Protein AF-A0A7J4T843-F1 (afdb_monomer)

Secondary structure (DSSP, 8-state):
-HHHHHHHHHHHHHHHH-TT---HHHHHHHHHHHHHHHHHSTTHHHH-EEEEEEEEE-BPPTT--TTHHHHHHHHHHHHHHHTTS-EEEEEE----B-TTS-BS---EEEEEEEEEGGGHHHHHHHHHHIIIIIIIHHS--S-B-EEETTEE-SSPB-SSTT-SS-PPPGGGS-SB-TTTHHHHSS--PPPP---------SSS-----------------HHHHHHHHHHHHHHHHHHHH-BTTBPPPHHHHHHHHHHHHHTGGGGGGS-HHHHHHHHHHHHHTT-HHHHHHHHHHHHHHHHHTT-HHHHHHHHHHHHHHHHTTT-HHHHHHHHHHHHHHHHHTT-HHHHHHHHHHHHHHHHHTT-HHHHHHHHHHHHHHHHHHT-HHHHHHHHHHHHHHHHHTT-HHHHHHHHHHHHHHHHHHT-HHHHHHHHHHHHHHHHHHH--HHHHHHHHHHHHHH--SGGGHHHHHHHHHHHHHHHHHTT-HHHHHHHHHHHHHHHHHHT-HHHHHHHHHHHHHHHHHTT-HHHHHHHHHHHHHHHHHTT-HHHHHHHHHHHHHHHHHHHHH-SSHHHHHHHHHHHHHHHHHHHHHHHHTT-HHHHHHHHHHHHHHHHHHHHHHHHHHHHHHSS--SGGGTTTTTHHHHHHHHHHHHHHHHHHTT-HHHHHHHHHHHHHHHHHHHHHHHHHT-S-HHHHHHHHHHHHHHHHHHHHHTT-HHHHHHHHHHHHHHHHH-

Structure (mmCIF, N/CA/C/O backbone):
data_AF-A0A7J4T843-F1
#
_entry.id   AF-A0A7J4T843-F1
#
loop_
_atom_site.group_PDB
_atom_site.id
_atom_site.type_symbol
_atom_site.label_atom_id
_atom_site.label_alt_id
_atom_site.label_comp_id
_atom_site.label_asym_id
_atom_site.label_entity_id
_atom_site.label_seq_id
_atom_site.pdbx_PDB_ins_code
_atom_site.Cartn_x
_atom_site.Cartn_y
_atom_site.Cartn_z
_atom_site.occupancy
_atom_site.B_iso_or_equiv
_atom_site.auth_seq_id
_atom_site.auth_comp_id
_atom_site.auth_asym_id
_atom_site.auth_atom_id
_atom_site.pdbx_PDB_model_num
ATOM 1 N N . MET A 1 1 ? 43.807 -2.424 -19.020 1.00 46.88 1 MET A N 1
ATOM 2 C CA . MET A 1 1 ? 43.689 -3.709 -19.746 1.00 46.88 1 MET A CA 1
ATOM 3 C C . MET A 1 1 ? 43.174 -3.490 -21.168 1.00 46.88 1 MET A C 1
ATOM 5 O O . MET A 1 1 ? 43.836 -3.963 -22.079 1.00 46.88 1 MET A O 1
ATOM 9 N N . SER A 1 2 ? 42.098 -2.713 -21.372 1.00 52.66 2 SER A N 1
ATOM 10 C CA . SER A 1 2 ? 41.498 -2.447 -22.699 1.00 52.66 2 SER A CA 1
ATOM 11 C C . SER A 1 2 ? 42.483 -1.972 -23.806 1.00 52.66 2 SER A C 1
ATOM 13 O O . SER A 1 2 ? 42.638 -2.711 -24.776 1.00 52.66 2 SER A O 1
ATOM 15 N N . PRO A 1 3 ? 43.313 -0.912 -23.632 1.00 59.81 3 PRO A N 1
ATOM 16 C CA . PRO A 1 3 ? 44.179 -0.416 -24.722 1.00 59.81 3 PRO A CA 1
ATOM 17 C C . PRO A 1 3 ? 45.263 -1.399 -25.199 1.00 59.81 3 PRO A C 1
ATOM 19 O O . PRO A 1 3 ? 45.731 -1.339 -26.331 1.00 59.81 3 PRO A O 1
ATOM 22 N N . PHE A 1 4 ? 45.695 -2.302 -24.316 1.00 68.00 4 PHE A N 1
ATOM 23 C CA . PHE A 1 4 ? 46.720 -3.304 -24.610 1.00 68.00 4 PHE A CA 1
ATOM 24 C C . PHE A 1 4 ? 46.140 -4.516 -25.354 1.00 68.00 4 PHE A C 1
ATOM 26 O O . PHE A 1 4 ? 46.775 -5.032 -26.272 1.00 68.00 4 PHE A O 1
ATOM 33 N N . ARG A 1 5 ? 44.920 -4.946 -24.997 1.00 73.50 5 ARG A N 1
ATOM 34 C CA . ARG A 1 5 ? 44.218 -6.009 -25.730 1.00 73.50 5 ARG A CA 1
ATOM 35 C C . ARG A 1 5 ? 43.862 -5.552 -27.144 1.00 73.50 5 ARG A C 1
ATOM 37 O O . ARG A 1 5 ? 44.057 -6.321 -28.078 1.00 73.50 5 ARG A O 1
ATOM 44 N N . ASP A 1 6 ? 43.464 -4.292 -27.314 1.00 72.75 6 ASP A N 1
ATOM 45 C CA . ASP A 1 6 ? 43.214 -3.700 -28.635 1.00 72.75 6 ASP A CA 1
ATOM 46 C C . ASP A 1 6 ? 44.447 -3.727 -29.544 1.00 72.75 6 ASP A C 1
ATOM 48 O O . ASP A 1 6 ? 44.340 -4.094 -30.713 1.00 72.75 6 ASP A O 1
ATOM 52 N N . ALA A 1 7 ? 45.633 -3.429 -29.004 1.00 77.56 7 ALA A N 1
ATOM 53 C CA . ALA A 1 7 ? 46.880 -3.496 -29.765 1.00 77.56 7 ALA A CA 1
ATOM 54 C C . ALA A 1 7 ? 47.193 -4.920 -30.262 1.00 77.56 7 ALA A C 1
ATOM 56 O O . ALA A 1 7 ? 47.631 -5.089 -31.400 1.00 77.56 7 ALA A O 1
ATOM 57 N N . ILE A 1 8 ? 46.939 -5.947 -29.441 1.00 83.06 8 ILE A N 1
ATOM 58 C CA . ILE A 1 8 ? 47.125 -7.350 -29.842 1.00 83.06 8 ILE A CA 1
ATOM 59 C C . ILE A 1 8 ? 46.138 -7.741 -30.940 1.00 83.06 8 ILE A C 1
ATOM 61 O O . ILE A 1 8 ? 46.546 -8.317 -31.947 1.00 83.06 8 ILE A O 1
ATOM 65 N N . ARG A 1 9 ? 44.853 -7.416 -30.761 1.00 82.12 9 ARG A N 1
ATOM 66 C CA . ARG A 1 9 ? 43.803 -7.742 -31.734 1.00 82.12 9 ARG A CA 1
ATOM 67 C C . ARG A 1 9 ? 44.111 -7.120 -33.097 1.00 82.12 9 ARG A C 1
ATOM 69 O O . ARG A 1 9 ? 44.089 -7.818 -34.107 1.00 82.12 9 ARG A O 1
ATOM 76 N N . PHE A 1 10 ? 44.485 -5.839 -33.104 1.00 81.50 10 PHE A N 1
ATOM 77 C CA . PHE A 1 10 ? 44.848 -5.113 -34.318 1.00 81.50 10 PHE A CA 1
ATOM 78 C C . PHE A 1 10 ? 46.090 -5.704 -35.002 1.00 81.50 10 PHE A C 1
ATOM 80 O O . PHE A 1 10 ? 46.076 -5.915 -36.210 1.00 81.50 10 PHE A O 1
ATOM 87 N N . ALA A 1 11 ? 47.134 -6.044 -34.236 1.00 86.06 11 ALA A N 1
ATOM 88 C CA . ALA A 1 11 ? 48.364 -6.621 -34.781 1.00 86.06 11 ALA A CA 1
ATOM 89 C C . ALA A 1 11 ? 48.153 -8.012 -35.402 1.00 86.06 11 ALA A C 1
ATOM 91 O O . ALA A 1 11 ? 48.701 -8.288 -36.470 1.00 86.06 11 ALA A O 1
ATOM 92 N N . ILE A 1 12 ? 47.358 -8.879 -34.758 1.00 89.88 12 ILE A N 1
ATOM 93 C CA . ILE A 1 12 ? 46.989 -10.184 -35.329 1.00 89.88 12 ILE A CA 1
ATOM 94 C C . ILE A 1 12 ? 46.220 -9.960 -36.629 1.00 89.88 12 ILE A C 1
ATOM 96 O O . ILE A 1 12 ? 46.584 -10.519 -37.660 1.00 89.88 12 ILE A O 1
ATOM 100 N N . PHE A 1 13 ? 45.189 -9.115 -36.593 1.00 85.38 13 PHE A N 1
ATOM 101 C CA . PHE A 1 13 ? 44.336 -8.875 -37.748 1.00 85.38 13 PHE A CA 1
ATOM 102 C C . PHE A 1 13 ? 45.108 -8.302 -38.949 1.00 85.38 13 PHE A C 1
ATOM 104 O O . PHE A 1 13 ? 44.996 -8.841 -40.050 1.00 85.38 13 PHE A O 1
ATOM 111 N N . GLU A 1 14 ? 45.914 -7.249 -38.760 1.00 85.44 14 GLU A N 1
ATOM 112 C CA . GLU A 1 14 ? 46.691 -6.640 -39.850 1.00 85.44 14 GLU A CA 1
ATOM 113 C C . GLU A 1 14 ? 47.650 -7.638 -40.498 1.00 85.44 14 GLU A C 1
ATOM 115 O O . GLU A 1 14 ? 47.731 -7.702 -41.723 1.00 85.44 14 GLU A O 1
ATOM 120 N N . LYS A 1 15 ? 48.360 -8.427 -39.685 1.00 90.19 15 LYS A N 1
ATOM 121 C CA . LYS A 1 15 ? 49.382 -9.351 -40.180 1.00 90.19 15 LYS A CA 1
ATOM 122 C C . LYS A 1 15 ? 48.796 -10.594 -40.842 1.00 90.19 15 LYS A C 1
ATOM 124 O O . LYS A 1 15 ? 49.393 -11.099 -41.786 1.00 90.19 15 LYS A O 1
ATOM 129 N N . VAL A 1 16 ? 47.646 -11.077 -40.363 1.00 89.50 16 VAL A N 1
ATOM 130 C CA . VAL A 1 16 ? 46.912 -12.165 -41.024 1.00 89.50 16 VAL A CA 1
ATOM 131 C C . VAL A 1 16 ? 46.332 -11.677 -42.349 1.00 89.50 16 VAL A C 1
ATOM 133 O O . VAL A 1 16 ? 46.396 -12.418 -43.318 1.00 89.50 16 VAL A O 1
ATOM 136 N N . SER A 1 17 ? 45.807 -10.449 -42.411 1.00 83.12 17 SER A N 1
ATOM 137 C CA . SER A 1 17 ? 45.167 -9.901 -43.618 1.00 83.12 17 SER A CA 1
ATOM 138 C C . SER A 1 17 ? 46.150 -9.543 -44.735 1.00 83.12 17 SER A C 1
ATOM 140 O O . SER A 1 17 ? 45.784 -9.586 -45.906 1.00 83.12 17 SER A O 1
ATOM 142 N N . ASP A 1 18 ? 47.371 -9.140 -44.386 1.00 83.56 18 ASP A N 1
ATOM 143 C CA . ASP A 1 18 ? 48.412 -8.748 -45.333 1.00 83.56 18 ASP A CA 1
ATOM 144 C C . ASP A 1 18 ? 49.787 -9.131 -44.771 1.00 83.56 18 ASP A C 1
ATOM 146 O O . ASP A 1 18 ? 50.347 -8.458 -43.900 1.00 83.56 18 ASP A O 1
ATOM 150 N N . GLU A 1 19 ? 50.355 -10.220 -45.293 1.00 82.81 19 GLU A N 1
ATOM 151 C CA . GLU A 1 19 ? 51.640 -10.750 -44.828 1.00 82.81 19 GLU A CA 1
ATOM 152 C C . GLU A 1 19 ? 52.788 -9.732 -45.003 1.00 82.81 19 GLU A C 1
ATOM 154 O O . GLU A 1 19 ? 53.771 -9.769 -44.255 1.00 82.81 19 GLU A O 1
ATOM 159 N N . SER A 1 20 ? 52.651 -8.768 -45.926 1.00 82.06 20 SER A N 1
ATOM 160 C CA . SER A 1 20 ? 53.656 -7.729 -46.182 1.00 82.06 20 SER A CA 1
ATOM 161 C C . SER A 1 20 ? 53.725 -6.656 -45.088 1.00 82.06 20 SER A C 1
ATOM 163 O O . SER A 1 20 ? 54.718 -5.927 -45.006 1.00 82.06 20 SER A O 1
ATOM 165 N N . LYS A 1 21 ? 52.719 -6.572 -44.205 1.00 84.75 21 LYS A N 1
ATOM 166 C CA . LYS A 1 21 ? 52.685 -5.604 -43.101 1.00 84.75 21 LYS A CA 1
ATOM 167 C C . LYS A 1 21 ? 53.786 -5.878 -42.085 1.00 84.75 21 LYS A C 1
ATOM 169 O O . LYS A 1 21 ? 53.868 -6.962 -41.507 1.00 84.75 21 LYS A O 1
ATOM 174 N N . ASP A 1 22 ? 54.627 -4.883 -41.823 1.00 86.00 22 ASP A N 1
ATOM 175 C CA . ASP A 1 22 ? 55.633 -4.973 -40.767 1.00 86.00 22 ASP A CA 1
ATOM 176 C C . ASP A 1 22 ? 55.025 -4.590 -39.411 1.00 86.00 22 ASP A C 1
ATOM 178 O O . ASP A 1 22 ? 54.668 -3.435 -39.182 1.00 86.00 22 ASP A O 1
ATOM 182 N N . ILE A 1 23 ? 54.928 -5.569 -38.507 1.00 88.75 23 ILE A N 1
ATOM 183 C CA . ILE A 1 23 ? 54.439 -5.388 -37.133 1.00 88.75 23 ILE A CA 1
ATOM 184 C C . ILE A 1 23 ? 55.555 -5.518 -36.085 1.00 88.75 23 ILE A C 1
ATOM 186 O O . ILE A 1 23 ? 55.261 -5.582 -34.894 1.00 88.75 23 ILE A O 1
ATOM 190 N N . SER A 1 24 ? 56.833 -5.544 -36.485 1.00 85.38 24 SER A N 1
ATOM 191 C CA . SER A 1 24 ? 57.970 -5.839 -35.591 1.00 85.38 24 SER A CA 1
ATOM 192 C C . SER A 1 24 ? 58.074 -4.863 -34.408 1.00 85.38 24 SER A C 1
ATOM 194 O O . SER A 1 24 ? 58.397 -5.244 -33.277 1.00 85.38 24 SER A O 1
ATOM 196 N N . GLN A 1 25 ? 57.761 -3.583 -34.642 1.00 80.94 25 GLN A N 1
ATOM 197 C CA . GLN A 1 25 ? 57.735 -2.562 -33.591 1.00 80.94 25 GLN A CA 1
ATOM 198 C C . GLN A 1 25 ? 56.578 -2.793 -32.606 1.00 80.94 25 GLN A C 1
ATOM 200 O O . GLN A 1 25 ? 56.778 -2.716 -31.391 1.00 80.94 25 GLN A O 1
ATOM 205 N N . THR A 1 26 ? 55.391 -3.117 -33.120 1.00 81.62 26 THR A N 1
ATOM 206 C CA . THR A 1 26 ? 54.184 -3.409 -32.333 1.00 81.62 26 THR A CA 1
ATOM 207 C C . THR A 1 26 ? 54.357 -4.684 -31.509 1.00 81.62 26 THR A C 1
ATOM 209 O O . THR A 1 26 ? 54.059 -4.694 -30.318 1.00 81.62 26 THR A O 1
ATOM 212 N N . GLU A 1 27 ? 54.931 -5.733 -32.102 1.00 85.75 27 GLU A N 1
ATOM 213 C CA . GLU A 1 27 ? 55.291 -6.980 -31.423 1.00 85.75 27 GLU A CA 1
ATOM 214 C C . GLU A 1 27 ? 56.223 -6.717 -30.237 1.00 85.75 27 GLU A C 1
ATOM 216 O O . GLU A 1 27 ? 55.969 -7.181 -29.122 1.00 85.75 27 GLU A O 1
ATOM 221 N N . THR A 1 28 ? 57.276 -5.924 -30.455 1.00 84.00 28 THR A N 1
ATOM 222 C CA . THR A 1 28 ? 58.233 -5.565 -29.401 1.00 84.00 28 THR A CA 1
ATOM 223 C C . THR A 1 28 ? 57.537 -4.831 -28.251 1.00 84.00 28 THR A C 1
ATOM 225 O O . THR A 1 28 ? 57.764 -5.157 -27.087 1.00 84.00 28 THR A O 1
ATOM 228 N N . GLN A 1 29 ? 56.658 -3.870 -28.554 1.00 79.44 29 GLN A N 1
ATOM 229 C CA . GLN A 1 29 ? 55.908 -3.118 -27.542 1.00 79.44 29 GLN A CA 1
ATOM 230 C C . GLN A 1 29 ? 54.940 -4.006 -26.751 1.00 79.44 29 GLN A C 1
ATOM 232 O O . GLN A 1 29 ? 54.935 -3.958 -25.522 1.00 79.44 29 GLN A O 1
ATOM 237 N N . ILE A 1 30 ? 54.166 -4.852 -27.433 1.00 83.50 30 ILE A N 1
ATOM 238 C CA . ILE A 1 30 ? 53.234 -5.794 -26.800 1.00 83.50 30 ILE A CA 1
ATOM 239 C C . ILE A 1 30 ? 53.990 -6.752 -25.876 1.00 83.50 30 ILE A C 1
ATOM 241 O O . ILE A 1 30 ? 53.599 -6.934 -24.724 1.00 83.50 30 ILE A O 1
ATOM 245 N N . ASN A 1 31 ? 55.100 -7.330 -26.341 1.00 83.75 31 ASN A N 1
ATOM 246 C CA . ASN A 1 31 ? 55.883 -8.273 -25.545 1.00 83.75 31 ASN A CA 1
ATOM 247 C C . ASN A 1 31 ? 56.539 -7.601 -24.329 1.00 83.75 31 ASN A C 1
ATOM 249 O O . ASN A 1 31 ? 56.561 -8.195 -23.252 1.00 83.75 31 ASN A O 1
ATOM 253 N N . LEU A 1 32 ? 56.999 -6.349 -24.450 1.00 79.25 32 LEU A N 1
ATOM 254 C CA . LEU A 1 32 ? 57.483 -5.568 -23.305 1.00 79.25 32 LEU A CA 1
ATOM 255 C C . LEU A 1 32 ? 56.386 -5.347 -22.257 1.00 79.25 32 LEU A C 1
ATOM 257 O O . LEU A 1 32 ? 56.650 -5.517 -21.067 1.00 79.25 32 LEU A O 1
ATOM 261 N N . ILE A 1 33 ? 55.162 -5.031 -22.691 1.00 77.62 33 ILE A N 1
ATOM 262 C CA . ILE A 1 33 ? 54.011 -4.874 -21.795 1.00 77.62 33 ILE A CA 1
ATOM 263 C C . ILE A 1 33 ? 53.693 -6.209 -21.104 1.00 77.62 33 ILE A C 1
ATOM 265 O O . ILE A 1 33 ? 53.557 -6.241 -19.883 1.00 77.62 33 ILE A O 1
ATOM 269 N N . ILE A 1 34 ? 53.649 -7.327 -21.839 1.00 75.44 34 ILE A N 1
ATOM 270 C CA . ILE A 1 34 ? 53.432 -8.667 -21.258 1.00 75.44 34 ILE A CA 1
ATOM 271 C C . ILE A 1 34 ? 54.485 -8.979 -20.184 1.00 75.44 34 ILE A C 1
ATOM 273 O O . ILE A 1 34 ? 54.135 -9.455 -19.103 1.00 75.44 34 ILE A O 1
ATOM 277 N N . GLU A 1 35 ? 55.762 -8.698 -20.448 1.00 78.50 35 GLU A N 1
ATOM 278 C CA . GLU A 1 35 ? 56.850 -8.907 -19.485 1.00 78.50 35 GLU A CA 1
ATOM 279 C C . GLU A 1 35 ? 56.755 -7.976 -18.265 1.00 78.50 35 GLU A C 1
ATOM 281 O O . GLU A 1 35 ? 57.046 -8.391 -17.140 1.00 78.50 35 GLU A O 1
ATOM 286 N N . GLU A 1 36 ? 56.305 -6.733 -18.439 1.00 75.62 36 GLU A N 1
ATOM 287 C CA . GLU A 1 36 ? 56.029 -5.820 -17.326 1.00 75.62 36 GLU A CA 1
ATOM 288 C C . GLU A 1 36 ? 54.888 -6.340 -16.435 1.00 75.62 36 GLU A C 1
ATOM 290 O O . GLU A 1 36 ? 55.024 -6.378 -15.207 1.00 75.62 36 GLU A O 1
ATOM 295 N N . TYR A 1 37 ? 53.800 -6.832 -17.034 1.00 67.25 37 TYR A N 1
ATOM 296 C CA . TYR A 1 37 ? 52.699 -7.443 -16.288 1.00 67.25 37 TYR A CA 1
ATOM 297 C C . TYR A 1 37 ? 53.122 -8.731 -15.575 1.00 67.25 37 TYR A C 1
ATOM 299 O O . TYR A 1 37 ? 52.732 -8.921 -14.425 1.00 67.25 37 TYR A O 1
ATOM 307 N N . LYS A 1 38 ? 53.978 -9.569 -16.178 1.00 71.00 38 LYS A N 1
ATOM 308 C CA . LYS A 1 38 ? 54.553 -10.755 -15.512 1.00 71.00 38 LYS A CA 1
ATOM 309 C C . LYS A 1 38 ? 55.362 -10.399 -14.263 1.00 71.00 38 LYS A C 1
ATOM 311 O O . LYS A 1 38 ? 55.284 -11.110 -13.265 1.00 71.00 38 LYS A O 1
ATOM 316 N N . LYS A 1 39 ? 56.114 -9.289 -14.281 1.00 71.69 39 LYS A N 1
ATOM 317 C CA . LYS A 1 39 ? 56.867 -8.818 -13.100 1.00 71.69 39 LYS A CA 1
ATOM 318 C C . LYS A 1 39 ? 55.948 -8.427 -11.942 1.00 71.69 39 LYS A C 1
ATOM 320 O O . LYS A 1 39 ? 56.324 -8.603 -10.787 1.00 71.69 39 LYS A O 1
ATOM 325 N N . LYS A 1 40 ? 54.761 -7.891 -12.247 1.00 63.22 40 LYS A N 1
ATOM 326 C CA . LYS A 1 40 ? 53.762 -7.462 -11.255 1.00 63.22 40 LYS A CA 1
ATOM 327 C C . LYS A 1 40 ? 52.833 -8.602 -10.813 1.00 63.22 40 LYS A C 1
ATOM 329 O O . LYS A 1 40 ? 52.403 -8.629 -9.665 1.00 63.22 40 LYS A O 1
ATOM 334 N N . PHE A 1 41 ? 52.558 -9.543 -11.712 1.00 59.78 41 PHE A N 1
ATOM 335 C CA . PHE A 1 41 ? 51.667 -10.684 -11.529 1.00 59.78 41 PHE A CA 1
ATOM 336 C C . PHE A 1 41 ? 52.324 -11.937 -12.141 1.00 59.78 41 PHE A C 1
ATOM 338 O O . PHE A 1 41 ? 52.197 -12.162 -13.347 1.00 59.78 41 PHE A O 1
ATOM 345 N N . PRO A 1 42 ? 53.005 -12.775 -11.334 1.00 60.97 42 PRO A N 1
ATOM 346 C CA . PRO A 1 42 ? 53.853 -13.867 -11.831 1.00 60.97 42 PRO A CA 1
ATOM 347 C C . PRO A 1 42 ? 53.162 -14.866 -12.773 1.00 60.97 42 PRO A C 1
ATOM 349 O O . PRO A 1 42 ? 53.821 -15.437 -13.633 1.00 60.97 42 PRO A O 1
ATOM 352 N N . ASN A 1 43 ? 51.837 -15.025 -12.656 1.00 56.38 43 ASN A N 1
ATOM 353 C CA . ASN A 1 43 ? 51.038 -15.959 -13.457 1.00 56.38 43 ASN A CA 1
ATOM 354 C C . ASN A 1 43 ? 50.229 -15.278 -14.581 1.00 56.38 43 ASN A C 1
ATOM 356 O O . ASN A 1 43 ? 49.394 -15.926 -15.201 1.00 56.38 43 ASN A O 1
ATOM 360 N N . PHE A 1 44 ? 50.419 -13.980 -14.853 1.00 60.19 44 PHE A N 1
ATOM 361 C CA . PHE A 1 44 ? 49.568 -13.217 -15.784 1.00 60.19 44 PHE A CA 1
ATOM 362 C C . PHE A 1 44 ? 49.462 -13.854 -17.174 1.00 60.19 44 PHE A C 1
ATOM 364 O O . PHE A 1 44 ? 48.371 -14.060 -17.690 1.00 60.19 44 PHE A O 1
ATOM 371 N N . ALA A 1 45 ? 50.594 -14.246 -17.752 1.00 55.59 45 ALA A N 1
ATOM 372 C CA . ALA A 1 45 ? 50.640 -14.860 -19.077 1.00 55.59 45 ALA A CA 1
ATOM 373 C C . ALA A 1 45 ? 50.117 -16.311 -19.121 1.00 55.59 45 ALA A C 1
ATOM 375 O O . ALA A 1 45 ? 49.951 -16.868 -20.208 1.00 55.59 45 ALA A O 1
ATOM 376 N N . ASP A 1 46 ? 49.890 -16.915 -17.952 1.00 55.59 46 ASP A N 1
ATOM 377 C CA . ASP A 1 46 ? 49.371 -18.274 -17.782 1.00 55.59 46 ASP A CA 1
ATOM 378 C C . ASP A 1 46 ? 47.887 -18.291 -17.371 1.00 55.59 46 ASP A C 1
ATOM 380 O O . ASP A 1 46 ? 47.280 -19.359 -17.320 1.00 55.59 46 ASP A O 1
ATOM 384 N N . VAL A 1 47 ? 47.297 -17.119 -17.109 1.00 53.06 47 VAL A N 1
ATOM 385 C CA . VAL A 1 47 ? 45.889 -16.949 -16.710 1.00 53.06 47 VAL A CA 1
ATOM 386 C C . VAL A 1 47 ? 45.116 -16.118 -17.734 1.00 53.06 47 VAL A C 1
ATOM 388 O O . VAL A 1 47 ? 43.965 -16.434 -18.026 1.00 53.06 47 VAL A O 1
ATOM 391 N N . GLU A 1 48 ? 45.738 -15.088 -18.308 1.00 69.50 48 GLU A N 1
ATOM 392 C CA . GLU A 1 48 ? 45.082 -14.197 -19.260 1.00 69.50 48 GLU A CA 1
ATOM 393 C C . GLU A 1 48 ? 44.938 -14.868 -20.634 1.00 69.50 48 GLU A C 1
ATOM 395 O O . GLU A 1 48 ? 45.908 -15.368 -21.219 1.00 69.50 48 GLU A O 1
ATOM 400 N N . LYS A 1 49 ? 43.712 -14.857 -21.161 1.00 75.56 49 LYS A N 1
ATOM 401 C CA . LYS A 1 49 ? 43.346 -15.491 -22.431 1.00 75.56 49 LYS A CA 1
ATOM 402 C C . LYS A 1 49 ? 42.783 -14.487 -23.421 1.00 75.56 49 LYS A C 1
ATOM 404 O O . LYS A 1 49 ? 42.204 -13.487 -23.006 1.00 75.56 49 LYS A O 1
ATOM 409 N N . ILE A 1 50 ? 42.940 -14.783 -24.703 1.00 76.19 50 ILE A N 1
ATOM 410 C CA . ILE A 1 50 ? 42.348 -14.111 -25.855 1.00 76.19 50 ILE A CA 1
ATOM 411 C C . ILE A 1 50 ? 41.423 -15.104 -26.548 1.00 76.19 50 ILE A C 1
ATOM 413 O O . ILE A 1 50 ? 41.825 -16.232 -26.841 1.00 76.19 50 ILE A O 1
ATOM 417 N N . ASN A 1 51 ? 40.197 -14.675 -26.806 1.00 80.69 51 ASN A N 1
ATOM 418 C CA . ASN A 1 51 ? 39.217 -15.478 -27.516 1.00 80.69 51 ASN A CA 1
ATOM 419 C C . ASN A 1 51 ? 39.401 -15.294 -29.020 1.00 80.69 51 ASN A C 1
ATOM 421 O O . ASN A 1 51 ? 39.571 -14.164 -29.466 1.00 80.69 51 ASN A O 1
ATOM 425 N N . ILE A 1 52 ? 39.384 -16.384 -29.782 1.00 81.62 52 ILE A N 1
ATOM 426 C CA . ILE A 1 52 ? 39.501 -16.388 -31.244 1.00 81.62 52 ILE A CA 1
ATOM 427 C C . ILE A 1 52 ? 38.339 -17.196 -31.811 1.00 81.62 52 ILE A C 1
ATOM 429 O O . ILE A 1 52 ? 38.097 -18.317 -31.359 1.00 81.62 52 ILE A O 1
ATOM 433 N N . GLU A 1 53 ? 37.678 -16.655 -32.833 1.00 82.44 53 GLU A N 1
ATOM 434 C CA . GLU A 1 53 ? 36.610 -17.341 -33.564 1.00 82.44 53 GLU A CA 1
ATOM 435 C C . GLU A 1 53 ? 36.887 -17.370 -35.066 1.00 82.44 53 GLU A C 1
ATOM 437 O O . GLU A 1 53 ? 37.293 -16.363 -35.657 1.00 82.44 53 GLU A O 1
ATOM 442 N N . LEU A 1 54 ? 36.620 -18.528 -35.675 1.00 83.75 54 LEU A N 1
ATOM 443 C CA . LEU A 1 54 ? 36.590 -18.733 -37.122 1.00 83.75 54 LEU A CA 1
ATOM 444 C C . LEU A 1 54 ? 35.275 -19.396 -37.528 1.00 83.75 54 LEU A C 1
ATOM 446 O O . LEU A 1 54 ? 34.776 -20.280 -36.838 1.00 83.75 54 LEU A O 1
ATOM 450 N N . THR A 1 55 ? 34.736 -18.986 -38.673 1.00 79.94 55 THR A N 1
ATOM 451 C CA . THR A 1 55 ? 33.520 -19.573 -39.256 1.00 79.94 55 THR A CA 1
ATOM 452 C C . THR A 1 55 ? 33.897 -20.561 -40.356 1.00 79.94 55 THR A C 1
ATOM 454 O O . THR A 1 55 ? 34.671 -20.212 -41.247 1.00 79.94 55 THR A O 1
ATOM 457 N N . VAL A 1 56 ? 33.336 -21.771 -40.311 1.00 84.94 56 VAL A N 1
ATOM 458 C CA . VAL A 1 56 ? 33.546 -22.827 -41.311 1.00 84.94 56 VAL A CA 1
ATOM 459 C C . VAL A 1 56 ? 32.206 -23.195 -41.964 1.00 84.94 56 VAL A C 1
ATOM 461 O O . VAL A 1 56 ? 31.291 -23.605 -41.245 1.00 84.94 56 VAL A O 1
ATOM 464 N N . PRO A 1 57 ? 32.045 -23.053 -43.293 1.00 81.50 57 PRO A N 1
ATOM 465 C CA . PRO A 1 57 ? 30.831 -23.476 -43.990 1.00 81.50 57 PRO A CA 1
ATOM 466 C C . PRO A 1 57 ? 30.695 -25.005 -43.991 1.00 81.50 57 PRO A C 1
ATOM 468 O O . PRO A 1 57 ? 31.692 -25.728 -43.984 1.00 81.50 57 PRO A O 1
ATOM 471 N N . THR A 1 58 ? 29.455 -25.500 -44.002 1.00 81.50 58 THR A N 1
ATOM 472 C CA . THR A 1 58 ? 29.169 -26.951 -43.952 1.00 81.50 58 THR A CA 1
ATOM 473 C C . THR A 1 58 ? 28.526 -27.514 -45.215 1.00 81.50 58 THR A C 1
ATOM 475 O O . THR A 1 58 ? 28.215 -28.698 -45.252 1.00 81.50 58 THR A O 1
ATOM 478 N N . GLN A 1 59 ? 28.328 -26.705 -46.256 1.00 81.56 59 GLN A N 1
ATOM 479 C CA . GLN A 1 59 ? 27.901 -27.200 -47.567 1.00 81.56 59 GLN A CA 1
ATOM 480 C C . GLN A 1 59 ? 29.090 -27.751 -48.346 1.00 81.56 59 GLN A C 1
ATOM 482 O O . GLN A 1 59 ? 30.167 -27.147 -48.347 1.00 81.56 59 GLN A O 1
ATOM 487 N N . LEU A 1 60 ? 28.882 -28.886 -49.016 1.00 81.62 60 LEU A N 1
ATOM 488 C CA . LEU A 1 60 ? 29.935 -29.524 -49.794 1.00 81.62 60 LEU A CA 1
ATOM 489 C C . LEU A 1 60 ? 30.364 -28.623 -50.965 1.00 81.62 60 LEU A C 1
ATOM 491 O O . LEU A 1 60 ? 29.505 -28.162 -51.721 1.00 81.62 60 LEU A O 1
ATOM 495 N N . PRO A 1 61 ? 31.675 -28.380 -51.147 1.00 83.88 61 PRO A N 1
ATOM 496 C CA . PRO A 1 61 ? 32.173 -27.645 -52.304 1.00 83.88 61 PRO A CA 1
ATOM 497 C C . PRO A 1 61 ? 31.910 -28.425 -53.606 1.00 83.88 61 PRO A C 1
ATOM 499 O O . PRO A 1 61 ? 31.675 -29.638 -53.553 1.00 83.88 61 PRO A O 1
ATOM 502 N N . PRO A 1 62 ? 31.991 -27.784 -54.787 1.00 81.88 62 PRO A N 1
ATOM 503 C CA . PRO A 1 62 ? 31.802 -28.471 -56.063 1.00 81.88 62 PRO A CA 1
ATOM 504 C C . PRO A 1 62 ? 32.746 -29.670 -56.212 1.00 81.88 62 PRO A C 1
ATOM 506 O O . PRO A 1 62 ? 33.969 -29.534 -56.175 1.00 81.88 62 PRO A O 1
ATOM 509 N N . GLY A 1 63 ? 32.170 -30.864 -56.373 1.00 83.62 63 GLY A N 1
ATOM 510 C CA . GLY A 1 63 ? 32.922 -32.122 -56.450 1.00 83.62 63 GLY A CA 1
ATOM 511 C C . GLY A 1 63 ? 33.450 -32.662 -55.112 1.00 83.62 63 GLY A C 1
ATOM 512 O O . GLY A 1 63 ? 34.228 -33.613 -55.133 1.00 83.62 63 GLY A O 1
ATOM 513 N N . GLY A 1 64 ? 33.047 -32.080 -53.978 1.00 85.06 64 GLY A N 1
ATOM 514 C CA . GLY A 1 64 ? 33.372 -32.560 -52.633 1.00 85.06 64 GLY A CA 1
ATOM 515 C C . GLY A 1 64 ? 32.615 -33.834 -52.246 1.00 85.06 64 GLY A C 1
ATOM 516 O O . GLY A 1 64 ? 31.502 -34.087 -52.711 1.00 85.06 64 GLY A O 1
ATOM 517 N N . GLU A 1 65 ? 33.223 -34.635 -51.373 1.00 89.31 65 GLU A N 1
ATOM 518 C CA . GLU A 1 65 ? 32.645 -35.866 -50.828 1.00 89.31 65 GLU A CA 1
ATOM 519 C C . GLU A 1 65 ? 32.242 -35.685 -49.355 1.00 89.31 65 GLU A C 1
ATOM 521 O O . GLU A 1 65 ? 32.759 -34.818 -48.645 1.00 89.31 65 GLU A O 1
ATOM 526 N N . GLU A 1 66 ? 31.330 -36.534 -48.869 1.00 87.81 66 GLU A N 1
ATOM 527 C CA . GLU A 1 66 ? 30.942 -36.572 -47.453 1.00 87.81 66 GLU A CA 1
ATOM 528 C C . GLU A 1 66 ? 32.179 -36.601 -46.531 1.00 87.81 66 GLU A C 1
ATOM 530 O O . GLU A 1 66 ? 33.084 -37.431 -46.668 1.00 87.81 66 GLU A O 1
ATOM 535 N N . GLY A 1 67 ? 32.205 -35.696 -45.554 1.00 85.69 67 GLY A N 1
ATOM 536 C CA . GLY A 1 67 ? 33.283 -35.529 -44.591 1.00 85.69 67 GLY A CA 1
ATOM 537 C C . GLY A 1 67 ? 34.336 -34.485 -44.953 1.00 85.69 67 GLY A C 1
ATOM 538 O O . GLY A 1 67 ? 35.216 -34.239 -44.124 1.00 85.69 67 GLY A O 1
ATOM 539 N N . ASP A 1 68 ? 34.301 -33.868 -46.134 1.00 88.94 68 ASP A N 1
ATOM 540 C CA . ASP A 1 68 ? 35.281 -32.844 -46.512 1.00 88.94 68 ASP A CA 1
ATOM 541 C C . ASP A 1 68 ? 35.162 -31.560 -45.677 1.00 88.94 68 ASP A C 1
ATOM 543 O O . ASP A 1 68 ? 36.184 -31.053 -45.198 1.00 88.94 68 ASP A O 1
ATOM 547 N N . CYS A 1 69 ? 33.946 -31.090 -45.378 1.00 87.44 69 CYS A N 1
ATOM 548 C CA . CYS A 1 69 ? 33.739 -29.956 -44.471 1.00 87.44 69 CYS A CA 1
ATOM 549 C C . CYS A 1 69 ? 34.139 -30.336 -43.041 1.00 87.44 69 CYS A C 1
ATOM 551 O O . CYS A 1 69 ? 34.836 -29.581 -42.357 1.00 87.44 69 CYS A O 1
ATOM 553 N N . LYS A 1 70 ? 33.788 -31.552 -42.602 1.00 88.88 70 LYS A N 1
ATOM 554 C CA . LYS A 1 70 ? 34.169 -32.059 -41.275 1.00 88.88 70 LYS A CA 1
ATOM 555 C C . LYS A 1 70 ? 35.688 -32.129 -41.091 1.00 88.88 70 LYS A C 1
ATOM 557 O O . LYS A 1 70 ? 36.175 -31.807 -40.011 1.00 88.88 70 LYS A O 1
ATOM 562 N N . LYS A 1 71 ? 36.460 -32.509 -42.115 1.00 92.00 71 LYS A N 1
ATOM 563 C CA . LYS A 1 71 ? 37.937 -32.508 -42.049 1.00 92.00 71 LYS A CA 1
ATOM 564 C C . LYS A 1 71 ? 38.495 -31.105 -41.807 1.00 92.00 71 LYS A C 1
ATOM 566 O O . LYS A 1 71 ? 39.453 -30.963 -41.044 1.00 92.00 71 LYS A O 1
ATOM 571 N N . VAL A 1 72 ? 37.907 -30.080 -42.427 1.00 92.94 72 VAL A N 1
ATOM 572 C CA . VAL A 1 72 ? 38.302 -28.680 -42.202 1.00 92.94 72 VAL A CA 1
ATOM 573 C C . VAL A 1 72 ? 37.956 -28.258 -40.774 1.00 92.94 72 VAL A C 1
ATOM 575 O O . VAL A 1 72 ? 38.817 -27.728 -40.074 1.00 92.94 72 VAL A O 1
ATOM 578 N N . VAL A 1 73 ? 36.753 -28.588 -40.293 1.00 88.50 73 VAL A N 1
ATOM 579 C CA . VAL A 1 73 ? 36.337 -28.353 -38.897 1.00 88.50 73 VAL A CA 1
ATOM 580 C C . VAL A 1 73 ? 37.296 -29.025 -37.911 1.00 88.50 73 VAL A C 1
ATOM 582 O O . VAL A 1 73 ? 37.814 -28.367 -37.010 1.00 88.50 73 VAL A O 1
ATOM 585 N N . ASP A 1 74 ? 37.600 -30.310 -38.109 1.00 88.50 74 ASP A N 1
ATOM 586 C CA . ASP A 1 74 ? 38.525 -31.076 -37.267 1.00 88.50 74 ASP A CA 1
ATOM 587 C C . ASP A 1 74 ? 39.941 -30.461 -37.283 1.00 88.50 74 ASP A C 1
ATOM 589 O O . ASP A 1 74 ? 40.625 -30.438 -36.255 1.00 88.50 74 ASP A O 1
ATOM 593 N N . THR A 1 75 ? 40.379 -29.917 -38.424 1.00 93.44 75 THR A N 1
ATOM 594 C CA . THR A 1 75 ? 41.676 -29.232 -38.564 1.00 93.44 75 THR A CA 1
ATOM 595 C C . THR A 1 75 ? 41.710 -27.918 -37.786 1.00 93.44 75 THR A C 1
ATOM 597 O O . THR A 1 75 ? 42.643 -27.703 -37.011 1.00 93.44 75 THR A O 1
ATOM 600 N N . VAL A 1 76 ? 40.671 -27.083 -37.897 1.00 89.62 76 VAL A N 1
ATOM 601 C CA . VAL A 1 76 ? 40.554 -25.837 -37.120 1.00 89.62 76 VAL A CA 1
ATOM 602 C C . VAL A 1 76 ? 40.518 -26.139 -35.618 1.00 89.62 76 VAL A C 1
ATOM 604 O O . VAL A 1 76 ? 41.294 -25.562 -34.859 1.00 89.62 76 VAL A O 1
ATOM 607 N N . VAL A 1 77 ? 39.694 -27.101 -35.188 1.00 84.38 77 VAL A N 1
ATOM 608 C CA . VAL A 1 77 ? 39.594 -27.585 -33.795 1.00 84.38 77 VAL A CA 1
ATOM 609 C C . VAL A 1 77 ? 40.954 -28.034 -33.266 1.00 84.38 77 VAL A C 1
ATOM 611 O O . VAL A 1 77 ? 41.375 -27.634 -32.176 1.00 84.38 77 VAL A O 1
ATOM 614 N N . LYS A 1 78 ? 41.677 -28.847 -34.041 1.00 87.81 78 LYS A N 1
ATOM 615 C CA . LYS A 1 78 ? 43.005 -29.337 -33.670 1.00 87.81 78 LYS A CA 1
ATOM 616 C C . LYS A 1 78 ? 43.995 -28.186 -33.496 1.00 87.81 78 LYS A C 1
ATOM 618 O O . LYS A 1 78 ? 44.624 -28.095 -32.443 1.00 87.81 78 LYS A O 1
ATOM 623 N N . SER A 1 79 ? 44.098 -27.289 -34.473 1.00 89.81 79 SER A N 1
ATOM 624 C CA . SER A 1 79 ? 44.997 -26.131 -34.407 1.00 89.81 79 SER A CA 1
ATOM 625 C C . SER A 1 79 ? 44.646 -25.188 -33.251 1.00 89.81 79 SER A C 1
ATOM 627 O O . SER A 1 79 ? 45.530 -24.688 -32.557 1.00 89.81 79 SER A O 1
ATOM 629 N N . PHE A 1 80 ? 43.359 -24.998 -32.966 1.00 85.75 80 PHE A N 1
ATOM 630 C CA . PHE A 1 80 ? 42.878 -24.203 -31.836 1.00 85.75 80 PHE A CA 1
ATOM 631 C C . PHE A 1 80 ? 43.217 -24.827 -30.478 1.00 85.75 80 PHE A C 1
ATOM 633 O O . PHE A 1 80 ? 43.539 -24.113 -29.522 1.00 85.75 80 PHE A O 1
ATOM 640 N N . ASN A 1 81 ? 43.194 -26.157 -30.391 1.00 79.25 81 ASN A N 1
ATOM 641 C CA . ASN A 1 81 ? 43.640 -26.887 -29.208 1.00 79.25 81 ASN A CA 1
ATOM 642 C C . ASN A 1 81 ? 45.163 -26.802 -29.029 1.00 79.25 81 ASN A C 1
ATOM 644 O O . ASN A 1 81 ? 45.629 -26.629 -27.903 1.00 79.25 81 ASN A O 1
ATOM 648 N N . GLU A 1 82 ? 45.939 -26.852 -30.115 1.00 82.75 82 GLU A N 1
ATOM 649 C CA . GLU A 1 82 ? 47.403 -26.695 -30.098 1.00 82.75 82 GLU A CA 1
ATOM 650 C C . GLU A 1 82 ? 47.844 -25.282 -29.670 1.00 82.75 82 GLU A C 1
ATOM 652 O O . GLU A 1 82 ? 48.865 -25.129 -28.996 1.00 82.75 82 GLU A O 1
ATOM 657 N N . LEU A 1 83 ? 47.036 -24.254 -29.961 1.00 77.75 83 LEU A N 1
ATOM 658 C CA . LEU A 1 83 ? 47.213 -22.897 -29.425 1.00 77.75 83 LEU A CA 1
ATOM 659 C C . LEU A 1 83 ? 46.927 -22.799 -27.909 1.00 77.75 83 LEU A C 1
ATOM 661 O O . LEU A 1 83 ? 47.274 -21.796 -27.276 1.00 77.75 83 LEU A O 1
ATOM 665 N N . GLY A 1 84 ? 46.382 -23.855 -27.295 1.00 64.12 84 GLY A N 1
ATOM 666 C CA . GLY A 1 84 ? 46.285 -24.031 -25.843 1.00 64.12 84 GLY A CA 1
ATOM 667 C C . GLY A 1 84 ? 44.973 -23.573 -25.206 1.00 64.12 84 GLY A C 1
ATOM 668 O O . GLY A 1 84 ? 44.952 -23.365 -23.993 1.00 64.12 84 GLY A O 1
ATOM 669 N N . GLY A 1 85 ? 43.903 -23.383 -25.991 1.00 60.31 85 GLY A N 1
ATOM 670 C CA . GLY A 1 85 ? 42.655 -22.789 -25.497 1.00 60.31 85 GLY A CA 1
ATOM 671 C C . GLY A 1 85 ? 41.464 -23.716 -25.263 1.00 60.31 85 GLY A C 1
ATOM 672 O O . GLY A 1 85 ? 40.520 -23.298 -24.592 1.00 60.31 85 GLY A O 1
ATOM 673 N N . GLY A 1 86 ? 41.508 -24.963 -25.747 1.00 64.31 86 GLY A N 1
ATOM 674 C CA . GLY A 1 86 ? 40.301 -25.787 -25.875 1.00 64.31 86 GLY A CA 1
ATOM 675 C C . GLY A 1 86 ? 39.353 -25.202 -26.931 1.00 64.31 86 GLY A C 1
ATOM 676 O O . GLY A 1 86 ? 39.282 -23.989 -27.099 1.00 64.31 86 GLY A O 1
ATOM 677 N N . SER A 1 87 ? 38.637 -26.046 -27.667 1.00 69.56 87 SER A N 1
ATOM 678 C CA . SER A 1 87 ? 37.760 -25.603 -28.757 1.00 69.56 87 SER A CA 1
ATOM 679 C C . SER A 1 87 ? 36.300 -25.912 -28.460 1.00 69.56 87 SER A C 1
ATOM 681 O O . SER A 1 87 ? 35.969 -26.973 -27.935 1.00 69.56 87 SER A O 1
ATOM 683 N N . THR A 1 88 ? 35.434 -24.958 -28.786 1.00 66.94 88 THR A N 1
ATOM 684 C CA . THR A 1 88 ? 33.976 -25.118 -28.768 1.00 66.94 88 THR A CA 1
ATOM 685 C C . THR A 1 88 ? 33.466 -24.909 -30.184 1.00 66.94 88 THR A C 1
ATOM 687 O O . THR A 1 88 ? 33.963 -24.032 -30.885 1.00 66.94 88 THR A O 1
ATOM 690 N N . ILE A 1 89 ? 32.512 -25.731 -30.608 1.00 66.81 89 ILE A N 1
ATOM 691 C CA . ILE A 1 89 ? 31.880 -25.640 -31.923 1.00 66.81 89 ILE A CA 1
ATOM 692 C C . ILE A 1 89 ? 30.439 -25.192 -31.694 1.00 66.81 89 ILE A C 1
ATOM 694 O O . ILE A 1 89 ? 29.750 -25.771 -30.856 1.00 66.81 89 ILE A O 1
ATOM 698 N N . ILE A 1 90 ? 30.014 -24.156 -32.407 1.00 65.44 90 ILE A N 1
ATOM 699 C CA . ILE A 1 90 ? 28.699 -23.531 -32.286 1.00 65.44 90 ILE A CA 1
ATOM 700 C C . ILE A 1 90 ? 28.069 -23.525 -33.683 1.00 65.44 90 ILE A C 1
ATOM 702 O O . ILE A 1 90 ? 28.699 -23.010 -34.610 1.00 65.44 90 ILE A O 1
ATOM 706 N N . PRO A 1 91 ? 26.867 -24.085 -33.890 1.00 60.97 91 PRO A N 1
ATOM 707 C CA . PRO A 1 91 ? 26.182 -23.947 -35.165 1.00 60.97 91 PRO A CA 1
ATOM 708 C C . PRO A 1 91 ? 25.755 -22.495 -35.376 1.00 60.97 91 PRO A C 1
ATOM 710 O O . PRO A 1 91 ? 25.273 -21.821 -34.469 1.00 60.97 91 PRO A O 1
ATOM 713 N N . ALA A 1 92 ? 25.928 -22.008 -36.595 1.00 64.88 92 ALA A N 1
ATOM 714 C CA . ALA A 1 92 ? 25.516 -20.676 -36.999 1.00 64.88 92 ALA A CA 1
ATOM 715 C C . ALA A 1 92 ? 24.897 -20.722 -38.397 1.00 64.88 92 ALA A C 1
ATOM 717 O O . ALA A 1 92 ? 24.998 -21.721 -39.116 1.00 64.88 92 ALA A O 1
ATOM 718 N N . LYS A 1 93 ? 24.233 -19.629 -38.774 1.00 60.09 93 LYS A N 1
ATOM 719 C CA . LYS A 1 93 ? 23.642 -19.457 -40.103 1.00 60.09 93 LYS A CA 1
ATOM 720 C C . LYS A 1 93 ? 24.314 -18.301 -40.835 1.00 60.09 93 LYS A C 1
ATOM 722 O O . LYS A 1 93 ? 24.661 -17.305 -40.204 1.00 60.09 93 LYS A O 1
ATOM 727 N N . GLY A 1 94 ? 24.451 -18.429 -42.156 1.00 58.59 94 GLY A N 1
ATOM 728 C CA . GLY A 1 94 ? 24.905 -17.354 -43.041 1.00 58.59 94 GLY A CA 1
ATOM 729 C C . GLY A 1 94 ? 26.378 -17.447 -43.433 1.00 58.59 94 GLY A C 1
ATOM 730 O O . GLY A 1 94 ? 27.197 -16.665 -42.962 1.00 58.59 94 GLY A O 1
ATOM 731 N N . SER A 1 95 ? 26.716 -18.349 -44.361 1.00 52.81 95 SER A N 1
ATOM 732 C CA . SER A 1 95 ? 28.096 -18.466 -44.894 1.00 52.81 95 SER A CA 1
ATOM 733 C C . SER A 1 95 ? 28.302 -17.958 -46.332 1.00 52.81 95 SER A C 1
ATOM 735 O O . SER A 1 95 ? 29.411 -17.523 -46.648 1.00 52.81 95 SER A O 1
ATOM 737 N N . TRP A 1 96 ? 27.245 -17.936 -47.165 1.00 53.97 96 TRP A N 1
ATOM 738 C CA . TRP A 1 96 ? 27.202 -17.403 -48.555 1.00 53.97 96 TRP A CA 1
ATOM 739 C C . TRP A 1 96 ? 26.118 -16.326 -48.855 1.00 53.97 96 TRP A C 1
ATOM 741 O O . TRP A 1 96 ? 24.999 -16.496 -48.408 1.00 53.97 96 TRP A O 1
ATOM 751 N N . LEU A 1 97 ? 26.413 -15.201 -49.527 1.00 46.66 97 LEU A N 1
ATOM 752 C CA . LEU A 1 97 ? 25.448 -14.113 -49.824 1.00 46.66 97 LEU A CA 1
ATOM 753 C C . LEU A 1 97 ? 25.476 -14.000 -51.344 1.00 46.66 97 LEU A C 1
ATOM 755 O O . LEU A 1 97 ? 26.569 -13.890 -51.911 1.00 46.66 97 LEU A O 1
ATOM 759 N N . ASP A 1 98 ? 24.316 -14.053 -51.990 1.00 47.28 98 ASP A N 1
ATOM 760 C CA . ASP A 1 98 ? 24.225 -13.877 -53.438 1.00 47.28 98 ASP A CA 1
ATOM 761 C C . ASP A 1 98 ? 24.480 -12.416 -53.851 1.00 47.28 98 ASP A C 1
ATOM 763 O O . ASP A 1 98 ? 24.701 -11.517 -53.032 1.00 47.28 98 ASP A O 1
ATOM 767 N N . GLN A 1 99 ? 24.465 -12.179 -55.162 1.00 41.50 99 GLN A N 1
ATOM 768 C CA . GLN A 1 99 ? 24.599 -10.858 -55.784 1.00 41.50 99 GLN A CA 1
ATOM 769 C C . GLN A 1 99 ? 23.562 -9.820 -55.306 1.00 41.50 99 GLN A C 1
ATOM 771 O O . GLN A 1 99 ? 23.823 -8.621 -55.418 1.00 41.50 99 GLN A O 1
ATOM 776 N N . ASP A 1 100 ? 22.440 -10.268 -54.734 1.00 46.12 100 ASP A N 1
ATOM 777 C CA . ASP A 1 100 ? 21.345 -9.443 -54.218 1.00 46.12 100 ASP A CA 1
ATOM 778 C C . ASP A 1 100 ? 21.392 -9.287 -52.681 1.00 46.12 100 ASP A C 1
ATOM 780 O O . ASP A 1 100 ? 20.577 -8.568 -52.096 1.00 46.12 100 ASP A O 1
ATOM 784 N N . GLY A 1 101 ? 22.376 -9.902 -52.013 1.00 47.62 101 GLY A N 1
ATOM 785 C CA . GLY A 1 101 ? 22.566 -9.837 -50.566 1.00 47.62 101 GLY A CA 1
ATOM 786 C C . GLY A 1 101 ? 21.676 -10.793 -49.765 1.00 47.62 101 GLY A C 1
ATOM 787 O O . GLY A 1 101 ? 21.501 -10.576 -48.564 1.00 47.62 101 GLY A O 1
ATOM 788 N N . ALA A 1 102 ? 21.127 -11.844 -50.385 1.00 46.19 102 ALA A N 1
ATOM 789 C CA . ALA A 1 102 ? 20.390 -12.907 -49.702 1.00 46.19 102 ALA A CA 1
ATOM 790 C C . ALA A 1 102 ? 21.311 -14.070 -49.297 1.00 46.19 102 ALA A C 1
ATOM 792 O O . ALA A 1 102 ? 22.238 -14.423 -50.019 1.00 46.19 102 ALA A O 1
ATOM 793 N N . SER A 1 103 ? 21.067 -14.668 -48.124 1.00 48.53 103 SER A N 1
ATOM 794 C CA . SER A 1 103 ? 21.831 -15.825 -47.636 1.00 48.53 103 SER A CA 1
ATOM 795 C C . SER A 1 103 ? 21.577 -17.059 -48.507 1.00 48.53 103 SER A C 1
ATOM 797 O O . SER A 1 103 ? 20.448 -17.495 -48.685 1.00 48.53 103 SER A O 1
ATOM 799 N N . VAL A 1 104 ? 22.662 -17.621 -49.014 1.00 49.34 104 VAL A N 1
ATOM 800 C CA . VAL A 1 104 ? 22.803 -18.747 -49.939 1.00 49.34 104 VAL A CA 1
ATOM 801 C C . VAL A 1 104 ? 23.181 -20.044 -49.207 1.00 49.34 104 VAL A C 1
ATOM 803 O O . VAL A 1 104 ? 22.898 -21.141 -49.689 1.00 49.34 104 VAL A O 1
ATOM 806 N N . SER A 1 105 ? 23.773 -19.939 -48.011 1.00 52.31 105 SER A N 1
ATOM 807 C CA . SER A 1 105 ? 24.117 -21.086 -47.164 1.00 52.31 105 SER A CA 1
ATOM 808 C C . SER A 1 105 ? 23.673 -20.868 -45.729 1.00 52.31 105 SER A C 1
ATOM 810 O O . SER A 1 105 ? 24.186 -19.994 -45.019 1.00 52.31 105 SER A O 1
ATOM 812 N N . ASP A 1 106 ? 22.733 -21.703 -45.301 1.00 57.81 106 ASP A N 1
ATOM 813 C CA . ASP A 1 106 ? 22.071 -21.591 -44.005 1.00 57.81 106 ASP A CA 1
ATOM 814 C C . ASP A 1 106 ? 22.860 -22.226 -42.857 1.00 57.81 106 ASP A C 1
ATOM 816 O O . ASP A 1 106 ? 22.437 -22.107 -41.709 1.00 57.81 106 ASP A O 1
ATOM 820 N N . HIS A 1 107 ? 23.993 -22.886 -43.129 1.00 65.50 107 HIS A N 1
ATOM 821 C CA . HIS A 1 107 ? 24.658 -23.737 -42.145 1.00 65.50 107 HIS A CA 1
ATOM 822 C C . HIS A 1 107 ? 26.189 -23.591 -42.136 1.00 65.50 107 HIS A C 1
ATOM 824 O O . HIS A 1 107 ? 26.900 -24.066 -43.027 1.00 65.50 107 HIS A O 1
ATOM 830 N N . CYS A 1 108 ? 26.706 -23.010 -41.056 1.00 73.44 108 CYS A N 1
ATOM 831 C CA . CYS A 1 108 ? 28.122 -23.010 -40.700 1.00 73.44 108 CYS A CA 1
ATOM 832 C C . CYS A 1 108 ? 28.347 -23.465 -39.261 1.00 73.44 108 CYS A C 1
ATOM 834 O O . CYS A 1 108 ? 27.430 -23.573 -38.449 1.00 73.44 108 CYS A O 1
ATOM 836 N N . LEU A 1 109 ? 29.614 -23.713 -38.952 1.00 74.62 109 LEU A N 1
ATOM 837 C CA . LEU A 1 109 ? 30.106 -23.955 -37.609 1.00 74.62 109 LEU A CA 1
ATOM 838 C C . LEU A 1 109 ? 31.080 -22.834 -37.245 1.00 74.62 109 LEU A C 1
ATOM 840 O O . LEU A 1 109 ? 32.098 -22.642 -37.911 1.00 74.62 109 LEU A O 1
ATOM 844 N N . ILE A 1 110 ? 30.769 -22.089 -36.190 1.00 77.94 110 ILE A N 1
ATOM 845 C CA . ILE A 1 110 ? 31.710 -21.186 -35.535 1.00 77.94 110 ILE A CA 1
ATOM 846 C C . ILE A 1 110 ? 32.547 -22.027 -34.586 1.00 77.94 110 ILE A C 1
ATOM 848 O O . ILE A 1 110 ? 32.031 -22.696 -33.691 1.00 77.94 110 ILE A O 1
ATOM 852 N N . ILE A 1 111 ? 33.854 -21.993 -34.783 1.00 81.38 111 ILE A N 1
ATOM 853 C CA . ILE A 1 111 ? 34.811 -22.675 -33.928 1.00 81.38 111 ILE A CA 1
ATOM 854 C C . ILE A 1 111 ? 35.485 -21.596 -33.097 1.00 81.38 111 ILE A C 1
ATOM 856 O O . ILE A 1 111 ? 36.060 -20.653 -33.635 1.00 81.38 111 ILE A O 1
ATOM 860 N N . PHE A 1 112 ? 35.377 -21.735 -31.783 1.00 80.19 112 PHE A N 1
ATOM 861 C CA . PHE A 1 112 ? 35.853 -20.795 -30.777 1.00 80.19 112 PHE A CA 1
ATOM 862 C C . PHE A 1 112 ? 36.995 -21.421 -29.975 1.00 80.19 112 PHE A C 1
ATOM 864 O O . PHE A 1 112 ? 36.927 -22.602 -29.631 1.00 80.19 112 PHE A O 1
ATOM 871 N N . THR A 1 113 ? 38.014 -20.639 -29.616 1.00 80.88 113 THR A N 1
ATOM 872 C CA . THR A 1 113 ? 39.058 -21.034 -28.655 1.00 80.88 113 THR A CA 1
ATOM 873 C C . THR A 1 113 ? 39.442 -19.892 -27.731 1.00 80.88 113 THR A C 1
ATOM 875 O O . THR A 1 113 ? 39.471 -18.735 -28.142 1.00 80.88 113 THR A O 1
ATOM 878 N N . SER A 1 114 ? 39.792 -20.217 -26.486 1.00 77.69 114 SER A N 1
ATOM 879 C CA . SER A 1 114 ? 40.286 -19.246 -25.504 1.00 77.69 114 SER A CA 1
ATOM 880 C C . SER A 1 114 ? 41.791 -19.428 -25.287 1.00 77.69 114 SER A C 1
ATOM 882 O O . SER A 1 114 ? 42.242 -20.089 -24.351 1.00 77.69 114 SER A O 1
ATOM 884 N N . MET A 1 115 ? 42.586 -18.880 -26.202 1.00 83.94 115 MET A N 1
ATOM 885 C CA . MET A 1 115 ? 44.039 -19.042 -26.275 1.00 83.94 115 MET A CA 1
ATOM 886 C C . MET A 1 115 ? 44.767 -18.218 -25.204 1.00 83.94 115 MET A C 1
ATOM 888 O O . MET A 1 115 ? 44.434 -17.065 -24.967 1.00 83.94 115 MET A O 1
ATOM 892 N N . LEU A 1 116 ? 45.834 -18.749 -24.599 1.00 77.50 116 LEU A N 1
ATOM 893 C CA . LEU A 1 116 ? 46.676 -17.964 -23.683 1.00 77.50 116 LEU A CA 1
ATOM 894 C C . LEU A 1 116 ? 47.334 -16.775 -24.395 1.00 77.50 116 LEU A C 1
ATOM 896 O O . LEU A 1 116 ? 47.943 -16.939 -25.453 1.00 77.50 116 LEU A O 1
ATOM 900 N N . ILE A 1 117 ? 47.311 -15.597 -23.766 1.00 81.12 117 ILE A N 1
ATOM 901 C CA . ILE A 1 117 ? 47.807 -14.348 -24.365 1.00 81.12 117 ILE A CA 1
ATOM 902 C C . ILE A 1 117 ? 49.271 -14.433 -24.817 1.00 81.12 117 ILE A C 1
ATOM 904 O O . ILE A 1 117 ? 49.655 -13.802 -25.793 1.00 81.12 117 ILE A O 1
ATOM 908 N N . LYS A 1 118 ? 50.098 -15.272 -24.178 1.00 82.00 118 LYS A N 1
ATOM 909 C CA . LYS A 1 118 ? 51.500 -15.507 -24.575 1.00 82.00 118 LYS A CA 1
ATOM 910 C C . LYS A 1 118 ? 51.672 -16.126 -25.967 1.00 82.00 118 LYS A C 1
ATOM 912 O O . LYS A 1 118 ? 52.766 -16.069 -26.521 1.00 82.00 118 LYS A O 1
ATOM 917 N N . ASN A 1 119 ? 50.620 -16.730 -26.514 1.00 86.69 119 ASN A N 1
ATOM 918 C CA . ASN A 1 119 ? 50.624 -17.367 -27.827 1.00 86.69 119 ASN A CA 1
ATOM 919 C C . ASN A 1 119 ? 50.105 -16.440 -28.939 1.00 86.69 119 ASN A C 1
ATOM 921 O O . ASN A 1 119 ? 50.058 -16.871 -30.087 1.00 86.69 119 ASN A O 1
ATOM 925 N N . TRP A 1 120 ? 49.774 -15.175 -28.636 1.00 89.62 120 TRP A N 1
ATOM 926 C CA . TRP A 1 120 ? 49.187 -14.230 -29.593 1.00 89.62 120 TRP A CA 1
ATOM 927 C C . TRP A 1 120 ? 49.963 -14.151 -30.917 1.00 89.62 120 TRP A C 1
ATOM 929 O O . TRP A 1 120 ? 49.378 -14.319 -31.980 1.00 89.62 120 TRP A O 1
ATOM 939 N N . TYR A 1 121 ? 51.291 -14.015 -30.869 1.00 91.19 121 TYR A N 1
ATOM 940 C CA . TYR A 1 121 ? 52.105 -13.911 -32.082 1.00 91.19 121 TYR A CA 1
ATOM 941 C C . TYR A 1 121 ? 52.202 -15.240 -32.843 1.00 91.19 121 TYR A C 1
ATOM 943 O O . TYR A 1 121 ? 52.148 -15.276 -34.067 1.00 91.19 121 TYR A O 1
ATOM 951 N N . LYS A 1 122 ? 52.275 -16.364 -32.115 1.00 90.06 122 LYS A N 1
ATOM 952 C CA . LYS A 1 122 ? 52.293 -17.713 -32.709 1.00 90.06 122 LYS A CA 1
ATOM 953 C C . LYS A 1 122 ? 50.978 -18.067 -33.402 1.00 90.06 122 LYS A C 1
ATOM 955 O O . LYS A 1 122 ? 50.982 -18.934 -34.268 1.00 90.06 122 LYS A O 1
ATOM 960 N N . SER A 1 123 ? 49.878 -17.415 -33.025 1.00 91.19 123 SER A N 1
ATOM 961 C CA . SER A 1 123 ? 48.576 -17.627 -33.657 1.00 91.19 123 SER A CA 1
ATOM 962 C C . SER A 1 123 ? 48.522 -17.112 -35.092 1.00 91.19 123 SER A C 1
ATOM 964 O O . SER A 1 123 ? 47.822 -17.705 -35.898 1.00 91.19 123 SER A O 1
ATOM 966 N N . ILE A 1 124 ? 49.303 -16.086 -35.444 1.00 93.25 124 ILE A N 1
ATOM 967 C CA . ILE A 1 124 ? 49.269 -15.440 -36.764 1.00 93.25 124 ILE A CA 1
ATOM 968 C C . ILE A 1 124 ? 49.469 -16.447 -37.913 1.00 93.25 124 ILE A C 1
ATOM 970 O O . ILE A 1 124 ? 48.543 -16.602 -38.703 1.00 93.25 124 ILE A O 1
ATOM 974 N N . PRO A 1 125 ? 50.587 -17.202 -38.004 1.00 91.81 125 PRO A N 1
ATOM 975 C CA . PRO A 1 125 ? 50.778 -18.159 -39.100 1.00 91.81 125 PRO A CA 1
ATOM 976 C C . PRO A 1 125 ? 49.749 -19.300 -39.092 1.00 91.81 125 PRO A C 1
ATOM 978 O O . PRO A 1 125 ? 49.385 -19.811 -40.151 1.00 91.81 125 PRO A O 1
ATOM 981 N N . VAL A 1 126 ? 49.254 -19.688 -37.910 1.00 92.19 126 VAL A N 1
ATOM 982 C CA . VAL A 1 126 ? 48.200 -20.706 -37.778 1.00 92.19 126 VAL A CA 1
ATOM 983 C C . VAL A 1 126 ? 46.899 -20.189 -38.386 1.00 92.19 126 VAL A C 1
ATOM 985 O O . VAL A 1 126 ? 46.298 -20.873 -39.205 1.00 92.19 126 VAL A O 1
ATOM 988 N N . LEU A 1 127 ? 46.492 -18.967 -38.044 1.00 91.88 127 LEU A N 1
ATOM 989 C CA . LEU A 1 127 ? 45.286 -18.331 -38.568 1.00 91.88 127 LEU A CA 1
ATOM 990 C C . LEU A 1 127 ? 45.387 -18.071 -40.071 1.00 91.88 127 LEU A C 1
ATOM 992 O O . LEU A 1 127 ? 44.429 -18.348 -40.781 1.00 91.88 127 LEU A O 1
ATOM 996 N N . THR A 1 128 ? 46.542 -17.624 -40.570 1.00 92.12 128 THR A N 1
ATOM 997 C CA . THR A 1 128 ? 46.782 -17.460 -42.012 1.00 92.12 128 THR A CA 1
ATOM 998 C C . THR A 1 128 ? 46.597 -18.780 -42.765 1.00 92.12 128 THR A C 1
ATOM 1000 O O . THR A 1 128 ? 45.905 -18.804 -43.778 1.00 92.12 128 THR A O 1
ATOM 1003 N N . THR A 1 129 ? 47.136 -19.887 -42.239 1.00 92.38 129 THR A N 1
ATOM 1004 C CA . THR A 1 129 ? 46.996 -21.227 -42.843 1.00 92.38 129 THR A CA 1
ATOM 1005 C C . THR A 1 129 ? 45.547 -21.718 -42.791 1.00 92.38 129 THR A C 1
ATOM 1007 O O . THR A 1 129 ? 45.003 -22.162 -43.797 1.00 92.38 129 THR A O 1
ATOM 1010 N N . LEU A 1 130 ? 44.888 -21.617 -41.630 1.00 92.44 130 LEU A N 1
ATOM 1011 C CA . LEU A 1 130 ? 43.496 -22.050 -41.470 1.00 92.44 130 LEU A CA 1
ATOM 1012 C C . LEU A 1 130 ? 42.544 -21.254 -42.366 1.00 92.44 130 LEU A C 1
ATOM 1014 O O . LEU A 1 130 ? 41.628 -21.822 -42.951 1.00 92.44 130 LEU A O 1
ATOM 1018 N N . ILE A 1 131 ? 42.755 -19.943 -42.484 1.00 88.88 131 ILE A N 1
ATOM 1019 C CA . ILE A 1 131 ? 41.946 -19.107 -43.363 1.00 88.88 131 ILE A CA 1
ATOM 1020 C C . ILE A 1 131 ? 42.254 -19.475 -44.816 1.00 88.88 131 ILE A C 1
ATOM 1022 O O . ILE A 1 131 ? 41.368 -19.982 -45.492 1.00 88.88 131 ILE A O 1
ATOM 1026 N N . GLY A 1 132 ? 43.486 -19.292 -45.289 1.00 86.31 132 GLY A N 1
ATOM 1027 C CA . GLY A 1 132 ? 43.822 -19.430 -46.709 1.00 86.31 132 GLY A CA 1
ATOM 1028 C C . GLY A 1 132 ? 43.742 -20.865 -47.233 1.00 86.31 132 GLY A C 1
ATOM 1029 O O . GLY A 1 132 ? 43.006 -21.144 -48.182 1.00 86.31 132 GLY A O 1
ATOM 1030 N N . ASP A 1 133 ? 44.475 -21.787 -46.612 1.00 89.50 133 ASP A N 1
ATOM 1031 C CA . ASP A 1 133 ? 44.689 -23.135 -47.150 1.00 89.50 133 ASP A CA 1
ATOM 1032 C C . ASP A 1 133 ? 43.539 -24.088 -46.815 1.00 89.50 133 ASP A C 1
ATOM 1034 O O . ASP A 1 133 ? 43.219 -24.975 -47.604 1.00 89.50 133 ASP A O 1
ATOM 1038 N N . GLU A 1 134 ? 42.912 -23.928 -45.648 1.00 91.69 134 GLU A N 1
ATOM 1039 C CA . GLU A 1 134 ? 41.849 -24.828 -45.195 1.00 91.69 134 GLU A CA 1
ATOM 1040 C C . GLU A 1 134 ? 40.462 -24.305 -45.577 1.00 91.69 134 GLU A C 1
ATOM 1042 O O . GLU A 1 134 ? 39.731 -24.982 -46.295 1.00 91.69 134 GLU A O 1
ATOM 1047 N N . ILE A 1 135 ? 40.089 -23.100 -45.143 1.00 86.75 135 ILE A N 1
ATOM 1048 C CA . ILE A 1 135 ? 38.725 -22.590 -45.338 1.00 86.75 135 ILE A CA 1
ATOM 1049 C C . ILE A 1 135 ? 38.540 -22.033 -46.756 1.00 86.75 135 ILE A C 1
ATOM 1051 O O . ILE A 1 135 ? 37.620 -22.440 -47.463 1.00 86.75 135 ILE A O 1
ATOM 1055 N N . GLN A 1 136 ? 39.410 -21.126 -47.204 1.00 83.00 136 GLN A N 1
ATOM 1056 C CA . GLN A 1 136 ? 39.233 -20.465 -48.498 1.00 83.00 136 GLN A CA 1
ATOM 1057 C C . GLN A 1 136 ? 39.525 -21.397 -49.677 1.00 83.00 136 GLN A C 1
ATOM 1059 O O . GLN A 1 136 ? 38.756 -21.429 -50.633 1.00 83.00 136 GLN A O 1
ATOM 1064 N N . THR A 1 137 ? 40.611 -22.174 -49.612 1.00 84.06 137 THR A N 1
ATOM 1065 C CA . THR A 1 137 ? 41.028 -23.037 -50.729 1.00 84.06 137 THR A CA 1
ATOM 1066 C C . THR A 1 137 ? 40.197 -24.316 -50.831 1.00 84.06 137 THR A C 1
ATOM 1068 O O . THR A 1 137 ? 39.782 -24.667 -51.931 1.00 84.06 137 THR A O 1
ATOM 1071 N N . LYS A 1 138 ? 39.939 -25.032 -49.722 1.00 87.31 138 LYS A N 1
ATOM 1072 C CA . LYS A 1 138 ? 39.234 -26.331 -49.788 1.00 87.31 138 LYS A CA 1
ATOM 1073 C C . LYS A 1 138 ? 37.718 -26.197 -49.827 1.00 87.31 138 LYS A C 1
ATOM 1075 O O . LYS A 1 138 ? 37.070 -27.053 -50.412 1.00 87.31 138 LYS A O 1
ATOM 1080 N N . LEU A 1 139 ? 37.158 -25.153 -49.211 1.00 84.06 139 LEU A N 1
ATOM 1081 C CA . LEU A 1 139 ? 35.705 -24.928 -49.167 1.00 84.06 139 LEU A CA 1
ATOM 1082 C C . LEU A 1 139 ? 35.253 -23.789 -50.089 1.00 84.06 139 LEU A C 1
ATOM 1084 O O . LEU A 1 139 ? 34.100 -23.375 -50.026 1.00 84.06 139 LEU A O 1
ATOM 1088 N N . TYR A 1 140 ? 36.158 -23.270 -50.926 1.00 76.50 140 TYR A N 1
ATOM 1089 C CA . TYR A 1 140 ? 35.910 -22.163 -51.854 1.00 76.50 140 TYR A CA 1
ATOM 1090 C C . TYR A 1 140 ? 35.361 -20.886 -51.186 1.00 76.50 140 TYR A C 1
ATOM 1092 O O . TYR A 1 140 ? 34.754 -20.050 -51.844 1.00 76.50 140 TYR A O 1
ATOM 1100 N N . GLN A 1 141 ? 35.605 -20.675 -49.889 1.00 75.12 141 GLN A N 1
ATOM 1101 C CA . GLN A 1 141 ? 35.096 -19.508 -49.166 1.00 75.12 141 GLN A CA 1
ATOM 1102 C C . GLN A 1 141 ? 35.894 -18.237 -49.520 1.00 75.12 141 GLN A C 1
ATOM 1104 O O . GLN A 1 141 ? 37.030 -18.045 -49.085 1.00 75.12 141 GLN A O 1
ATOM 1109 N N . LYS A 1 142 ? 35.292 -17.304 -50.262 1.00 67.12 142 LYS A N 1
ATOM 1110 C CA . LYS A 1 142 ? 35.975 -16.083 -50.741 1.00 67.12 142 LYS A CA 1
ATOM 1111 C C . LYS A 1 142 ? 36.442 -15.132 -49.634 1.00 67.12 142 LYS A C 1
ATOM 1113 O O . LYS A 1 142 ? 37.447 -14.443 -49.800 1.00 67.12 142 LYS A O 1
ATOM 1118 N N . CYS A 1 143 ? 35.744 -15.107 -48.501 1.00 66.62 143 CYS A N 1
ATOM 1119 C CA . CYS A 1 143 ? 36.024 -14.216 -47.378 1.00 66.62 143 CYS A CA 1
ATOM 1120 C C . CYS A 1 143 ? 35.777 -14.910 -46.034 1.00 66.62 143 CYS A C 1
ATOM 1122 O O . CYS A 1 143 ? 34.748 -15.564 -45.863 1.00 66.62 143 CYS A O 1
ATOM 1124 N N . VAL A 1 144 ? 36.682 -14.719 -45.066 1.00 71.31 144 VAL A N 1
ATOM 1125 C CA . VAL A 1 144 ? 36.567 -15.280 -43.707 1.00 71.31 144 VAL A CA 1
ATOM 1126 C C . VAL A 1 144 ? 36.683 -14.171 -42.662 1.00 71.31 144 VAL A C 1
ATOM 1128 O O . VAL A 1 144 ? 37.577 -13.326 -42.736 1.00 71.31 144 VAL A O 1
ATOM 1131 N N . TYR A 1 145 ? 35.790 -14.174 -41.670 1.00 67.44 145 TYR A N 1
ATOM 1132 C CA . TYR A 1 145 ? 35.913 -13.305 -40.501 1.00 67.44 145 TYR A CA 1
ATOM 1133 C C . TYR A 1 145 ? 36.772 -13.957 -39.429 1.00 67.44 145 TYR A C 1
ATOM 1135 O O . TYR A 1 145 ? 36.534 -15.092 -39.020 1.00 67.44 145 TYR A O 1
ATOM 1143 N N . LEU A 1 146 ? 37.736 -13.181 -38.948 1.00 77.50 146 LEU A N 1
ATOM 1144 C CA . LEU A 1 146 ? 38.500 -13.472 -37.750 1.00 77.50 146 LEU A CA 1
ATOM 1145 C C . LEU A 1 146 ? 37.996 -12.551 -36.641 1.00 77.50 146 LEU A C 1
ATOM 1147 O O . LEU A 1 146 ? 38.159 -11.331 -36.735 1.00 77.50 146 LEU A O 1
ATOM 1151 N N . ARG A 1 147 ? 37.394 -13.121 -35.594 1.00 73.56 147 ARG A N 1
ATOM 1152 C CA . ARG A 1 147 ? 37.022 -12.353 -34.397 1.00 73.56 147 ARG A CA 1
ATOM 1153 C C . ARG A 1 147 ? 37.994 -12.627 -33.274 1.00 73.56 147 ARG A C 1
ATOM 1155 O O . ARG A 1 147 ? 38.432 -13.764 -33.091 1.00 73.56 147 ARG A O 1
ATOM 1162 N N . ILE A 1 148 ? 38.322 -11.570 -32.537 1.00 75.00 148 ILE A N 1
ATOM 1163 C CA . ILE A 1 148 ? 39.232 -11.641 -31.402 1.00 75.00 148 ILE A CA 1
ATOM 1164 C C . ILE A 1 148 ? 38.627 -10.859 -30.230 1.00 75.00 148 ILE A C 1
ATOM 1166 O O . ILE A 1 148 ? 38.481 -9.641 -30.316 1.00 75.00 148 ILE A O 1
ATOM 1170 N N . ASP A 1 149 ? 38.297 -11.556 -29.137 1.00 68.81 149 ASP A N 1
ATOM 1171 C CA . ASP A 1 149 ? 37.545 -11.038 -27.977 1.00 68.81 149 ASP A CA 1
ATOM 1172 C C . ASP A 1 149 ? 36.249 -10.312 -28.357 1.00 68.81 149 ASP A C 1
ATOM 1174 O O . ASP A 1 149 ? 36.108 -9.109 -28.112 1.00 68.81 149 ASP A O 1
ATOM 1178 N N . ASP A 1 150 ? 35.344 -11.034 -29.012 1.00 58.56 150 ASP A N 1
ATOM 1179 C CA . ASP A 1 150 ? 34.016 -10.580 -29.446 1.00 58.56 150 ASP A CA 1
ATOM 1180 C C . ASP A 1 150 ? 34.028 -9.440 -30.487 1.00 58.56 150 ASP A C 1
ATOM 1182 O O . ASP A 1 150 ? 33.027 -9.187 -31.150 1.00 58.56 150 ASP A O 1
ATOM 1186 N N . ASN A 1 151 ? 35.188 -8.839 -30.768 1.00 54.59 151 ASN A N 1
ATOM 1187 C CA . ASN A 1 151 ? 35.359 -7.786 -31.760 1.00 54.59 151 ASN A CA 1
ATOM 1188 C C . ASN A 1 151 ? 35.730 -8.352 -33.139 1.00 54.59 151 ASN A C 1
ATOM 1190 O O . ASN A 1 151 ? 36.731 -9.059 -33.302 1.00 54.59 151 ASN A O 1
ATOM 1194 N N . ALA A 1 152 ? 34.957 -7.972 -34.158 1.00 55.66 152 ALA A N 1
ATOM 1195 C CA . ALA A 1 152 ? 35.346 -8.108 -35.559 1.00 55.66 152 ALA A CA 1
ATOM 1196 C C . ALA A 1 152 ? 36.118 -6.848 -35.987 1.00 55.66 152 ALA A C 1
ATOM 1198 O O . ALA A 1 152 ? 35.530 -5.771 -36.117 1.00 55.66 152 ALA A O 1
ATOM 1199 N N . TYR A 1 153 ? 37.431 -6.963 -36.184 1.00 49.91 153 TYR A N 1
ATOM 1200 C CA . TYR A 1 153 ? 38.246 -5.868 -36.716 1.00 49.91 153 TYR A CA 1
ATOM 1201 C C . TYR A 1 153 ? 38.242 -5.905 -38.249 1.00 49.91 153 TYR A C 1
ATOM 1203 O O . TYR A 1 153 ? 38.284 -6.976 -38.839 1.00 49.91 153 TYR A O 1
ATOM 1211 N N . GLY A 1 154 ? 38.223 -4.732 -38.889 1.00 51.88 154 GLY A N 1
ATOM 1212 C CA . GLY A 1 154 ? 38.491 -4.576 -40.324 1.00 51.88 154 GLY A CA 1
ATOM 1213 C C . GLY A 1 154 ? 37.482 -5.211 -41.296 1.00 51.88 154 GLY A C 1
ATOM 1214 O O . GLY A 1 154 ? 36.334 -5.487 -40.956 1.00 51.88 154 GLY A O 1
ATOM 1215 N N . LYS A 1 155 ? 37.913 -5.350 -42.559 1.00 57.12 155 LYS A N 1
ATOM 1216 C CA . LYS A 1 155 ? 37.159 -5.999 -43.648 1.00 57.12 155 LYS A CA 1
ATOM 1217 C C . LYS A 1 155 ? 37.354 -7.526 -43.589 1.00 57.12 155 LYS A C 1
ATOM 1219 O O . LYS A 1 155 ? 38.383 -7.956 -43.078 1.00 57.12 155 LYS A O 1
ATOM 1224 N N . PRO A 1 156 ? 36.435 -8.342 -44.134 1.00 63.41 156 PRO A N 1
ATOM 1225 C CA . PRO A 1 156 ? 36.636 -9.786 -44.226 1.00 63.41 156 PRO A CA 1
ATOM 1226 C C . PRO A 1 156 ? 37.991 -10.128 -44.864 1.00 63.41 156 PRO A C 1
ATOM 1228 O O . PRO A 1 156 ? 38.412 -9.475 -45.824 1.00 63.41 156 PRO A O 1
ATOM 1231 N N . ILE A 1 157 ? 38.666 -11.152 -44.342 1.00 70.81 157 ILE A N 1
ATOM 1232 C CA . ILE A 1 157 ? 39.990 -11.557 -44.814 1.00 70.81 157 ILE A CA 1
ATOM 1233 C C . ILE A 1 157 ? 39.824 -12.347 -46.113 1.00 70.81 157 ILE A C 1
ATOM 1235 O O . ILE A 1 157 ? 39.084 -13.331 -46.153 1.00 70.81 157 ILE A O 1
ATOM 1239 N N . ASN A 1 158 ? 40.524 -11.919 -47.166 1.00 76.19 158 ASN A N 1
ATOM 1240 C CA . ASN A 1 158 ? 40.669 -12.663 -48.414 1.00 76.19 158 ASN A CA 1
ATOM 1241 C C . ASN A 1 158 ? 42.156 -12.801 -48.765 1.00 76.19 158 ASN A C 1
ATOM 1243 O O . ASN A 1 158 ? 42.746 -11.875 -49.323 1.00 76.19 158 ASN A O 1
ATOM 1247 N N . LEU A 1 159 ? 42.743 -13.957 -48.447 1.00 81.38 159 LEU A N 1
ATOM 1248 C CA . LEU A 1 159 ? 44.154 -14.253 -48.712 1.00 81.38 159 LEU A CA 1
ATOM 1249 C C . LEU A 1 159 ? 44.398 -14.758 -50.134 1.00 81.38 159 LEU A C 1
ATOM 1251 O O . LEU A 1 159 ? 45.502 -14.613 -50.651 1.00 81.38 159 LEU A O 1
ATOM 1255 N N . LEU A 1 160 ? 43.372 -15.303 -50.789 1.00 72.12 160 LEU A N 1
ATOM 1256 C CA . LEU A 1 160 ? 43.460 -15.757 -52.179 1.00 72.12 160 LEU A CA 1
ATOM 1257 C C . LEU A 1 160 ? 43.411 -14.594 -53.182 1.00 72.12 160 LEU A C 1
ATOM 1259 O O . LEU A 1 160 ? 43.816 -14.748 -54.333 1.00 72.12 160 LEU A O 1
ATOM 1263 N N . GLY A 1 161 ? 42.937 -13.414 -52.774 1.00 67.50 161 GLY A N 1
ATOM 1264 C CA . GLY A 1 161 ? 42.885 -12.227 -53.627 1.00 67.50 161 GLY A CA 1
ATOM 1265 C C . GLY A 1 161 ? 42.112 -12.483 -54.928 1.00 67.50 161 GLY A C 1
ATOM 1266 O O . GLY A 1 161 ? 40.972 -12.938 -54.889 1.00 67.50 161 GLY A O 1
ATOM 1267 N N . GLY A 1 162 ? 42.735 -12.179 -56.073 1.00 56.78 162 GLY A N 1
ATOM 1268 C CA . GLY A 1 162 ? 42.224 -12.483 -57.421 1.00 56.78 162 GLY A CA 1
ATOM 1269 C C . GLY A 1 162 ? 42.883 -13.700 -58.083 1.00 56.78 162 GLY A C 1
ATOM 1270 O O . GLY A 1 162 ? 42.877 -13.796 -59.304 1.00 56.78 162 GLY A O 1
ATOM 1271 N N . ILE A 1 163 ? 43.529 -14.576 -57.303 1.00 56.03 163 ILE A N 1
ATOM 1272 C CA . ILE A 1 163 ? 44.276 -15.746 -57.806 1.00 56.03 163 ILE A CA 1
ATOM 1273 C C . ILE A 1 163 ? 43.321 -16.843 -58.313 1.00 56.03 163 ILE A C 1
ATOM 1275 O O . ILE A 1 163 ? 43.699 -17.659 -59.150 1.00 56.03 163 ILE A O 1
ATOM 1279 N N . VAL A 1 164 ? 42.074 -16.844 -57.841 1.00 56.94 164 VAL A N 1
ATOM 1280 C CA . VAL A 1 164 ? 41.011 -17.733 -58.318 1.00 56.94 164 VAL A CA 1
ATOM 1281 C C . VAL A 1 164 ? 40.266 -17.027 -59.457 1.00 56.94 164 VAL A C 1
ATOM 1283 O O . VAL A 1 164 ? 39.644 -15.992 -59.226 1.00 56.94 164 VAL A O 1
ATOM 1286 N N . GLU A 1 165 ? 40.356 -17.565 -60.682 1.00 52.34 165 GLU A N 1
ATOM 1287 C CA . GLU A 1 165 ? 39.776 -16.959 -61.902 1.00 52.34 165 GLU A CA 1
ATOM 1288 C C . GLU A 1 165 ? 38.242 -16.842 -61.850 1.00 52.34 165 GLU A C 1
ATOM 1290 O O . GLU A 1 165 ? 37.678 -15.915 -62.430 1.00 52.34 165 GLU A O 1
ATOM 1295 N N . SER A 1 166 ? 37.575 -17.738 -61.119 1.00 62.19 166 SER A N 1
ATOM 1296 C CA . SER A 1 166 ? 36.142 -17.685 -60.823 1.00 62.19 166 SER A CA 1
ATOM 1297 C C . SER A 1 166 ? 35.840 -18.507 -59.570 1.00 62.19 166 SER A C 1
ATOM 1299 O O . SER A 1 166 ? 36.244 -19.669 -59.486 1.00 62.19 166 SER A O 1
ATOM 1301 N N . PHE A 1 167 ? 35.147 -17.917 -58.595 1.00 67.12 167 PHE A N 1
ATOM 1302 C CA . PHE A 1 167 ? 34.559 -18.682 -57.493 1.00 67.12 167 PHE A CA 1
ATOM 1303 C C . PHE A 1 167 ? 33.287 -19.392 -57.993 1.00 67.12 167 PHE A C 1
ATOM 1305 O O . PHE A 1 167 ? 32.626 -18.827 -58.864 1.00 67.12 167 PHE A O 1
ATOM 1312 N N . PRO A 1 168 ? 32.958 -20.596 -57.492 1.00 68.56 168 PRO A N 1
ATOM 1313 C CA . PRO A 1 168 ? 31.758 -21.317 -57.916 1.00 68.56 168 PRO A CA 1
ATOM 1314 C C . PRO A 1 168 ? 30.469 -20.569 -57.558 1.00 68.56 168 PRO A C 1
ATOM 1316 O O . PRO A 1 168 ? 30.401 -19.923 -56.509 1.00 68.56 168 PRO A O 1
ATOM 1319 N N . GLU A 1 169 ? 29.452 -20.693 -58.409 1.00 67.75 169 GLU A N 1
ATOM 1320 C CA . GLU A 1 169 ? 28.102 -20.182 -58.150 1.00 67.75 169 GLU A CA 1
ATOM 1321 C C . GLU A 1 169 ? 27.356 -21.058 -57.127 1.00 67.75 169 GLU A C 1
ATOM 1323 O O . GLU A 1 169 ? 27.716 -22.213 -56.888 1.00 67.75 169 GLU A O 1
ATOM 1328 N N . GLN A 1 170 ? 26.283 -20.527 -56.526 1.00 62.12 170 GLN A N 1
ATOM 1329 C CA . GLN A 1 170 ? 25.487 -21.225 -55.502 1.00 62.12 170 GLN A CA 1
ATOM 1330 C C . GLN A 1 170 ? 25.063 -22.634 -55.928 1.00 62.12 170 GLN A C 1
ATOM 1332 O O . GLN A 1 170 ? 25.134 -23.563 -55.125 1.00 62.12 170 GLN A O 1
ATOM 1337 N N . GLU A 1 171 ? 24.592 -22.798 -57.167 1.00 66.81 171 GLU A N 1
ATOM 1338 C CA . GLU A 1 171 ? 24.052 -24.080 -57.628 1.00 66.81 171 GLU A CA 1
ATOM 1339 C C . GLU A 1 171 ? 25.130 -25.155 -57.836 1.00 66.81 171 GLU A C 1
ATOM 1341 O O . GLU A 1 171 ? 24.797 -26.320 -58.061 1.00 66.81 171 GLU A O 1
ATOM 1346 N N . GLU A 1 172 ? 26.412 -24.782 -57.761 1.00 74.50 172 GLU A N 1
ATOM 1347 C CA . GLU A 1 172 ? 27.544 -25.706 -57.855 1.00 74.50 172 GLU A CA 1
ATOM 1348 C C . GLU A 1 172 ? 27.900 -26.348 -56.503 1.00 74.50 172 GLU A C 1
ATOM 1350 O O . GLU A 1 172 ? 28.591 -27.371 -56.477 1.00 74.50 172 GLU A O 1
ATOM 1355 N N . PHE A 1 173 ? 27.422 -25.784 -55.386 1.00 77.62 173 PHE A N 1
ATOM 1356 C CA . PHE A 1 173 ? 27.593 -26.360 -54.052 1.00 77.62 173 PHE A CA 1
ATOM 1357 C C . PHE A 1 173 ? 26.582 -27.484 -53.798 1.00 77.62 173 PHE A C 1
ATOM 1359 O O . PHE A 1 173 ? 25.418 -27.424 -54.196 1.00 77.62 173 PHE A O 1
ATOM 1366 N N . GLY A 1 174 ? 27.044 -28.537 -53.125 1.00 74.00 174 GLY A N 1
ATOM 1367 C CA . GLY A 1 174 ? 26.224 -29.684 -52.753 1.00 74.00 174 GLY A CA 1
ATOM 1368 C C . GLY A 1 174 ? 25.360 -29.437 -51.514 1.00 74.00 174 GLY A C 1
ATOM 1369 O O . GLY A 1 174 ? 25.312 -28.348 -50.941 1.00 74.00 174 GLY A O 1
ATOM 1370 N N . GLU A 1 175 ? 24.685 -30.496 -51.066 1.00 79.62 175 GLU A N 1
ATOM 1371 C CA . GLU A 1 175 ? 23.969 -30.485 -49.788 1.00 79.62 175 GLU A CA 1
ATOM 1372 C C . GLU A 1 175 ? 24.932 -30.284 -48.598 1.00 79.62 175 GLU A C 1
ATOM 1374 O O . GLU A 1 175 ? 26.160 -30.326 -48.728 1.00 79.62 175 GLU A O 1
ATOM 1379 N N . VAL A 1 176 ? 24.360 -30.052 -47.413 1.00 76.06 176 VAL A N 1
ATOM 1380 C CA . VAL A 1 176 ? 25.119 -30.022 -46.155 1.00 76.06 176 VAL A CA 1
ATOM 1381 C C . VAL A 1 176 ? 25.875 -31.340 -45.991 1.00 76.06 176 VAL A C 1
ATOM 1383 O O . VAL A 1 176 ? 25.279 -32.412 -46.093 1.00 76.06 176 VAL A O 1
ATOM 1386 N N . ASP A 1 177 ? 27.170 -31.256 -45.692 1.00 80.94 177 ASP A N 1
ATOM 1387 C CA . ASP A 1 177 ? 28.010 -32.403 -45.370 1.00 80.94 177 ASP A CA 1
ATOM 1388 C C . ASP A 1 177 ? 27.389 -33.172 -44.194 1.00 80.94 177 ASP A C 1
ATOM 1390 O O . ASP A 1 177 ? 27.364 -32.703 -43.049 1.00 80.94 177 ASP A O 1
ATOM 1394 N N . SER A 1 178 ? 26.879 -34.374 -44.467 1.00 75.19 178 SER A N 1
ATOM 1395 C CA . SER A 1 178 ? 26.192 -35.197 -43.472 1.00 75.19 178 SER A CA 1
ATOM 1396 C C . SER A 1 178 ? 27.078 -35.563 -42.285 1.00 75.19 178 SER A C 1
ATOM 1398 O O . SER A 1 178 ? 26.572 -35.798 -41.186 1.00 75.19 178 SER A O 1
ATOM 1400 N N . ALA A 1 179 ? 28.402 -35.530 -42.450 1.00 74.12 179 ALA A N 1
ATOM 1401 C CA . ALA A 1 179 ? 29.345 -35.749 -41.365 1.00 74.12 179 ALA A CA 1
ATOM 1402 C C . ALA A 1 179 ? 29.424 -34.557 -40.386 1.00 74.12 179 ALA A C 1
ATOM 1404 O O . ALA A 1 179 ? 29.810 -34.744 -39.227 1.00 74.12 179 ALA A O 1
ATOM 1405 N N . CYS A 1 180 ? 29.038 -33.349 -40.813 1.00 72.00 180 CYS A N 1
ATOM 1406 C CA . CYS A 1 180 ? 28.918 -32.160 -39.963 1.00 72.00 180 CYS A CA 1
ATOM 1407 C C . CYS A 1 180 ? 27.596 -32.122 -39.185 1.00 72.00 180 CYS A C 1
ATOM 1409 O O . CYS A 1 180 ? 27.542 -31.491 -38.130 1.00 72.00 180 CYS A O 1
ATOM 1411 N N . ILE A 1 181 ? 26.558 -32.840 -39.634 1.00 66.38 181 ILE A N 1
ATOM 1412 C CA . ILE A 1 181 ? 25.228 -32.848 -39.001 1.00 66.38 181 ILE A CA 1
ATOM 1413 C C . ILE A 1 181 ? 25.286 -33.119 -37.482 1.00 66.38 181 ILE A C 1
ATOM 1415 O O . ILE A 1 181 ? 24.664 -32.370 -36.733 1.00 66.38 181 ILE A O 1
ATOM 1419 N N . PRO A 1 182 ? 26.061 -34.089 -36.953 1.00 61.78 182 PRO A N 1
ATOM 1420 C CA . PRO A 1 182 ? 26.168 -34.291 -35.504 1.00 61.78 182 PRO A CA 1
ATOM 1421 C C . PRO A 1 182 ? 26.748 -33.092 -34.735 1.00 61.78 182 PRO A C 1
ATOM 1423 O O . PRO A 1 182 ? 26.420 -32.907 -33.567 1.00 61.78 182 PRO A O 1
ATOM 1426 N N . MET A 1 183 ? 27.604 -32.288 -35.377 1.00 61.41 183 MET A N 1
ATOM 1427 C CA . MET A 1 183 ? 28.166 -31.049 -34.816 1.00 61.41 183 MET A CA 1
ATOM 1428 C C . MET A 1 183 ? 27.189 -29.872 -34.937 1.00 61.41 183 MET A C 1
ATOM 1430 O O . MET A 1 183 ? 27.334 -28.885 -34.226 1.00 61.41 183 MET A O 1
ATOM 1434 N N . MET A 1 184 ? 26.191 -29.996 -35.817 1.00 58.50 184 MET A N 1
ATOM 1435 C CA . MET A 1 184 ? 25.121 -29.022 -36.040 1.00 58.50 184 MET A CA 1
ATOM 1436 C C . MET A 1 184 ? 23.866 -29.302 -35.198 1.00 58.50 184 MET A C 1
ATOM 1438 O O . MET A 1 184 ? 23.091 -28.391 -34.944 1.00 58.50 184 MET A O 1
ATOM 1442 N N . ILE A 1 185 ? 23.674 -30.544 -34.731 1.00 44.41 185 ILE A N 1
ATOM 1443 C CA . ILE A 1 185 ? 22.560 -30.966 -33.852 1.00 44.41 185 ILE A CA 1
ATOM 1444 C C . ILE A 1 185 ? 22.810 -30.582 -32.370 1.00 44.41 185 ILE A C 1
ATOM 1446 O O . ILE A 1 185 ? 21.982 -30.825 -31.492 1.00 44.41 185 ILE A O 1
ATOM 1450 N N . GLY A 1 186 ? 23.935 -29.935 -32.061 1.00 41.44 186 GLY A N 1
ATOM 1451 C CA . GLY A 1 186 ? 24.216 -29.384 -30.736 1.00 41.44 186 GLY A CA 1
ATOM 1452 C C . GLY A 1 186 ? 23.866 -27.900 -30.646 1.00 41.44 186 GLY A C 1
ATOM 1453 O O . GLY A 1 186 ? 24.548 -27.102 -31.266 1.00 41.44 186 GLY A O 1
ATOM 1454 N N . TYR A 1 187 ? 22.890 -27.551 -29.799 1.00 32.19 187 TYR A N 1
ATOM 1455 C CA . TYR A 1 187 ? 22.562 -26.177 -29.374 1.00 32.19 187 TYR A CA 1
ATOM 1456 C C . TYR A 1 187 ? 22.146 -25.208 -30.500 1.00 32.19 187 TYR A C 1
ATOM 1458 O O . TYR A 1 187 ? 22.967 -24.485 -31.051 1.00 32.19 187 TYR A O 1
ATOM 1466 N N . GLU A 1 188 ? 20.841 -25.116 -30.774 1.00 27.47 188 GLU A N 1
ATOM 1467 C CA . GLU A 1 188 ? 20.265 -24.019 -31.567 1.00 27.47 188 GLU A CA 1
ATOM 1468 C C . GLU A 1 188 ? 19.799 -22.868 -30.648 1.00 27.47 188 GLU A C 1
ATOM 1470 O O . GLU A 1 188 ? 18.678 -22.878 -30.140 1.00 27.47 188 GLU A O 1
ATOM 1475 N N . GLU A 1 189 ? 20.658 -21.861 -30.454 1.00 25.00 189 GLU A N 1
ATOM 1476 C CA . GLU A 1 189 ? 20.261 -20.489 -30.095 1.00 25.00 189 GLU A CA 1
ATOM 1477 C C . GLU A 1 189 ? 19.904 -19.735 -31.391 1.00 25.00 189 GLU A C 1
ATOM 1479 O O . GLU A 1 189 ? 20.686 -19.710 -32.344 1.00 25.00 189 GLU A O 1
ATOM 1484 N N . GLN A 1 190 ? 18.726 -19.103 -31.453 1.00 25.89 190 GLN A N 1
ATOM 1485 C CA . GLN A 1 190 ? 18.408 -18.167 -32.535 1.00 25.89 190 GLN A CA 1
ATOM 1486 C C . GLN A 1 190 ? 18.955 -16.771 -32.221 1.00 25.89 190 GLN A C 1
ATOM 1488 O O . GLN A 1 190 ? 18.549 -16.110 -31.268 1.00 25.89 190 GLN A O 1
ATOM 1493 N N . ILE A 1 191 ? 19.844 -16.334 -33.108 1.00 26.25 191 ILE A N 1
ATOM 1494 C CA . ILE A 1 191 ? 20.380 -14.986 -33.290 1.00 26.25 191 ILE A CA 1
ATOM 1495 C C . ILE A 1 191 ? 19.224 -13.981 -33.452 1.00 26.25 191 ILE A C 1
ATOM 1497 O O . ILE A 1 191 ? 18.413 -14.126 -34.368 1.00 26.25 191 ILE A O 1
ATOM 1501 N N . SER A 1 192 ? 19.162 -12.931 -32.623 1.00 26.12 192 SER A N 1
ATOM 1502 C CA . SER A 1 192 ? 18.427 -11.714 -32.982 1.00 26.12 192 SER A CA 1
ATOM 1503 C C . SER A 1 192 ? 19.343 -10.798 -33.793 1.00 26.12 192 SER A C 1
ATOM 1505 O O . SER A 1 192 ? 20.426 -10.400 -33.369 1.00 26.12 192 SER A O 1
ATOM 1507 N N . SER A 1 193 ? 18.899 -10.484 -35.005 1.00 26.91 193 SER A N 1
ATOM 1508 C CA . SER A 1 193 ? 19.516 -9.503 -35.884 1.00 26.91 193 SER A CA 1
ATOM 1509 C C . SER A 1 193 ? 19.332 -8.097 -35.308 1.00 26.91 193 SER A C 1
ATOM 1511 O O . SER A 1 193 ? 18.251 -7.515 -35.413 1.00 26.91 193 SER A O 1
ATOM 1513 N N . GLY A 1 194 ? 20.392 -7.526 -34.744 1.00 27.05 194 GLY A N 1
ATOM 1514 C CA . GLY A 1 194 ? 20.612 -6.090 -34.852 1.00 27.05 194 GLY A CA 1
ATOM 1515 C C . GLY A 1 194 ? 21.150 -5.829 -36.252 1.00 27.05 194 GLY A C 1
ATOM 1516 O O . GLY A 1 194 ? 22.309 -6.126 -36.526 1.00 27.05 194 GLY A O 1
ATOM 1517 N N . ALA A 1 195 ? 20.303 -5.358 -37.165 1.00 29.75 195 ALA A N 1
ATOM 1518 C CA . ALA A 1 195 ? 20.810 -4.760 -38.389 1.00 29.75 195 ALA A CA 1
ATOM 1519 C C . ALA A 1 195 ? 21.558 -3.488 -37.981 1.00 29.75 195 ALA A C 1
ATOM 1521 O O . ALA A 1 195 ? 20.931 -2.570 -37.467 1.00 29.75 195 ALA A O 1
ATOM 1522 N N . ASP A 1 196 ? 22.883 -3.500 -38.102 1.00 30.67 196 ASP A N 1
ATOM 1523 C CA . ASP A 1 196 ? 23.637 -2.464 -38.808 1.00 30.67 196 ASP A CA 1
ATOM 1524 C C . ASP A 1 196 ? 25.102 -2.920 -39.002 1.00 30.67 196 ASP A C 1
ATOM 1526 O O . ASP A 1 196 ? 25.729 -3.497 -38.115 1.00 30.67 196 ASP A O 1
ATOM 1530 N N . ASP A 1 197 ? 25.617 -2.671 -40.211 1.00 32.47 197 ASP A N 1
ATOM 1531 C CA . ASP A 1 197 ? 26.918 -3.051 -40.794 1.00 32.47 197 ASP A CA 1
ATOM 1532 C C . ASP A 1 197 ? 27.143 -4.505 -41.274 1.00 32.47 197 ASP A C 1
ATOM 1534 O O . ASP A 1 197 ? 28.151 -5.143 -40.954 1.00 32.47 197 ASP A O 1
ATOM 1538 N N . ILE A 1 198 ? 26.299 -4.974 -42.205 1.00 36.31 198 ILE A N 1
ATOM 1539 C CA . ILE A 1 198 ? 26.748 -5.863 -43.299 1.00 36.31 198 ILE A CA 1
ATOM 1540 C C . ILE A 1 198 ? 27.252 -4.960 -44.434 1.00 36.31 198 ILE A C 1
ATOM 1542 O O . ILE A 1 198 ? 26.460 -4.306 -45.111 1.00 36.31 198 ILE A O 1
ATOM 1546 N N . THR A 1 199 ? 28.567 -4.882 -44.658 1.00 33.16 199 THR A N 1
ATOM 1547 C CA . THR A 1 199 ? 29.113 -4.179 -45.833 1.00 33.16 199 THR A CA 1
ATOM 1548 C C . THR A 1 199 ? 29.252 -5.158 -46.995 1.00 33.16 199 THR A C 1
ATOM 1550 O O . THR A 1 199 ? 30.120 -6.027 -46.974 1.00 33.16 199 THR A O 1
ATOM 1553 N N . ALA A 1 200 ? 28.419 -5.000 -48.026 1.00 31.14 200 ALA A N 1
ATOM 1554 C CA . ALA A 1 200 ? 28.596 -5.685 -49.301 1.00 31.14 200 ALA A CA 1
ATOM 1555 C C . ALA A 1 200 ? 29.956 -5.304 -49.915 1.00 31.14 200 ALA A C 1
ATOM 1557 O O . ALA A 1 200 ? 30.235 -4.130 -50.172 1.00 31.14 200 ALA A O 1
ATOM 1558 N N . ILE A 1 201 ? 30.811 -6.296 -50.157 1.00 33.44 201 ILE A N 1
ATOM 1559 C CA . ILE A 1 201 ? 31.967 -6.173 -51.049 1.00 33.44 201 ILE A CA 1
ATOM 1560 C C . ILE A 1 201 ? 31.616 -7.054 -52.248 1.00 33.44 201 ILE A C 1
ATOM 1562 O O . ILE A 1 201 ? 31.321 -8.226 -52.056 1.00 33.44 201 ILE A O 1
ATOM 1566 N N . GLY A 1 202 ? 31.542 -6.453 -53.439 1.00 32.66 202 GLY A N 1
ATOM 1567 C CA . GLY A 1 202 ? 30.841 -6.987 -54.615 1.00 32.66 202 GLY A CA 1
ATOM 1568 C C . GLY A 1 202 ? 31.075 -8.458 -54.998 1.00 32.66 202 GLY A C 1
ATOM 1569 O O . GLY A 1 202 ? 32.112 -9.045 -54.693 1.00 32.66 202 GLY A O 1
ATOM 1570 N N . GLU A 1 203 ? 30.081 -8.983 -55.725 1.00 32.47 203 GLU A N 1
ATOM 1571 C CA . GLU A 1 203 ? 30.005 -10.295 -56.391 1.00 32.47 203 GLU A CA 1
ATOM 1572 C C . GLU A 1 203 ? 30.485 -11.477 -55.509 1.00 32.47 203 GLU A C 1
ATOM 1574 O O . GLU A 1 203 ? 31.655 -11.868 -55.537 1.00 32.47 203 GLU A O 1
ATOM 1579 N N . GLY A 1 204 ? 29.558 -12.037 -54.712 1.00 35.50 204 GLY A N 1
ATOM 1580 C CA . GLY A 1 204 ? 29.636 -13.373 -54.086 1.00 35.50 204 GLY A CA 1
ATOM 1581 C C . GLY A 1 204 ? 30.420 -13.527 -52.766 1.00 35.50 204 GLY A C 1
ATOM 1582 O O . GLY A 1 204 ? 31.408 -14.258 -52.740 1.00 35.50 204 GLY A O 1
ATOM 1583 N N . ALA A 1 205 ? 30.010 -12.894 -51.652 1.00 33.22 205 ALA A N 1
ATOM 1584 C CA . ALA A 1 205 ? 30.639 -13.066 -50.318 1.00 33.22 205 ALA A CA 1
ATOM 1585 C C . ALA A 1 205 ? 29.694 -12.757 -49.119 1.00 33.22 205 ALA A C 1
ATOM 1587 O O . ALA A 1 205 ? 29.056 -11.708 -49.159 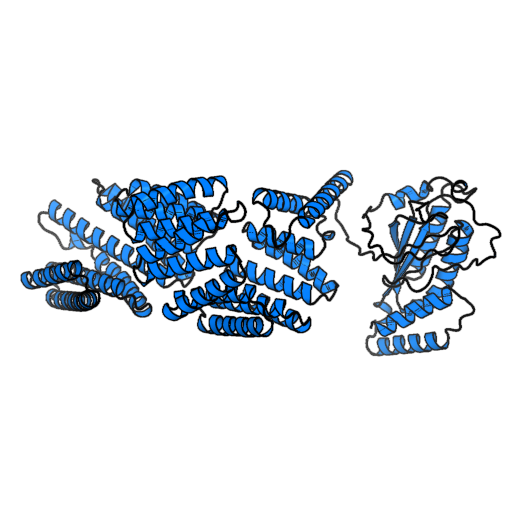1.00 33.22 205 ALA A O 1
ATOM 1588 N N . ILE A 1 206 ? 29.667 -13.552 -48.012 1.00 37.97 206 ILE A N 1
ATOM 1589 C CA . ILE A 1 206 ? 29.094 -13.100 -46.693 1.00 37.97 206 ILE A CA 1
ATOM 1590 C C . ILE A 1 206 ? 30.139 -12.668 -45.666 1.00 37.97 206 ILE A C 1
ATOM 1592 O O . ILE A 1 206 ? 31.215 -13.251 -45.540 1.00 37.97 206 ILE A O 1
ATOM 1596 N N . ALA A 1 207 ? 29.684 -11.713 -44.847 1.00 35.88 207 ALA A N 1
ATOM 1597 C CA . ALA A 1 207 ? 30.044 -11.375 -43.479 1.00 35.88 207 ALA A CA 1
ATOM 1598 C C . ALA A 1 207 ? 29.010 -11.781 -42.392 1.00 35.88 207 ALA A C 1
ATOM 1600 O O . ALA A 1 207 ? 27.836 -11.438 -42.512 1.00 35.88 207 ALA A O 1
ATOM 1601 N N . VAL A 1 208 ? 29.455 -12.356 -41.264 1.00 38.00 208 VAL A N 1
ATOM 1602 C CA . VAL A 1 208 ? 28.683 -12.373 -39.998 1.00 38.00 208 VAL A CA 1
ATOM 1603 C C . VAL A 1 208 ? 29.442 -11.561 -38.946 1.00 38.00 208 VAL A C 1
ATOM 1605 O O . VAL A 1 208 ? 30.565 -11.902 -38.578 1.00 38.00 208 VAL A O 1
ATOM 1608 N N . LYS A 1 209 ? 28.829 -10.476 -38.459 1.00 33.50 209 LYS A N 1
ATOM 1609 C CA . LYS A 1 209 ? 29.308 -9.649 -37.341 1.00 33.50 209 LYS A CA 1
ATOM 1610 C C . LYS A 1 209 ? 28.194 -9.606 -36.290 1.00 33.50 209 LYS A C 1
ATOM 1612 O O . LYS A 1 209 ? 27.202 -8.920 -36.493 1.00 33.50 209 LYS A O 1
ATOM 1617 N N . GLY A 1 210 ? 28.325 -10.367 -35.203 1.00 35.84 210 GLY A N 1
ATOM 1618 C CA . GLY A 1 210 ? 27.333 -10.385 -34.121 1.00 35.84 210 GLY A CA 1
ATOM 1619 C C . GLY A 1 210 ? 27.890 -10.964 -32.820 1.00 35.84 210 GLY A C 1
ATOM 1620 O O . GLY A 1 210 ? 28.562 -11.992 -32.834 1.00 35.84 210 GLY A O 1
ATOM 1621 N N . ASP A 1 211 ? 27.656 -10.287 -31.696 1.00 30.14 211 ASP A N 1
ATOM 1622 C CA . ASP A 1 211 ? 28.104 -10.682 -30.352 1.00 30.14 211 ASP A CA 1
ATOM 1623 C C . ASP A 1 211 ? 27.425 -11.980 -29.885 1.00 30.14 211 ASP A C 1
ATOM 1625 O O . ASP A 1 211 ? 26.200 -12.060 -29.846 1.00 30.14 211 ASP A O 1
ATOM 1629 N N . VAL A 1 212 ? 28.218 -12.997 -29.516 1.00 32.94 212 VAL A N 1
ATOM 1630 C CA . VAL A 1 212 ? 27.726 -14.291 -29.010 1.00 32.94 212 VAL A CA 1
ATOM 1631 C C . VAL A 1 212 ? 28.076 -14.390 -27.526 1.00 32.94 212 VAL A C 1
ATOM 1633 O O . VAL A 1 212 ? 29.247 -14.433 -27.158 1.00 32.94 212 VAL A O 1
ATOM 1636 N N . LYS A 1 213 ? 27.065 -14.422 -26.649 1.00 30.38 213 LYS A N 1
ATOM 1637 C CA . LYS A 1 213 ? 27.239 -14.684 -25.210 1.00 30.38 213 LYS A CA 1
ATOM 1638 C C . LYS A 1 213 ? 26.762 -16.096 -24.880 1.00 30.38 213 LYS A C 1
ATOM 1640 O O . LYS A 1 213 ? 25.594 -16.403 -25.044 1.00 30.38 213 LYS A O 1
ATOM 1645 N N . ILE A 1 214 ? 27.673 -16.913 -24.353 1.00 29.39 214 ILE A N 1
ATOM 1646 C CA . ILE A 1 214 ? 27.473 -18.328 -24.003 1.00 29.39 214 ILE A CA 1
ATOM 1647 C C . ILE A 1 214 ? 26.588 -18.474 -22.751 1.00 29.39 214 ILE A C 1
ATOM 1649 O O . ILE A 1 214 ? 26.960 -17.981 -21.681 1.00 29.39 214 ILE A O 1
ATOM 1653 N N . ILE A 1 215 ? 25.494 -19.241 -22.838 1.00 30.72 215 ILE A N 1
ATOM 1654 C CA . ILE A 1 215 ? 24.745 -19.744 -21.674 1.00 30.72 215 ILE A CA 1
ATOM 1655 C C . ILE A 1 215 ? 24.827 -21.279 -21.635 1.00 30.72 215 ILE A C 1
ATOM 1657 O O . ILE A 1 215 ? 24.389 -21.979 -22.541 1.00 30.72 215 ILE A O 1
ATOM 1661 N N . GLN A 1 216 ? 25.380 -21.832 -20.552 1.00 29.75 216 GLN A N 1
ATOM 1662 C CA . GLN A 1 216 ? 25.258 -23.262 -20.247 1.00 29.75 216 GLN A CA 1
ATOM 1663 C C . GLN A 1 216 ? 23.833 -23.551 -19.775 1.00 29.75 216 GLN A C 1
ATOM 1665 O O . GLN A 1 216 ? 23.414 -22.944 -18.788 1.00 29.75 216 GLN A O 1
ATOM 1670 N N . ASN A 1 217 ? 23.115 -24.505 -20.385 1.00 34.66 217 ASN A N 1
ATOM 1671 C CA . ASN A 1 217 ? 21.847 -24.950 -19.809 1.00 34.66 217 ASN A CA 1
ATOM 1672 C C . ASN A 1 217 ? 21.646 -26.469 -19.746 1.00 34.66 217 ASN A C 1
ATOM 1674 O O . ASN A 1 217 ? 22.047 -27.261 -20.596 1.00 34.66 217 ASN A O 1
ATOM 1678 N N . GLN A 1 218 ? 21.054 -26.870 -18.629 1.00 35.03 218 GLN A N 1
ATOM 1679 C CA . GLN A 1 218 ? 20.991 -28.229 -18.116 1.00 35.03 218 GLN A CA 1
ATOM 1680 C C . GLN A 1 218 ? 19.819 -29.003 -18.746 1.00 35.03 218 GLN A C 1
ATOM 1682 O O . GLN A 1 218 ? 18.672 -28.727 -18.427 1.00 35.03 218 GLN A O 1
ATOM 1687 N N . GLY A 1 219 ? 20.092 -30.005 -19.588 1.00 39.25 219 GLY A N 1
ATOM 1688 C CA . GLY A 1 219 ? 19.230 -31.188 -19.780 1.00 39.25 219 GLY A CA 1
ATOM 1689 C C . GLY A 1 219 ? 17.739 -30.990 -20.120 1.00 39.25 219 GLY A C 1
ATOM 1690 O O . GLY A 1 219 ? 16.917 -31.752 -19.610 1.00 39.25 219 GLY A O 1
ATOM 1691 N N . ILE A 1 220 ? 17.368 -30.016 -20.959 1.00 43.47 220 ILE A N 1
ATOM 1692 C CA . ILE A 1 220 ? 15.981 -29.835 -21.436 1.00 43.47 220 ILE A CA 1
ATOM 1693 C C . ILE A 1 220 ? 15.792 -30.549 -22.786 1.00 43.47 220 ILE A C 1
ATOM 1695 O O . ILE A 1 220 ? 16.627 -30.432 -23.675 1.00 43.47 220 ILE A O 1
ATOM 1699 N N . ASP A 1 221 ? 14.690 -31.290 -22.927 1.00 46.56 221 ASP A N 1
ATOM 1700 C CA . ASP A 1 221 ? 14.244 -31.958 -24.162 1.00 46.56 221 ASP A CA 1
ATOM 1701 C C . ASP A 1 221 ? 14.053 -30.949 -25.328 1.00 46.56 221 ASP A C 1
ATOM 1703 O O . ASP A 1 221 ? 13.370 -29.941 -25.120 1.00 46.56 221 ASP A O 1
ATOM 1707 N N . PRO A 1 222 ? 14.618 -31.177 -26.535 1.00 43.09 222 PRO A N 1
ATOM 1708 C CA . PRO A 1 222 ? 14.536 -30.253 -27.674 1.00 43.09 222 PRO A CA 1
ATOM 1709 C C . PRO A 1 222 ? 13.119 -29.815 -28.078 1.00 43.09 222 PRO A C 1
ATOM 1711 O O . PRO A 1 222 ? 12.909 -28.637 -28.367 1.00 43.09 222 PRO A O 1
ATOM 1714 N N . GLU A 1 223 ? 12.121 -30.708 -28.050 1.00 47.75 223 GLU A N 1
ATOM 1715 C CA . GLU A 1 223 ? 10.731 -30.323 -28.359 1.00 47.75 223 GLU A CA 1
ATOM 1716 C C . GLU A 1 223 ? 10.162 -29.381 -27.293 1.00 47.75 223 GLU A C 1
ATOM 1718 O O . GLU A 1 223 ? 9.463 -28.411 -27.600 1.00 47.75 223 GLU A O 1
ATOM 1723 N N . LYS A 1 224 ? 10.510 -29.632 -26.026 1.00 49.06 224 LYS A N 1
ATOM 1724 C CA . LYS A 1 224 ? 10.146 -28.766 -24.905 1.00 49.06 224 LYS A CA 1
ATOM 1725 C C . LYS A 1 224 ? 10.852 -27.414 -25.015 1.00 49.06 224 LYS A C 1
ATOM 1727 O O . LYS A 1 224 ? 10.219 -26.393 -24.777 1.00 49.06 224 LYS A O 1
ATOM 1732 N N . TYR A 1 225 ? 12.121 -27.380 -25.419 1.00 50.62 225 TYR A N 1
ATOM 1733 C CA . TYR A 1 225 ? 12.862 -26.136 -25.644 1.00 50.62 225 TYR A CA 1
ATOM 1734 C C . TYR A 1 225 ? 12.246 -25.295 -26.776 1.00 50.62 225 TYR A C 1
ATOM 1736 O O . TYR A 1 225 ? 12.000 -24.107 -26.581 1.00 50.62 225 TYR A O 1
ATOM 1744 N N . ALA A 1 226 ? 11.881 -25.908 -27.908 1.00 51.41 226 ALA A N 1
ATOM 1745 C CA . ALA A 1 226 ? 11.206 -25.216 -29.009 1.00 51.41 226 ALA A CA 1
ATOM 1746 C C . ALA A 1 226 ? 9.845 -24.624 -28.589 1.00 51.41 226 ALA A C 1
ATOM 1748 O O . ALA A 1 226 ? 9.506 -23.498 -28.962 1.00 51.41 226 ALA A O 1
ATOM 1749 N N . GLN A 1 227 ? 9.076 -25.347 -27.764 1.00 59.72 227 GLN A N 1
ATOM 1750 C CA . GLN A 1 227 ? 7.829 -24.833 -27.184 1.00 59.72 227 GLN A CA 1
ATOM 1751 C C . GLN A 1 227 ? 8.078 -23.626 -26.272 1.00 59.72 227 GLN A C 1
ATOM 1753 O O . GLN A 1 227 ? 7.375 -22.622 -26.393 1.00 59.72 227 GLN A O 1
ATOM 1758 N N . LEU A 1 228 ? 9.094 -23.696 -25.405 1.00 54.50 228 LEU A N 1
ATOM 1759 C CA . LEU A 1 228 ? 9.476 -22.587 -24.530 1.00 54.50 228 LEU A CA 1
ATOM 1760 C C . LEU A 1 228 ? 9.944 -21.365 -25.337 1.00 54.50 228 LEU A C 1
ATOM 1762 O O . LEU A 1 228 ? 9.545 -20.249 -25.018 1.00 54.50 228 LEU A O 1
ATOM 1766 N N . MET A 1 229 ? 10.701 -21.548 -26.424 1.00 57.94 229 MET A N 1
ATOM 1767 C CA . MET A 1 229 ? 11.123 -20.447 -27.305 1.00 57.94 229 MET A CA 1
ATOM 1768 C C . MET A 1 229 ? 9.941 -19.777 -28.015 1.00 57.94 229 MET A C 1
ATOM 1770 O O . MET A 1 229 ? 9.885 -18.549 -28.109 1.00 57.94 229 MET A O 1
ATOM 1774 N N . ALA A 1 230 ? 8.942 -20.552 -28.448 1.00 62.91 230 ALA A N 1
ATOM 1775 C CA . ALA A 1 230 ? 7.717 -19.988 -29.013 1.00 62.91 230 ALA A CA 1
ATOM 1776 C C . ALA A 1 230 ? 6.912 -19.199 -27.959 1.00 62.91 230 ALA A C 1
ATOM 1778 O O . ALA A 1 230 ? 6.326 -18.158 -28.267 1.00 62.91 230 ALA A O 1
ATOM 1779 N N . GLU A 1 231 ? 6.880 -19.678 -26.709 1.00 69.88 231 GLU A N 1
ATOM 1780 C CA . GLU A 1 231 ? 6.298 -18.947 -25.578 1.00 69.88 231 GLU A CA 1
ATOM 1781 C C . GLU A 1 231 ? 7.084 -17.662 -25.256 1.00 69.88 231 GLU A C 1
ATOM 1783 O O . GLU A 1 231 ? 6.458 -16.630 -25.016 1.00 69.88 231 GLU A O 1
ATOM 1788 N N . ASN A 1 232 ? 8.419 -17.682 -25.343 1.00 69.31 232 ASN A N 1
ATOM 1789 C CA . ASN A 1 232 ? 9.282 -16.508 -25.177 1.00 69.31 232 ASN A CA 1
ATOM 1790 C C . ASN A 1 232 ? 8.985 -15.438 -26.238 1.00 69.31 232 ASN A C 1
ATOM 1792 O O . ASN A 1 232 ? 8.685 -14.299 -25.892 1.00 69.31 232 ASN A O 1
ATOM 1796 N N . MET A 1 233 ? 8.937 -15.803 -27.524 1.00 70.12 233 MET A N 1
ATOM 1797 C CA . MET A 1 233 ? 8.615 -14.852 -28.599 1.00 70.12 233 MET A CA 1
ATOM 1798 C C . MET A 1 233 ? 7.235 -14.203 -28.401 1.00 70.12 233 MET A C 1
ATOM 1800 O O . MET A 1 233 ? 7.087 -12.986 -28.504 1.00 70.12 233 MET A O 1
ATOM 1804 N N . ARG A 1 234 ? 6.230 -14.999 -28.010 1.00 78.44 234 ARG A N 1
ATOM 1805 C CA . ARG A 1 234 ? 4.894 -14.482 -27.668 1.00 78.44 234 ARG A CA 1
ATOM 1806 C C . ARG A 1 234 ? 4.921 -13.549 -26.461 1.00 78.44 234 ARG A C 1
ATOM 1808 O O . ARG A 1 234 ? 4.158 -12.583 -26.431 1.00 78.44 234 ARG A O 1
ATOM 1815 N N . LEU A 1 235 ? 5.744 -13.848 -25.456 1.00 81.44 235 LEU A N 1
ATOM 1816 C CA . LEU A 1 235 ? 5.910 -12.993 -24.287 1.00 81.44 235 LEU A CA 1
ATOM 1817 C C . LEU A 1 235 ? 6.497 -11.639 -24.691 1.00 81.44 235 LEU A C 1
ATOM 1819 O O . LEU A 1 235 ? 5.930 -10.616 -24.312 1.00 81.44 235 LEU A O 1
ATOM 1823 N N . LYS A 1 236 ? 7.561 -11.630 -25.502 1.00 79.06 236 LYS A N 1
ATOM 1824 C CA . LYS A 1 236 ? 8.198 -10.406 -26.013 1.00 79.06 236 LYS A CA 1
ATOM 1825 C C . LYS A 1 236 ? 7.215 -9.540 -26.796 1.00 79.06 236 LYS A C 1
ATOM 1827 O O . LYS A 1 236 ? 7.046 -8.365 -26.476 1.00 79.06 236 LYS A O 1
ATOM 1832 N N . ASP A 1 237 ? 6.461 -10.136 -27.720 1.00 80.19 237 ASP A N 1
ATOM 1833 C CA . ASP A 1 237 ? 5.430 -9.430 -28.492 1.00 80.19 237 ASP A CA 1
ATOM 1834 C C . ASP A 1 237 ? 4.352 -8.793 -27.606 1.00 80.19 237 ASP A C 1
ATOM 1836 O O . ASP A 1 237 ? 3.853 -7.700 -27.895 1.00 80.19 237 ASP A O 1
ATOM 1840 N N . LYS A 1 238 ? 3.955 -9.472 -26.521 1.00 84.38 238 LYS A N 1
ATOM 1841 C CA . LYS A 1 238 ? 2.992 -8.917 -25.563 1.00 84.38 238 LYS A CA 1
ATOM 1842 C C . LYS A 1 238 ? 3.628 -7.820 -24.699 1.00 84.38 238 LYS A C 1
ATOM 1844 O O . LYS A 1 238 ? 3.000 -6.783 -24.510 1.00 84.38 238 LYS A O 1
ATOM 1849 N N . LEU A 1 239 ? 4.861 -7.998 -24.217 1.00 84.75 239 LEU A N 1
ATOM 1850 C CA . LEU A 1 239 ? 5.589 -6.991 -23.430 1.00 84.75 239 LEU A CA 1
ATOM 1851 C C . LEU A 1 239 ? 5.910 -5.726 -24.236 1.00 84.75 239 LEU A C 1
ATOM 1853 O O . LEU A 1 239 ? 5.917 -4.629 -23.676 1.00 84.75 239 LEU A O 1
ATOM 1857 N N . ALA A 1 240 ? 6.133 -5.847 -25.545 1.00 81.88 240 ALA A N 1
ATOM 1858 C CA . ALA A 1 240 ? 6.328 -4.711 -26.444 1.00 81.88 240 ALA A CA 1
ATOM 1859 C C . ALA A 1 240 ? 5.091 -3.798 -26.506 1.00 81.88 240 ALA A C 1
ATOM 1861 O O . ALA A 1 240 ? 5.228 -2.586 -26.647 1.00 81.88 240 ALA A O 1
ATOM 1862 N N . LYS A 1 241 ? 3.892 -4.369 -26.336 1.00 80.94 241 LYS A N 1
ATOM 1863 C CA . LYS A 1 241 ? 2.617 -3.633 -26.307 1.00 80.94 241 LYS A CA 1
ATOM 1864 C C . LYS A 1 241 ? 2.306 -3.011 -24.947 1.00 80.94 241 LYS A C 1
ATOM 1866 O O . LYS A 1 241 ? 1.438 -2.150 -24.872 1.00 80.94 241 LYS A O 1
ATOM 1871 N N . VAL A 1 242 ? 2.994 -3.437 -23.886 1.00 78.75 242 VAL A N 1
ATOM 1872 C CA . VAL A 1 242 ? 2.890 -2.811 -22.565 1.00 78.75 242 VAL A CA 1
ATOM 1873 C C . VAL A 1 242 ? 3.703 -1.519 -22.586 1.00 78.75 242 VAL A C 1
ATOM 1875 O O . VAL A 1 242 ? 4.940 -1.553 -22.630 1.00 78.75 242 VAL A O 1
ATOM 1878 N N . THR A 1 243 ? 2.998 -0.392 -22.569 1.00 70.19 243 THR A N 1
ATOM 1879 C CA . THR A 1 243 ? 3.560 0.960 -22.476 1.00 70.19 243 THR A CA 1
ATOM 1880 C C . THR A 1 243 ? 3.318 1.540 -21.084 1.00 70.19 243 THR A C 1
ATOM 1882 O O . THR A 1 243 ? 2.474 1.051 -20.334 1.00 70.19 243 THR A O 1
ATOM 1885 N N . ASP A 1 244 ? 4.063 2.585 -20.717 1.00 57.22 244 ASP A N 1
ATOM 1886 C CA . ASP A 1 244 ? 3.852 3.269 -19.434 1.00 57.22 244 ASP A CA 1
ATOM 1887 C C . ASP A 1 244 ? 2.501 4.003 -19.364 1.00 57.22 244 ASP A C 1
ATOM 1889 O O . ASP A 1 244 ? 1.975 4.183 -18.273 1.00 57.22 244 ASP A O 1
ATOM 1893 N N . GLU A 1 245 ? 1.912 4.340 -20.514 1.00 50.62 245 GLU A N 1
ATOM 1894 C CA . GLU A 1 245 ? 0.618 5.029 -20.644 1.00 50.62 245 GLU A CA 1
ATOM 1895 C C . GLU A 1 245 ? -0.596 4.078 -20.613 1.00 50.62 245 GLU A C 1
ATOM 1897 O O . GLU A 1 245 ? -1.741 4.530 -20.542 1.00 50.62 245 GLU A O 1
ATOM 1902 N N . GLN A 1 246 ? -0.380 2.760 -20.715 1.00 58.69 246 GLN A N 1
ATOM 1903 C CA . GLN A 1 246 ? -1.454 1.769 -20.761 1.00 58.69 246 GLN A CA 1
ATOM 1904 C C . GLN A 1 246 ? -1.149 0.603 -19.820 1.00 58.69 246 GLN A C 1
ATOM 1906 O O . GLN A 1 246 ? -0.452 -0.349 -20.180 1.00 58.69 246 GLN A O 1
ATOM 1911 N N . GLU A 1 247 ? -1.706 0.660 -18.605 1.00 60.75 247 GLU A N 1
ATOM 1912 C CA . GLU A 1 247 ? -1.605 -0.458 -17.669 1.00 60.75 247 GLU A CA 1
ATOM 1913 C C . GLU A 1 247 ? -2.331 -1.696 -18.234 1.00 60.75 247 GLU A C 1
ATOM 1915 O O . GLU A 1 247 ? -3.518 -1.621 -18.574 1.00 60.75 247 GLU A O 1
ATOM 1920 N N . PRO A 1 248 ? -1.644 -2.849 -18.352 1.00 73.88 248 PRO A N 1
ATOM 1921 C CA . PRO A 1 248 ? -2.265 -4.083 -18.815 1.00 73.88 248 PRO A CA 1
ATOM 1922 C C . PRO A 1 248 ? -3.345 -4.536 -17.831 1.00 73.88 248 PRO A C 1
ATOM 1924 O O . PRO A 1 248 ? -3.208 -4.385 -16.616 1.00 73.88 248 PRO A O 1
ATOM 1927 N N . SER A 1 249 ? -4.417 -5.145 -18.336 1.00 75.19 249 SER A N 1
ATOM 1928 C CA . SER A 1 249 ? -5.469 -5.680 -17.472 1.00 75.19 249 SER A CA 1
ATOM 1929 C C . SER A 1 249 ? -4.911 -6.761 -16.543 1.00 75.19 249 SER A C 1
ATOM 1931 O O . SER A 1 249 ? -3.954 -7.464 -16.870 1.00 75.19 249 SER A O 1
ATOM 1933 N N . LYS A 1 250 ? -5.544 -6.976 -15.385 1.00 74.00 250 LYS A N 1
ATOM 1934 C CA . LYS A 1 250 ? -5.103 -8.008 -14.431 1.00 74.00 250 LYS A CA 1
ATOM 1935 C C . LYS A 1 250 ? -4.974 -9.396 -15.066 1.00 74.00 250 LYS A C 1
ATOM 1937 O O . LYS A 1 250 ? -4.058 -10.138 -14.721 1.00 74.00 250 LYS A O 1
ATOM 1942 N N . LYS A 1 251 ? -5.870 -9.732 -16.001 1.00 77.19 251 LYS A N 1
ATOM 1943 C CA . LYS A 1 251 ? -5.830 -10.996 -16.744 1.00 77.19 251 LYS A CA 1
ATOM 1944 C C . LYS A 1 251 ? -4.618 -11.060 -17.674 1.00 77.19 251 LYS A C 1
ATOM 1946 O O . LYS A 1 251 ? -3.936 -12.076 -17.694 1.00 77.19 251 LYS A O 1
ATOM 1951 N N . GLU A 1 252 ? -4.323 -9.984 -18.398 1.00 83.81 252 GLU A N 1
ATOM 1952 C CA . GLU A 1 252 ? -3.132 -9.910 -19.251 1.00 83.81 252 GLU A CA 1
ATOM 1953 C C . GLU A 1 252 ? -1.848 -9.972 -18.425 1.00 83.81 252 GLU A C 1
ATOM 1955 O O . GLU A 1 252 ? -0.939 -10.714 -18.781 1.00 83.81 252 GLU A O 1
ATOM 1960 N N . MET A 1 253 ? -1.794 -9.266 -17.291 1.00 85.06 253 MET A N 1
ATOM 1961 C CA . MET A 1 253 ? -0.681 -9.347 -16.343 1.00 85.06 253 MET A CA 1
ATOM 1962 C C . MET A 1 253 ? -0.463 -10.776 -15.839 1.00 85.06 253 MET A C 1
ATOM 1964 O O . MET A 1 253 ? 0.669 -11.247 -15.797 1.00 85.06 253 MET A O 1
ATOM 1968 N N . GLU A 1 254 ? -1.540 -11.485 -15.502 1.00 84.94 254 GLU A N 1
ATOM 1969 C CA . GLU A 1 254 ? -1.475 -12.870 -15.035 1.00 84.94 254 GLU A CA 1
ATOM 1970 C C . GLU A 1 254 ? -0.956 -13.801 -16.133 1.00 84.94 254 GLU A C 1
ATOM 1972 O O . GLU A 1 254 ? -0.056 -14.601 -15.896 1.00 84.94 254 GLU A O 1
ATOM 1977 N N . GLU A 1 255 ? -1.476 -13.663 -17.354 1.00 87.88 255 GLU A N 1
ATOM 1978 C CA . GLU A 1 255 ? -1.010 -14.430 -18.510 1.00 87.88 255 GLU A CA 1
ATOM 1979 C C . GLU A 1 255 ? 0.471 -14.168 -18.812 1.00 87.88 255 GLU A C 1
ATOM 1981 O O . GLU A 1 255 ? 1.208 -15.104 -19.128 1.00 87.88 255 GLU A O 1
ATOM 1986 N N . LEU A 1 256 ? 0.916 -12.910 -18.716 1.00 89.94 256 LEU A N 1
ATOM 1987 C CA . LEU A 1 256 ? 2.310 -12.512 -18.917 1.00 89.94 256 LEU A CA 1
ATOM 1988 C C . LEU A 1 256 ? 3.225 -13.175 -17.884 1.00 89.94 256 LEU A C 1
ATOM 1990 O O . LEU A 1 256 ? 4.223 -13.784 -18.266 1.00 89.94 256 LEU A O 1
ATOM 1994 N N . LEU A 1 257 ? 2.868 -13.123 -16.597 1.00 89.06 257 LEU A N 1
ATOM 1995 C CA . LEU A 1 257 ? 3.670 -13.737 -15.536 1.00 89.06 257 LEU A CA 1
ATOM 1996 C C . LEU A 1 257 ? 3.664 -15.264 -15.609 1.00 89.06 257 LEU A C 1
ATOM 1998 O O . LEU A 1 257 ? 4.721 -15.868 -15.476 1.00 89.06 257 LEU A O 1
ATOM 2002 N N . GLN A 1 25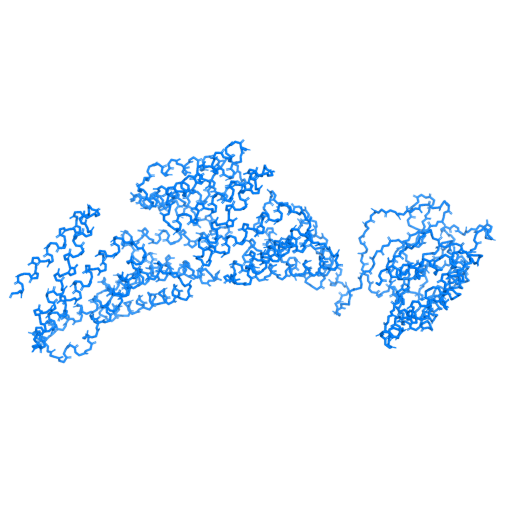8 ? 2.523 -15.895 -15.894 1.00 87.81 258 GLN A N 1
ATOM 2003 C CA . GLN A 1 258 ? 2.463 -17.349 -16.084 1.00 87.81 258 GLN A CA 1
ATOM 2004 C C . GLN A 1 258 ? 3.312 -17.802 -17.272 1.00 87.81 258 GLN A C 1
ATOM 2006 O O . GLN A 1 258 ? 3.982 -18.828 -17.201 1.00 87.81 258 GLN A O 1
ATOM 2011 N N . THR A 1 259 ? 3.306 -17.038 -18.367 1.00 85.94 259 THR A N 1
ATOM 2012 C CA . THR A 1 259 ? 4.167 -17.330 -19.520 1.00 85.94 259 THR A CA 1
ATOM 2013 C C . THR A 1 259 ? 5.639 -17.160 -19.139 1.00 85.94 259 THR A C 1
ATOM 2015 O O . THR A 1 259 ? 6.438 -18.042 -19.434 1.00 85.94 259 THR A O 1
ATOM 2018 N N . ALA A 1 260 ? 5.988 -16.093 -18.410 1.00 85.94 260 ALA A N 1
ATOM 2019 C CA . ALA A 1 260 ? 7.344 -15.854 -17.913 1.00 85.94 260 ALA A CA 1
ATOM 2020 C C . ALA A 1 260 ? 7.839 -16.948 -16.942 1.00 85.94 260 ALA A C 1
ATOM 2022 O O . ALA A 1 260 ? 9.015 -17.298 -16.957 1.00 85.94 260 ALA A O 1
ATOM 2023 N N . GLU A 1 261 ? 6.956 -17.499 -16.105 1.00 84.19 261 GLU A N 1
ATOM 2024 C CA . GLU A 1 261 ? 7.251 -18.617 -15.199 1.00 84.19 261 GLU A CA 1
ATOM 2025 C C . GLU A 1 261 ? 7.460 -19.935 -15.959 1.00 84.19 261 GLU A C 1
ATOM 2027 O O . GLU A 1 261 ? 8.374 -20.690 -15.640 1.00 84.19 261 GLU A O 1
ATOM 2032 N N . LYS A 1 262 ? 6.676 -20.209 -17.010 1.00 79.94 262 LYS A N 1
ATOM 2033 C CA . LYS A 1 262 ? 6.882 -21.406 -17.845 1.00 79.94 262 LYS A CA 1
ATOM 2034 C C . LYS A 1 262 ? 8.237 -21.404 -18.539 1.00 79.94 262 LYS A C 1
ATOM 2036 O O . LYS A 1 262 ? 8.893 -22.443 -18.601 1.00 79.94 262 LYS A O 1
ATOM 2041 N N . ILE A 1 263 ? 8.665 -20.238 -19.017 1.00 74.50 263 ILE A N 1
ATOM 2042 C CA . ILE A 1 263 ? 9.951 -20.062 -19.694 1.00 74.50 263 ILE A CA 1
ATOM 2043 C C . ILE A 1 263 ? 11.102 -19.779 -18.722 1.00 74.50 263 ILE A C 1
ATOM 2045 O O . ILE A 1 263 ? 12.160 -19.338 -19.162 1.00 74.50 263 ILE A O 1
ATOM 2049 N N . GLU A 1 264 ? 10.941 -20.067 -17.420 1.00 66.25 264 GLU A N 1
ATOM 2050 C CA . GLU A 1 264 ? 11.920 -19.714 -16.382 1.00 66.25 264 GLU A CA 1
ATOM 2051 C C . GLU A 1 264 ? 13.348 -20.167 -16.708 1.00 66.25 264 GLU A C 1
ATOM 2053 O O . GLU A 1 264 ? 14.318 -19.432 -16.516 1.00 66.25 264 GLU A O 1
ATOM 2058 N N . HIS A 1 265 ? 13.466 -21.353 -17.299 1.00 57.53 265 HIS A N 1
ATOM 2059 C CA . HIS A 1 265 ? 14.741 -21.943 -17.681 1.00 57.53 265 HIS A CA 1
ATOM 2060 C C . HIS A 1 265 ? 15.464 -21.212 -18.825 1.00 57.53 265 HIS A C 1
ATOM 2062 O O . HIS A 1 265 ? 16.682 -21.325 -18.917 1.00 57.53 265 HIS A O 1
ATOM 2068 N N . ILE A 1 266 ? 14.747 -20.462 -19.666 1.00 56.03 266 ILE A N 1
ATOM 2069 C CA . ILE A 1 266 ? 15.293 -19.669 -20.784 1.00 56.03 266 ILE A CA 1
ATOM 2070 C C . ILE A 1 266 ? 15.153 -18.152 -20.550 1.00 56.03 266 ILE A C 1
ATOM 2072 O O . ILE A 1 266 ? 15.418 -17.360 -21.449 1.00 56.03 266 ILE A O 1
ATOM 2076 N N . ILE A 1 267 ? 14.810 -17.713 -19.325 1.00 51.28 267 ILE A N 1
ATOM 2077 C CA . ILE A 1 267 ? 14.827 -16.284 -18.949 1.00 51.28 267 ILE A CA 1
ATOM 2078 C C . ILE A 1 267 ? 16.156 -15.572 -19.288 1.00 51.28 267 ILE A C 1
ATOM 2080 O O . ILE A 1 267 ? 16.102 -14.372 -19.577 1.00 51.28 267 ILE A O 1
ATOM 2084 N N . PRO A 1 268 ? 17.341 -16.226 -19.300 1.00 48.53 268 PRO A N 1
ATOM 2085 C CA . PRO A 1 268 ? 18.565 -15.601 -19.800 1.00 48.53 268 PRO A CA 1
ATOM 2086 C C . PRO A 1 268 ? 18.455 -14.912 -21.179 1.00 48.53 268 PRO A C 1
ATOM 2088 O O . PRO A 1 268 ? 19.244 -13.997 -21.418 1.00 48.53 268 PRO A O 1
ATOM 2091 N N . ASP A 1 269 ? 17.452 -15.231 -22.006 1.00 54.91 269 ASP A N 1
ATOM 2092 C CA . ASP A 1 269 ? 17.211 -14.646 -23.339 1.00 54.91 269 ASP A CA 1
ATOM 2093 C C . ASP A 1 269 ? 16.365 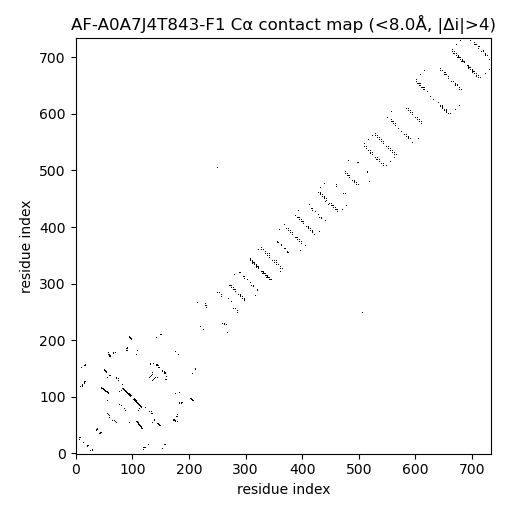-13.355 -23.336 1.00 54.91 269 ASP A C 1
ATOM 2095 O O . ASP A 1 269 ? 16.194 -12.716 -24.381 1.00 54.91 269 ASP A O 1
ATOM 2099 N N . LEU A 1 270 ? 15.797 -12.963 -22.189 1.00 66.19 270 LEU A N 1
ATOM 2100 C CA . LEU A 1 270 ? 15.084 -11.689 -22.053 1.00 66.19 270 LEU A CA 1
ATOM 2101 C C . LEU A 1 270 ? 16.076 -10.535 -21.905 1.00 66.19 270 LEU A C 1
ATOM 2103 O O . LEU A 1 270 ? 17.083 -10.644 -21.190 1.00 66.19 270 LEU A O 1
ATOM 2107 N N . ASP A 1 271 ? 15.803 -9.416 -22.566 1.00 77.44 271 ASP A N 1
ATOM 2108 C CA . ASP A 1 271 ? 16.616 -8.218 -22.407 1.00 77.44 271 ASP A CA 1
ATOM 2109 C C . ASP A 1 271 ? 16.369 -7.550 -21.031 1.00 77.44 271 ASP A C 1
ATOM 2111 O O . ASP A 1 271 ? 15.398 -7.854 -20.325 1.00 77.44 271 ASP A O 1
ATOM 2115 N N . PRO A 1 272 ? 17.274 -6.667 -20.575 1.00 76.62 272 PRO A N 1
ATOM 2116 C CA . PRO A 1 272 ? 17.167 -6.055 -19.249 1.00 76.62 272 PRO A CA 1
ATOM 2117 C C . PRO A 1 272 ? 15.899 -5.201 -19.054 1.00 76.62 272 PRO A C 1
ATOM 2119 O O . PRO A 1 272 ? 15.368 -5.112 -17.942 1.00 76.62 272 PRO A O 1
ATOM 2122 N N . TRP A 1 273 ? 15.384 -4.581 -20.117 1.00 84.94 273 TRP A N 1
ATOM 2123 C CA . TRP A 1 273 ? 14.179 -3.755 -20.078 1.00 84.94 273 TRP A CA 1
ATOM 2124 C C . TRP A 1 273 ? 12.907 -4.611 -20.088 1.00 84.94 273 TRP A C 1
ATOM 2126 O O . TRP A 1 273 ? 11.965 -4.293 -19.361 1.00 84.94 273 TRP A O 1
ATOM 2136 N N . GLU A 1 274 ? 12.889 -5.738 -20.800 1.00 85.62 274 GLU A N 1
ATOM 2137 C CA . GLU A 1 274 ? 11.836 -6.762 -20.710 1.00 85.62 274 GLU A CA 1
ATOM 2138 C C . GLU A 1 274 ? 11.722 -7.325 -19.287 1.00 85.62 274 GLU A C 1
ATOM 2140 O O . GLU A 1 274 ? 10.625 -7.396 -18.724 1.00 85.62 274 GLU A O 1
ATOM 2145 N N . LEU A 1 275 ? 12.858 -7.646 -18.661 1.00 88.12 275 LEU A N 1
ATOM 2146 C CA . LEU A 1 275 ? 12.916 -8.066 -17.257 1.00 88.12 275 LEU A CA 1
ATOM 2147 C C . LEU A 1 275 ? 12.400 -6.971 -16.316 1.00 88.12 275 LEU A C 1
ATOM 2149 O O . LEU A 1 275 ? 11.660 -7.254 -15.374 1.00 88.12 275 LEU A O 1
ATOM 2153 N N . THR A 1 276 ? 12.719 -5.708 -16.596 1.00 89.81 276 THR A N 1
ATOM 2154 C CA . THR A 1 276 ? 12.193 -4.571 -15.828 1.00 89.81 276 THR A CA 1
ATOM 2155 C C . THR A 1 276 ? 10.671 -4.447 -15.977 1.00 89.81 276 THR A C 1
ATOM 2157 O O . THR A 1 276 ? 9.976 -4.234 -14.982 1.00 89.81 276 THR A O 1
ATOM 2160 N N . LYS A 1 277 ? 10.118 -4.657 -17.180 1.00 90.81 277 LYS A N 1
ATOM 2161 C CA . LYS A 1 277 ? 8.663 -4.686 -17.410 1.00 90.81 277 LYS A CA 1
ATOM 2162 C C . LYS A 1 277 ? 7.988 -5.836 -16.663 1.00 90.81 277 LYS A C 1
ATOM 2164 O O . LYS A 1 277 ? 6.973 -5.610 -16.005 1.00 90.81 277 LYS A O 1
ATOM 2169 N 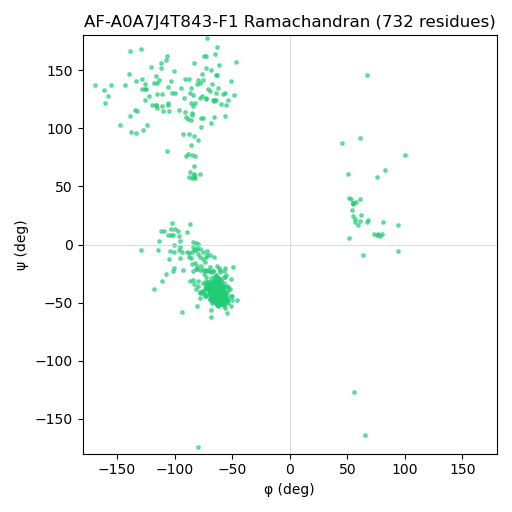N . LEU A 1 278 ? 8.557 -7.043 -16.697 1.00 91.88 278 LEU A N 1
ATOM 2170 C CA . LEU A 1 278 ? 8.056 -8.184 -15.919 1.00 91.88 278 LEU A CA 1
ATOM 2171 C C . LEU A 1 278 ? 8.094 -7.909 -14.417 1.00 91.88 278 LEU A C 1
ATOM 2173 O O . LEU A 1 278 ? 7.130 -8.209 -13.715 1.00 91.88 278 LEU A O 1
ATOM 2177 N N . GLY A 1 279 ? 9.164 -7.278 -13.931 1.00 92.12 279 GLY A N 1
ATOM 2178 C CA . GLY A 1 279 ? 9.246 -6.815 -12.553 1.00 92.12 279 GLY A CA 1
ATOM 2179 C C . GLY A 1 279 ? 8.128 -5.825 -12.209 1.00 92.12 279 GLY A C 1
ATOM 2180 O O . GLY A 1 279 ? 7.476 -5.982 -11.174 1.00 92.12 279 GLY A O 1
ATOM 2181 N N . LYS A 1 280 ? 7.839 -4.852 -13.089 1.00 90.06 280 LYS A N 1
ATOM 2182 C CA . LYS A 1 280 ? 6.747 -3.876 -12.902 1.00 90.06 280 LYS A CA 1
ATOM 2183 C C . LYS A 1 280 ? 5.392 -4.575 -12.847 1.00 90.06 280 LYS A C 1
ATOM 2185 O O . LYS A 1 280 ? 4.628 -4.326 -11.920 1.00 90.06 280 LYS A O 1
ATOM 2190 N N . ILE A 1 281 ? 5.129 -5.498 -13.771 1.00 89.31 281 ILE A N 1
ATOM 2191 C CA . ILE A 1 281 ? 3.896 -6.297 -13.816 1.00 89.31 281 ILE A CA 1
ATOM 2192 C C . ILE A 1 281 ? 3.745 -7.151 -12.549 1.00 89.31 281 ILE A C 1
ATOM 2194 O O . ILE A 1 281 ? 2.690 -7.144 -11.917 1.00 89.31 281 ILE A O 1
ATOM 2198 N N . ALA A 1 282 ? 4.805 -7.846 -12.129 1.00 86.19 282 ALA A N 1
ATOM 2199 C CA . ALA A 1 282 ? 4.806 -8.634 -10.899 1.00 86.19 282 ALA A CA 1
ATOM 2200 C C . ALA A 1 282 ? 4.529 -7.759 -9.669 1.00 86.19 282 ALA A C 1
ATOM 2202 O O . ALA A 1 282 ? 3.744 -8.147 -8.805 1.00 86.19 282 ALA A O 1
ATOM 2203 N N . ARG A 1 283 ? 5.115 -6.555 -9.608 1.00 86.12 283 ARG A N 1
ATOM 2204 C CA . ARG A 1 283 ? 4.868 -5.577 -8.539 1.00 86.12 283 ARG A CA 1
ATOM 2205 C C . ARG A 1 283 ? 3.413 -5.102 -8.535 1.00 86.12 283 ARG A C 1
ATOM 2207 O O . ARG A 1 283 ? 2.808 -5.085 -7.470 1.00 86.12 283 ARG A O 1
ATOM 2214 N N . LEU A 1 284 ? 2.842 -4.772 -9.697 1.00 81.12 284 LEU A N 1
ATOM 2215 C CA . LEU A 1 284 ? 1.435 -4.364 -9.837 1.00 81.12 284 LEU A CA 1
ATOM 2216 C C . LEU A 1 284 ? 0.457 -5.473 -9.418 1.00 81.12 284 LEU A C 1
ATOM 2218 O O . LEU A 1 284 ? -0.614 -5.190 -8.889 1.00 81.12 284 LEU A O 1
ATOM 2222 N N . GLN A 1 285 ? 0.838 -6.740 -9.585 1.00 76.94 285 GLN A N 1
ATOM 2223 C CA . GLN A 1 285 ? 0.082 -7.882 -9.070 1.00 76.94 285 GLN A CA 1
ATOM 2224 C C . GLN A 1 285 ? 0.324 -8.195 -7.579 1.00 76.94 285 GLN A C 1
ATOM 2226 O O . GLN A 1 285 ? -0.222 -9.172 -7.066 1.00 76.94 285 GLN A O 1
ATOM 2231 N N . GLY A 1 286 ? 1.155 -7.419 -6.878 1.00 75.38 286 GLY A N 1
ATOM 2232 C CA . GLY A 1 286 ? 1.518 -7.668 -5.479 1.00 75.38 286 GLY A CA 1
ATOM 2233 C C . GLY A 1 286 ? 2.523 -8.810 -5.274 1.00 75.38 286 GLY A C 1
ATOM 2234 O O . GLY A 1 286 ? 2.815 -9.188 -4.142 1.00 75.38 286 GLY A O 1
ATOM 2235 N N . ARG A 1 287 ? 3.109 -9.366 -6.344 1.00 83.38 287 ARG A N 1
ATOM 2236 C CA . ARG A 1 287 ? 4.145 -10.414 -6.278 1.00 83.38 287 ARG A CA 1
ATOM 2237 C C . ARG A 1 287 ? 5.531 -9.803 -6.046 1.00 83.38 287 ARG A C 1
ATOM 2239 O O . ARG A 1 287 ? 6.455 -10.000 -6.835 1.00 83.38 287 ARG A O 1
ATOM 2246 N N . TYR A 1 288 ? 5.702 -9.056 -4.957 1.00 83.44 288 TYR A N 1
ATOM 2247 C CA . TYR A 1 288 ? 6.892 -8.223 -4.726 1.00 83.44 288 TYR A CA 1
ATOM 2248 C C . TYR A 1 288 ? 8.217 -8.994 -4.702 1.00 83.44 288 TYR A C 1
ATOM 2250 O O . TYR A 1 288 ? 9.210 -8.522 -5.247 1.00 83.44 288 TYR A O 1
ATOM 2258 N N . LYS A 1 289 ? 8.245 -10.207 -4.131 1.00 85.50 289 LYS A N 1
ATOM 2259 C CA . LYS A 1 289 ? 9.453 -11.055 -4.138 1.00 85.50 289 LYS A CA 1
ATOM 2260 C C . LYS A 1 289 ? 9.880 -11.404 -5.565 1.00 85.50 289 LYS A C 1
ATOM 2262 O O . LYS A 1 289 ? 11.038 -11.223 -5.917 1.00 85.50 289 LYS A O 1
ATOM 2267 N N . ARG A 1 290 ? 8.917 -11.803 -6.401 1.00 86.12 290 ARG A N 1
ATOM 2268 C CA . ARG A 1 290 ? 9.167 -12.139 -7.805 1.00 86.12 290 ARG A CA 1
ATOM 2269 C C . ARG A 1 290 ? 9.561 -10.910 -8.623 1.00 86.12 290 ARG A C 1
ATOM 2271 O O . ARG A 1 290 ? 10.429 -11.000 -9.482 1.00 86.12 290 ARG A O 1
ATOM 2278 N N . ALA A 1 291 ? 8.974 -9.752 -8.318 1.00 90.62 291 ALA A N 1
ATOM 2279 C CA . ALA A 1 291 ? 9.387 -8.484 -8.908 1.00 90.62 291 ALA A CA 1
ATOM 2280 C C . ALA A 1 291 ? 10.868 -8.185 -8.624 1.00 90.62 291 ALA A C 1
ATOM 2282 O O . ALA A 1 291 ? 11.614 -7.872 -9.547 1.00 90.62 291 ALA A O 1
ATOM 2283 N N . ILE A 1 292 ? 11.306 -8.346 -7.368 1.00 88.44 292 ILE A N 1
ATOM 2284 C CA . ILE A 1 292 ? 12.712 -8.175 -6.971 1.00 88.44 292 ILE A CA 1
ATOM 2285 C C . ILE A 1 292 ? 13.624 -9.143 -7.730 1.00 88.44 292 ILE A C 1
ATOM 2287 O O . ILE A 1 292 ? 14.700 -8.727 -8.157 1.00 88.44 292 ILE A O 1
ATOM 2291 N N . ASP A 1 293 ? 13.209 -10.395 -7.930 1.00 87.31 293 ASP A N 1
ATOM 2292 C CA . ASP A 1 293 ? 13.988 -11.361 -8.710 1.00 87.31 293 ASP A CA 1
ATOM 2293 C C . ASP A 1 293 ? 14.188 -10.869 -10.150 1.00 87.31 293 ASP A C 1
ATOM 2295 O O . ASP A 1 293 ? 15.329 -10.754 -10.598 1.00 87.31 293 ASP A O 1
ATOM 2299 N N . TYR A 1 294 ? 13.115 -10.463 -10.842 1.00 89.81 294 TYR A N 1
ATOM 2300 C CA . TYR A 1 294 ? 13.217 -9.913 -12.198 1.00 89.81 294 TYR A CA 1
ATOM 2301 C C . TYR A 1 294 ? 14.095 -8.657 -12.265 1.00 89.81 294 TYR A C 1
ATOM 2303 O O . TYR A 1 294 ? 14.954 -8.552 -13.143 1.00 89.81 294 TYR A O 1
ATOM 2311 N N . TYR A 1 295 ? 13.956 -7.728 -11.315 1.00 92.69 295 TYR A N 1
ATOM 2312 C CA . TYR A 1 295 ? 14.803 -6.535 -11.279 1.00 92.69 295 TYR A CA 1
ATOM 2313 C C . TYR A 1 295 ? 16.274 -6.855 -10.991 1.00 92.69 295 TYR A C 1
ATOM 2315 O O . TYR A 1 295 ? 17.154 -6.189 -11.526 1.00 92.69 295 TYR A O 1
ATOM 2323 N N . ARG A 1 296 ? 16.581 -7.882 -10.186 1.00 86.31 296 ARG A N 1
ATOM 2324 C CA . ARG A 1 296 ? 17.965 -8.343 -9.965 1.00 86.31 296 ARG A CA 1
ATOM 2325 C C . ARG A 1 296 ? 18.560 -8.981 -11.215 1.00 86.31 296 ARG A C 1
ATOM 2327 O O . ARG A 1 296 ? 19.743 -8.795 -11.493 1.00 86.31 296 ARG A O 1
ATOM 2334 N N . MET A 1 297 ? 17.750 -9.706 -11.982 1.00 82.69 297 MET A N 1
ATOM 2335 C CA . MET A 1 297 ? 18.170 -10.252 -13.273 1.00 82.69 297 MET A CA 1
ATOM 2336 C C . MET A 1 297 ? 18.473 -9.129 -14.272 1.00 82.69 297 MET A C 1
ATOM 2338 O O . MET A 1 297 ? 19.523 -9.164 -14.913 1.00 82.69 297 MET A O 1
ATOM 2342 N N . ALA A 1 298 ? 17.613 -8.105 -14.345 1.00 82.94 298 ALA A N 1
ATOM 2343 C CA . ALA A 1 298 ? 17.860 -6.902 -15.141 1.00 82.94 298 ALA A CA 1
ATOM 2344 C C . ALA A 1 298 ? 19.143 -6.181 -14.690 1.00 82.94 298 ALA A C 1
ATOM 2346 O O . ALA A 1 298 ? 20.017 -5.905 -15.511 1.00 82.94 298 ALA A O 1
ATOM 2347 N N . LEU A 1 299 ? 19.301 -5.968 -13.378 1.00 81.50 299 LEU A N 1
ATOM 2348 C CA . LEU A 1 299 ? 20.465 -5.321 -12.771 1.00 81.50 299 LEU A CA 1
ATOM 2349 C C . LEU A 1 299 ? 21.777 -6.003 -13.166 1.00 81.50 299 LEU A C 1
ATOM 2351 O O . LEU A 1 299 ? 22.714 -5.327 -13.577 1.00 81.50 299 LEU A O 1
ATOM 2355 N N . ASN A 1 300 ? 21.847 -7.334 -13.080 1.00 78.25 300 ASN A N 1
ATOM 2356 C CA . ASN A 1 300 ? 23.051 -8.082 -13.449 1.00 78.25 300 ASN A CA 1
ATOM 2357 C C . ASN A 1 300 ? 23.440 -7.865 -14.917 1.00 78.25 300 ASN A C 1
ATOM 2359 O O . ASN A 1 300 ? 24.626 -7.787 -15.238 1.00 78.25 300 ASN A O 1
ATOM 2363 N N . LYS A 1 301 ? 22.452 -7.738 -15.810 1.00 75.81 301 LYS A N 1
ATOM 2364 C CA . LYS A 1 301 ? 22.707 -7.463 -17.225 1.00 75.81 301 LYS A CA 1
ATOM 2365 C C . LYS A 1 301 ? 23.141 -6.017 -17.458 1.00 75.81 301 LYS A C 1
ATOM 2367 O O . LYS A 1 301 ? 24.126 -5.814 -18.159 1.00 75.81 301 LYS A O 1
ATOM 2372 N N . PHE A 1 302 ? 22.482 -5.039 -16.834 1.00 77.94 302 PHE A N 1
ATOM 2373 C CA . PHE A 1 302 ? 22.896 -3.635 -16.922 1.00 77.94 302 PHE A CA 1
ATOM 2374 C C . PHE A 1 302 ? 24.298 -3.400 -16.340 1.00 77.94 302 PHE A C 1
ATOM 2376 O O . PHE A 1 302 ? 25.078 -2.655 -16.925 1.00 77.94 302 PHE A O 1
ATOM 2383 N N . LEU A 1 303 ? 24.666 -4.097 -15.256 1.00 67.44 303 LEU A N 1
ATOM 2384 C CA . LEU A 1 303 ? 26.030 -4.098 -14.712 1.00 67.44 303 LEU A CA 1
ATOM 2385 C C . LEU A 1 303 ? 27.053 -4.610 -15.731 1.00 67.44 303 LEU A C 1
ATOM 2387 O O . LEU A 1 303 ? 28.099 -3.995 -15.903 1.00 67.44 303 LEU A O 1
ATOM 2391 N N . ALA A 1 304 ? 26.745 -5.703 -16.432 1.00 64.25 304 ALA A N 1
ATOM 2392 C CA . ALA A 1 304 ? 27.620 -6.254 -17.467 1.00 64.25 304 ALA A CA 1
ATOM 2393 C C . ALA A 1 304 ? 27.724 -5.368 -18.724 1.00 64.25 304 ALA A C 1
ATOM 2395 O O . ALA A 1 304 ? 28.651 -5.545 -19.509 1.00 64.25 304 ALA A O 1
ATOM 2396 N N . MET A 1 305 ? 26.763 -4.465 -18.932 1.00 73.31 305 MET A N 1
ATOM 2397 C CA . MET A 1 305 ? 26.746 -3.480 -20.021 1.00 73.31 305 MET A CA 1
ATOM 2398 C C . MET A 1 305 ? 27.344 -2.127 -19.608 1.00 73.31 305 MET A C 1
ATOM 2400 O O . MET A 1 305 ? 27.461 -1.246 -20.451 1.00 73.31 305 MET A O 1
ATOM 2404 N N . GLU A 1 306 ? 27.683 -1.951 -18.325 1.00 76.31 306 GLU A N 1
ATOM 2405 C CA . GLU A 1 306 ? 28.062 -0.661 -17.730 1.00 76.31 306 GLU A CA 1
ATOM 2406 C C . GLU A 1 306 ? 27.008 0.452 -17.954 1.00 76.31 306 GLU A C 1
ATOM 2408 O O . GLU A 1 306 ? 27.322 1.641 -17.981 1.00 76.31 306 GLU A O 1
ATOM 2413 N N . ASP A 1 307 ? 25.727 0.077 -18.069 1.00 77.06 307 ASP A N 1
ATOM 2414 C CA . ASP A 1 307 ? 24.613 1.014 -18.248 1.00 77.06 307 ASP A CA 1
ATOM 2415 C C . ASP A 1 307 ? 24.161 1.582 -16.894 1.00 77.06 307 ASP A C 1
ATOM 2417 O O . ASP A 1 307 ? 23.327 1.008 -16.186 1.00 77.06 307 ASP A O 1
ATOM 2421 N N . PHE A 1 308 ? 24.709 2.741 -16.522 1.00 75.06 308 PHE A N 1
ATOM 2422 C CA . PHE A 1 308 ? 24.367 3.423 -15.270 1.00 75.06 308 PHE A CA 1
ATOM 2423 C C . PHE A 1 308 ? 22.889 3.832 -15.172 1.00 75.06 308 PHE A C 1
ATOM 2425 O O . PHE A 1 308 ? 22.346 3.840 -14.063 1.00 75.06 308 PHE A O 1
ATOM 2432 N N . GLY A 1 309 ? 22.222 4.123 -16.294 1.00 81.88 309 GLY A N 1
ATOM 2433 C CA . GLY A 1 309 ? 20.795 4.450 -16.310 1.00 81.88 309 GLY A CA 1
ATOM 2434 C C . GLY A 1 309 ? 19.943 3.228 -15.966 1.00 81.88 309 GLY A C 1
ATOM 2435 O O . GLY A 1 309 ? 19.091 3.285 -15.074 1.00 81.88 309 GLY A O 1
ATOM 2436 N N . GLY A 1 310 ? 20.236 2.090 -16.596 1.00 82.50 310 GLY A N 1
ATOM 2437 C CA . GLY A 1 310 ? 19.593 0.808 -16.305 1.00 82.50 310 GLY A CA 1
ATOM 2438 C C . GLY A 1 310 ? 19.876 0.280 -14.892 1.00 82.50 310 GLY A C 1
ATOM 2439 O O . GLY A 1 310 ? 18.969 -0.218 -14.214 1.00 82.50 310 GLY A O 1
ATOM 2440 N N . ILE A 1 311 ? 21.106 0.456 -14.388 1.00 80.62 311 ILE A N 1
ATOM 2441 C CA . ILE A 1 311 ? 21.467 0.147 -12.992 1.00 80.62 311 ILE A CA 1
ATOM 2442 C C . ILE A 1 311 ? 20.621 0.992 -12.032 1.00 80.62 311 ILE A C 1
ATOM 2444 O O . ILE A 1 311 ? 20.011 0.450 -11.106 1.00 80.62 311 ILE A O 1
ATOM 2448 N N . SER A 1 312 ? 20.539 2.305 -12.269 1.00 86.00 312 SER A N 1
ATOM 2449 C CA . SER A 1 312 ? 19.730 3.208 -11.448 1.00 86.00 312 SER A CA 1
ATOM 2450 C C . SER A 1 312 ? 18.251 2.813 -11.446 1.00 86.00 312 SER A C 1
ATOM 2452 O O . SER A 1 312 ? 17.655 2.708 -10.370 1.00 86.00 312 SER A O 1
ATOM 2454 N N . ALA A 1 313 ? 17.673 2.530 -12.618 1.00 90.00 313 ALA A N 1
ATOM 2455 C CA . ALA A 1 313 ? 16.282 2.102 -12.756 1.00 90.00 313 ALA A CA 1
ATOM 2456 C C . ALA A 1 313 ? 16.007 0.775 -12.028 1.00 90.00 313 ALA A C 1
ATOM 2458 O O . ALA A 1 313 ? 14.974 0.624 -11.373 1.00 90.00 313 ALA A O 1
ATOM 2459 N N . SER A 1 314 ? 16.947 -0.170 -12.082 1.00 88.50 314 SER A N 1
ATOM 2460 C CA . SER A 1 314 ? 16.824 -1.453 -11.386 1.00 88.50 314 SER A CA 1
ATOM 2461 C C . SER A 1 314 ? 16.794 -1.266 -9.869 1.00 88.50 314 SER A C 1
ATOM 2463 O O . SER A 1 314 ? 15.896 -1.778 -9.203 1.00 88.50 314 SER A O 1
ATOM 2465 N N . TYR A 1 315 ? 17.721 -0.480 -9.314 1.00 91.12 315 TYR A N 1
ATOM 2466 C CA . TYR A 1 315 ? 17.748 -0.183 -7.880 1.00 91.12 315 TYR A CA 1
ATOM 2467 C C . TYR A 1 315 ? 16.539 0.637 -7.412 1.00 91.12 315 TYR A C 1
ATOM 2469 O O . TYR A 1 315 ? 16.015 0.372 -6.330 1.00 91.12 315 TYR A O 1
ATOM 2477 N N . LEU A 1 316 ? 16.045 1.571 -8.234 1.00 92.25 316 LEU A N 1
ATOM 2478 C CA . LEU A 1 316 ? 14.822 2.330 -7.956 1.00 92.25 316 LEU A CA 1
ATOM 2479 C C . LEU A 1 316 ? 13.632 1.383 -7.742 1.00 92.25 316 LEU A C 1
ATOM 2481 O O . LEU A 1 316 ? 12.893 1.490 -6.761 1.00 92.25 316 LEU A O 1
ATOM 2485 N N . ASN A 1 317 ? 13.479 0.433 -8.663 1.00 93.44 317 ASN A N 1
ATOM 2486 C CA . ASN A 1 317 ? 12.385 -0.524 -8.679 1.00 93.44 317 ASN A CA 1
ATOM 2487 C C . ASN A 1 317 ? 12.515 -1.600 -7.587 1.00 93.44 317 ASN A C 1
ATOM 2489 O O . ASN A 1 317 ? 11.513 -1.967 -6.969 1.00 93.44 317 ASN A O 1
ATOM 2493 N N . ILE A 1 318 ? 13.739 -2.068 -7.303 1.00 91.44 318 ILE A N 1
ATOM 2494 C CA . ILE A 1 318 ? 14.028 -2.952 -6.162 1.00 91.44 318 ILE A CA 1
ATOM 2495 C C . ILE A 1 318 ? 13.668 -2.250 -4.854 1.00 91.44 318 ILE A C 1
ATOM 2497 O O . ILE A 1 318 ? 12.966 -2.844 -4.040 1.00 91.44 318 ILE A O 1
ATOM 2501 N N . GLY A 1 319 ? 14.086 -0.992 -4.676 1.00 90.19 319 GLY A N 1
ATOM 2502 C CA . GLY A 1 319 ? 13.778 -0.208 -3.482 1.00 90.19 319 GLY A CA 1
ATOM 2503 C C . GLY A 1 319 ? 12.273 -0.044 -3.274 1.00 90.19 319 GLY A C 1
ATOM 2504 O O . GLY A 1 319 ? 11.768 -0.312 -2.187 1.00 90.19 319 GLY A O 1
ATOM 2505 N N . SER A 1 320 ? 11.531 0.284 -4.336 1.00 88.12 320 SER A N 1
ATOM 2506 C CA . SER A 1 320 ? 10.064 0.353 -4.287 1.00 88.12 320 SER A CA 1
ATOM 2507 C C . SER A 1 320 ? 9.432 -0.984 -3.870 1.00 88.12 320 SER A C 1
ATOM 2509 O O . SER A 1 320 ? 8.612 -1.017 -2.956 1.00 88.12 320 SER A O 1
ATOM 2511 N N . ALA A 1 321 ? 9.850 -2.105 -4.470 1.00 87.69 321 ALA A N 1
ATOM 2512 C CA . ALA A 1 321 ? 9.314 -3.426 -4.131 1.00 87.69 321 ALA A CA 1
ATOM 2513 C C . ALA A 1 321 ? 9.718 -3.909 -2.722 1.00 87.69 321 ALA A C 1
ATOM 2515 O O . ALA A 1 321 ? 8.950 -4.617 -2.075 1.00 87.69 321 ALA A O 1
ATOM 2516 N N . GLN A 1 322 ? 10.904 -3.534 -2.234 1.00 85.88 322 GLN A N 1
ATOM 2517 C CA . GLN A 1 322 ? 11.343 -3.792 -0.859 1.00 85.88 322 GLN A CA 1
ATOM 2518 C C . GLN A 1 322 ? 10.520 -2.995 0.151 1.00 85.88 322 GLN A C 1
ATOM 2520 O O . GLN A 1 322 ? 10.138 -3.548 1.179 1.00 85.88 322 GLN A O 1
ATOM 2525 N N . SER A 1 323 ? 10.205 -1.735 -0.161 1.00 82.88 323 SER A N 1
ATOM 2526 C CA . SER A 1 323 ? 9.323 -0.912 0.668 1.00 82.88 323 SER A CA 1
ATOM 2527 C C . SER A 1 323 ? 7.920 -1.515 0.752 1.00 82.88 323 SER A C 1
ATOM 2529 O O . SER A 1 323 ? 7.376 -1.612 1.841 1.00 82.88 323 SER A O 1
ATOM 2531 N N . SER A 1 324 ? 7.380 -2.053 -0.350 1.00 79.88 324 SER A N 1
ATOM 2532 C CA . SER A 1 324 ? 6.105 -2.795 -0.331 1.00 79.88 324 SER A CA 1
ATOM 2533 C C . SER A 1 324 ? 6.141 -4.119 0.454 1.00 79.88 324 SER A C 1
ATOM 2535 O O . SER A 1 324 ? 5.095 -4.724 0.663 1.00 79.88 324 SER A O 1
ATOM 2537 N N . LEU A 1 325 ? 7.324 -4.595 0.855 1.00 77.75 325 LEU A N 1
ATOM 2538 C CA . LEU A 1 325 ? 7.526 -5.752 1.738 1.00 77.75 325 LEU A CA 1
ATOM 2539 C C . LEU A 1 325 ? 7.895 -5.333 3.174 1.00 77.75 325 LEU A C 1
ATOM 2541 O O . LEU A 1 325 ? 8.422 -6.159 3.920 1.00 77.75 325 LEU A O 1
ATOM 2545 N N . ASP A 1 326 ? 7.722 -4.054 3.521 1.00 74.00 326 ASP A N 1
ATOM 2546 C CA . ASP A 1 326 ? 8.136 -3.435 4.788 1.00 74.00 326 ASP A CA 1
ATOM 2547 C C . ASP A 1 326 ? 9.639 -3.578 5.105 1.00 74.00 326 ASP A C 1
ATOM 2549 O O . ASP A 1 326 ? 10.091 -3.390 6.236 1.00 74.00 326 ASP A O 1
ATOM 2553 N N . LYS A 1 327 ? 10.471 -3.857 4.093 1.00 78.19 327 LYS A N 1
ATOM 2554 C CA . LYS A 1 327 ? 11.936 -3.912 4.218 1.00 78.19 327 LYS A CA 1
ATOM 2555 C C . LYS A 1 327 ? 12.542 -2.531 4.016 1.00 78.19 327 LYS A C 1
ATOM 2557 O O . LYS A 1 327 ? 13.360 -2.322 3.121 1.00 78.19 327 LYS A O 1
ATOM 2562 N N . ASN A 1 328 ? 12.117 -1.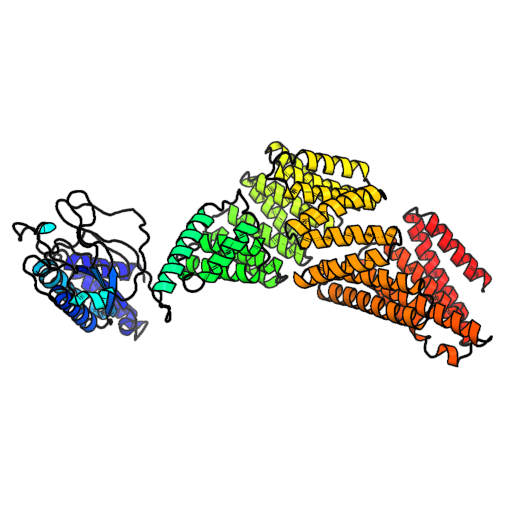578 4.838 1.00 79.00 328 ASN A N 1
ATOM 2563 C CA . ASN A 1 328 ? 12.414 -0.162 4.625 1.00 79.00 328 ASN A CA 1
ATOM 2564 C C . ASN A 1 328 ? 13.918 0.172 4.714 1.00 79.00 328 ASN A C 1
ATOM 2566 O O . ASN A 1 328 ? 14.377 1.079 4.024 1.00 79.00 328 ASN A O 1
ATOM 2570 N N . ASP A 1 329 ? 14.703 -0.583 5.491 1.00 80.31 329 ASP A N 1
ATOM 2571 C CA . ASP A 1 329 ? 16.164 -0.414 5.562 1.00 80.31 329 ASP A CA 1
ATOM 2572 C C . ASP A 1 329 ? 16.893 -0.907 4.301 1.00 80.31 329 ASP A C 1
ATOM 2574 O O . ASP A 1 329 ? 17.830 -0.265 3.832 1.00 80.31 329 ASP A O 1
ATOM 2578 N N . ASP A 1 330 ? 16.436 -2.004 3.693 1.00 84.06 330 ASP A N 1
ATOM 2579 C CA . ASP A 1 330 ? 16.973 -2.443 2.400 1.00 84.06 330 ASP A CA 1
ATOM 2580 C C . ASP A 1 330 ? 16.521 -1.489 1.280 1.00 84.06 330 ASP A C 1
ATOM 2582 O O . ASP A 1 330 ? 17.283 -1.169 0.364 1.00 84.06 330 ASP A O 1
ATOM 2586 N N . ALA A 1 331 ? 15.271 -1.020 1.366 1.00 87.62 331 ALA A N 1
ATOM 2587 C CA . ALA A 1 331 ? 14.664 -0.132 0.388 1.00 87.62 331 ALA A CA 1
ATOM 2588 C C . ALA A 1 331 ? 15.393 1.212 0.306 1.00 87.62 331 ALA A C 1
ATOM 2590 O O . ALA A 1 331 ? 15.671 1.691 -0.797 1.00 87.62 331 ALA A O 1
ATOM 2591 N N . ILE A 1 332 ? 15.721 1.810 1.459 1.00 85.69 332 ILE A N 1
ATOM 2592 C CA . ILE A 1 332 ? 16.411 3.102 1.510 1.00 85.69 332 ILE A CA 1
ATOM 2593 C C . ILE A 1 332 ? 17.819 2.999 0.921 1.00 85.69 332 ILE A C 1
ATOM 2595 O O . ILE A 1 332 ? 18.248 3.903 0.206 1.00 85.69 332 ILE A O 1
ATOM 2599 N N . GLU A 1 333 ? 18.519 1.885 1.150 1.00 87.69 333 GLU A N 1
ATOM 2600 C CA . GLU A 1 333 ? 19.845 1.660 0.575 1.00 87.69 333 GLU A CA 1
ATOM 2601 C C . GLU A 1 333 ? 19.765 1.500 -0.946 1.00 87.69 333 GLU A C 1
ATOM 2603 O O . GLU A 1 333 ? 20.492 2.170 -1.680 1.00 87.69 333 GLU A O 1
ATOM 2608 N N . SER A 1 334 ? 18.808 0.710 -1.444 1.00 88.62 334 SER A N 1
ATOM 2609 C CA . SER A 1 334 ? 18.548 0.598 -2.884 1.00 88.62 334 SER A CA 1
ATOM 2610 C C . SER A 1 334 ? 18.217 1.958 -3.512 1.00 88.62 334 SER A C 1
ATOM 2612 O O . SER A 1 334 ? 18.761 2.308 -4.559 1.00 88.62 334 SER A O 1
ATOM 2614 N N . ALA A 1 335 ? 17.382 2.775 -2.866 1.00 88.62 335 ALA A N 1
ATOM 2615 C CA . ALA A 1 335 ? 17.028 4.102 -3.367 1.00 88.62 335 ALA A CA 1
ATOM 2616 C C . ALA A 1 335 ? 18.229 5.073 -3.369 1.00 88.62 335 ALA A C 1
ATOM 2618 O O . ALA A 1 335 ? 18.403 5.839 -4.319 1.00 88.62 335 ALA A O 1
ATOM 2619 N N . ARG A 1 336 ? 19.121 4.994 -2.370 1.00 85.62 336 ARG A N 1
ATOM 2620 C CA . ARG A 1 336 ? 20.386 5.756 -2.335 1.00 85.62 336 ARG A CA 1
ATOM 2621 C C . ARG A 1 336 ? 21.346 5.339 -3.445 1.00 85.62 336 ARG A C 1
ATOM 2623 O O . ARG A 1 336 ? 21.931 6.203 -4.096 1.00 85.62 336 ARG A O 1
ATOM 2630 N N . ILE A 1 337 ? 21.481 4.039 -3.698 1.00 84.56 337 ILE A N 1
ATOM 2631 C CA . ILE A 1 337 ? 22.293 3.532 -4.810 1.00 84.56 337 ILE A CA 1
ATOM 2632 C C . ILE A 1 337 ? 21.715 4.024 -6.145 1.00 84.56 337 ILE A C 1
ATOM 2634 O O . ILE A 1 337 ? 22.458 4.524 -6.992 1.00 84.56 337 ILE A O 1
ATOM 2638 N N . SER A 1 338 ? 20.388 3.969 -6.310 1.00 89.50 338 SER A N 1
ATOM 2639 C CA . SER A 1 338 ? 19.699 4.507 -7.489 1.00 89.50 338 SER A CA 1
ATOM 2640 C C . SER A 1 338 ? 20.002 5.993 -7.709 1.00 89.50 338 SER A C 1
ATOM 2642 O O . SER A 1 338 ? 20.358 6.374 -8.826 1.00 89.50 338 SER A O 1
ATOM 2644 N N . TYR A 1 339 ? 19.954 6.808 -6.649 1.00 84.75 339 TYR A N 1
ATOM 2645 C CA . TYR A 1 339 ? 20.310 8.229 -6.690 1.00 84.75 339 TYR A CA 1
ATOM 2646 C C . TYR A 1 339 ? 21.753 8.460 -7.168 1.00 84.75 339 TYR A C 1
ATOM 2648 O O . TYR A 1 339 ? 21.989 9.307 -8.035 1.00 84.75 339 TYR A O 1
ATOM 2656 N N . VAL A 1 340 ? 22.721 7.690 -6.653 1.00 84.75 340 VAL A N 1
ATOM 2657 C CA . VAL A 1 340 ? 24.135 7.801 -7.057 1.00 84.75 340 VAL A CA 1
ATOM 2658 C C . VAL A 1 340 ? 24.306 7.478 -8.540 1.00 84.75 340 VAL A C 1
ATOM 2660 O O . VAL A 1 340 ? 24.901 8.271 -9.268 1.00 84.75 340 VAL A O 1
ATOM 2663 N N . PHE A 1 341 ? 23.757 6.359 -9.018 1.00 76.69 341 PHE A N 1
ATOM 2664 C CA . PHE A 1 341 ? 23.894 5.972 -10.426 1.00 76.69 341 PHE A CA 1
ATOM 2665 C C . PHE A 1 341 ? 23.125 6.898 -11.375 1.00 76.69 341 PHE A C 1
ATOM 2667 O O . PHE A 1 341 ? 23.656 7.246 -12.429 1.00 76.69 341 PHE A O 1
ATOM 2674 N N . ALA A 1 342 ? 21.944 7.388 -10.980 1.00 79.69 342 ALA A N 1
ATOM 2675 C CA . ALA A 1 342 ? 21.227 8.413 -11.741 1.00 79.69 342 ALA A CA 1
ATOM 2676 C C . ALA A 1 342 ? 22.085 9.677 -11.892 1.00 79.69 342 ALA A C 1
ATOM 2678 O O . ALA A 1 342 ? 22.244 10.194 -12.997 1.00 79.69 342 ALA A O 1
ATOM 2679 N N . SER A 1 343 ? 22.722 10.113 -10.800 1.00 78.94 343 SER A N 1
ATOM 2680 C CA . SER A 1 343 ? 23.620 11.272 -10.800 1.00 78.94 343 SER A CA 1
ATOM 2681 C C . SER A 1 343 ? 24.833 11.065 -11.713 1.00 78.94 343 SER A C 1
ATOM 2683 O O . SER A 1 343 ? 25.206 11.978 -12.446 1.00 78.94 343 SER A O 1
ATOM 2685 N N . LEU A 1 344 ? 25.427 9.865 -11.713 1.00 76.56 344 LEU A N 1
ATOM 2686 C CA . LEU A 1 344 ? 26.550 9.512 -12.593 1.00 76.56 344 LEU A CA 1
ATOM 2687 C C . LEU A 1 344 ? 26.150 9.463 -14.074 1.00 76.56 344 LEU A C 1
ATOM 2689 O O . LEU A 1 344 ? 26.931 9.870 -14.929 1.00 76.56 344 LEU A O 1
ATOM 2693 N N . SER A 1 345 ? 24.933 9.002 -14.372 1.00 75.12 345 SER A N 1
ATOM 2694 C CA . SER A 1 345 ? 24.374 8.972 -15.732 1.00 75.12 345 SER A CA 1
ATOM 2695 C C . SER A 1 345 ? 23.867 10.332 -16.232 1.00 75.12 345 SER A C 1
ATOM 2697 O O . SER A 1 345 ? 23.439 10.438 -17.377 1.00 75.12 345 SER A O 1
ATOM 2699 N N . LEU A 1 346 ? 23.905 11.369 -15.383 1.00 82.19 346 LEU A N 1
ATOM 2700 C CA . LEU A 1 346 ? 23.306 12.685 -15.630 1.00 82.19 346 LEU A CA 1
ATOM 2701 C C . LEU A 1 346 ? 21.790 12.623 -15.934 1.00 82.19 346 LEU A C 1
ATOM 2703 O O . LEU A 1 346 ? 21.231 13.561 -16.507 1.00 82.19 346 LEU A O 1
ATOM 2707 N N . ASP A 1 347 ? 21.107 11.551 -15.511 1.00 83.94 347 ASP A N 1
ATOM 2708 C CA . ASP A 1 347 ? 19.655 11.395 -15.619 1.00 83.94 347 ASP A CA 1
ATOM 2709 C C . ASP A 1 347 ? 18.958 12.174 -14.500 1.00 83.94 347 ASP A C 1
ATOM 2711 O O . ASP A 1 347 ? 18.681 11.665 -13.412 1.00 83.94 347 ASP A O 1
ATOM 2715 N N . VAL A 1 348 ? 18.639 13.436 -14.781 1.00 86.38 348 VAL A N 1
ATOM 2716 C CA . VAL A 1 348 ? 17.915 14.312 -13.851 1.00 86.38 348 VAL A CA 1
ATOM 2717 C C . VAL A 1 348 ? 16.552 13.727 -13.460 1.00 86.38 348 VAL A C 1
ATOM 2719 O O . VAL A 1 348 ? 16.167 13.817 -12.293 1.00 86.38 348 VAL A O 1
ATOM 2722 N N . LYS A 1 349 ? 15.829 13.089 -14.393 1.00 87.19 349 LYS A N 1
ATOM 2723 C CA . LYS A 1 349 ? 14.533 12.459 -14.089 1.00 87.19 349 LYS A CA 1
ATOM 2724 C C . LYS A 1 349 ? 14.716 11.251 -13.172 1.00 87.19 349 LYS A C 1
ATOM 2726 O O . LYS A 1 349 ? 13.884 11.008 -12.303 1.00 87.19 349 LYS A O 1
ATOM 2731 N N . GLY A 1 350 ? 15.786 10.484 -13.363 1.00 86.50 350 GLY A N 1
ATOM 2732 C CA . GLY A 1 350 ? 16.193 9.387 -12.483 1.00 86.50 350 GLY A CA 1
ATOM 2733 C C . GLY A 1 350 ? 16.551 9.871 -11.082 1.00 86.50 350 GLY A C 1
ATOM 2734 O O . GLY A 1 350 ? 16.097 9.283 -10.105 1.00 86.50 350 GLY A O 1
ATOM 2735 N N . VAL A 1 351 ? 17.276 10.990 -10.974 1.00 87.62 351 VAL A N 1
ATOM 2736 C CA . VAL A 1 351 ? 17.613 11.620 -9.688 1.00 87.62 351 VAL A CA 1
ATOM 2737 C C . VAL A 1 351 ? 16.348 12.032 -8.936 1.00 87.62 351 VAL A C 1
ATOM 2739 O O . VAL A 1 351 ? 16.203 11.688 -7.765 1.00 87.62 351 VAL A O 1
ATOM 2742 N N . ILE A 1 352 ? 15.415 12.714 -9.609 1.00 90.38 352 ILE A N 1
ATOM 2743 C CA . ILE A 1 352 ? 14.129 13.120 -9.020 1.00 90.38 352 ILE A CA 1
ATOM 2744 C C . ILE A 1 352 ? 13.357 11.890 -8.526 1.00 90.38 352 ILE A C 1
ATOM 2746 O O . ILE A 1 352 ? 12.954 11.854 -7.366 1.00 90.38 352 ILE A O 1
ATOM 2750 N N . ARG A 1 353 ? 13.217 10.851 -9.364 1.00 89.81 353 ARG A N 1
ATOM 2751 C CA . ARG A 1 353 ? 12.542 9.597 -8.988 1.00 89.81 353 ARG A CA 1
ATOM 2752 C C . ARG A 1 353 ? 13.195 8.925 -7.778 1.00 89.81 353 ARG A C 1
ATOM 2754 O O . ARG A 1 353 ? 12.491 8.472 -6.879 1.00 89.81 353 ARG A O 1
ATOM 2761 N N . ALA A 1 354 ? 14.526 8.875 -7.730 1.00 89.00 354 ALA A N 1
ATOM 2762 C CA . ALA A 1 354 ? 15.256 8.285 -6.613 1.00 89.00 354 ALA A CA 1
ATOM 2763 C C . ALA A 1 354 ? 15.031 9.065 -5.310 1.00 89.00 354 ALA A C 1
ATOM 2765 O O . ALA A 1 354 ? 14.747 8.452 -4.283 1.00 89.00 354 ALA A O 1
ATOM 2766 N N . ILE A 1 355 ? 15.080 10.400 -5.354 1.00 93.44 355 ILE A N 1
ATOM 2767 C CA . ILE A 1 355 ? 14.810 11.254 -4.190 1.00 93.44 355 ILE A CA 1
ATOM 2768 C C . ILE A 1 355 ? 13.359 11.101 -3.710 1.00 93.44 355 ILE A C 1
ATOM 2770 O O . ILE A 1 355 ? 13.133 10.936 -2.513 1.00 93.44 355 ILE A O 1
ATOM 2774 N N . SER A 1 356 ? 12.378 11.087 -4.617 1.00 92.69 356 SER A N 1
ATOM 2775 C CA . SER A 1 356 ? 10.971 10.843 -4.267 1.00 92.69 356 SER A CA 1
ATOM 2776 C C . SER A 1 356 ? 10.764 9.474 -3.607 1.00 92.69 356 SER A C 1
ATOM 2778 O O . SER A 1 356 ? 10.016 9.360 -2.634 1.00 92.69 356 SER A O 1
ATOM 2780 N N . ASN A 1 357 ? 11.461 8.433 -4.076 1.00 91.19 357 ASN A N 1
ATOM 2781 C CA . ASN A 1 357 ? 11.423 7.116 -3.436 1.00 91.19 357 ASN A CA 1
ATOM 2782 C C . ASN A 1 357 ? 12.055 7.139 -2.042 1.00 91.19 357 ASN A C 1
ATOM 2784 O O . ASN A 1 357 ? 11.468 6.590 -1.113 1.00 91.19 357 ASN A O 1
ATOM 2788 N N . ILE A 1 358 ? 13.210 7.793 -1.871 1.00 93.00 358 ILE A N 1
ATOM 2789 C CA . ILE A 1 358 ? 13.831 7.999 -0.552 1.00 93.00 358 ILE A CA 1
ATOM 2790 C C . ILE A 1 358 ? 12.826 8.675 0.389 1.00 93.00 358 ILE A C 1
ATOM 2792 O O . ILE A 1 358 ? 12.600 8.183 1.490 1.00 93.00 358 ILE A O 1
ATOM 2796 N N . ALA A 1 359 ? 12.168 9.744 -0.064 1.00 92.12 359 ALA A N 1
ATOM 2797 C CA . ALA A 1 359 ? 11.171 10.465 0.720 1.00 92.12 359 ALA A CA 1
ATOM 2798 C C . ALA A 1 359 ? 9.983 9.574 1.124 1.00 92.12 359 ALA A C 1
ATOM 2800 O O . ALA A 1 359 ? 9.576 9.559 2.284 1.00 92.12 359 ALA A O 1
ATOM 2801 N N . THR A 1 360 ? 9.461 8.779 0.184 1.00 88.56 360 THR A N 1
ATOM 2802 C CA . THR A 1 360 ? 8.382 7.811 0.442 1.00 88.56 360 THR A CA 1
ATOM 2803 C C . THR A 1 360 ? 8.785 6.791 1.507 1.00 88.56 360 THR A C 1
ATOM 2805 O O . THR A 1 360 ? 8.021 6.529 2.434 1.00 88.56 360 THR A O 1
ATOM 2808 N N . ILE A 1 361 ? 9.998 6.241 1.410 1.00 87.12 361 ILE A N 1
ATOM 2809 C CA . ILE A 1 361 ? 10.505 5.230 2.345 1.00 87.12 361 ILE A CA 1
ATOM 2810 C C . ILE A 1 361 ? 10.743 5.838 3.732 1.00 87.12 361 ILE A C 1
ATOM 2812 O O . ILE A 1 361 ? 10.372 5.232 4.735 1.00 87.12 361 ILE A O 1
ATOM 2816 N N . GLU A 1 362 ? 11.309 7.045 3.818 1.00 87.25 362 GLU A N 1
ATOM 2817 C CA . GLU A 1 362 ? 11.468 7.753 5.095 1.00 87.25 362 GLU A CA 1
ATOM 2818 C C . GLU A 1 362 ? 10.106 8.054 5.739 1.00 87.25 362 GLU A C 1
ATOM 2820 O O . GLU A 1 362 ? 9.941 7.864 6.944 1.00 87.25 362 GLU A O 1
ATOM 2825 N N . SER A 1 363 ? 9.096 8.425 4.942 1.00 83.50 363 SER A N 1
ATOM 2826 C CA . SER A 1 363 ? 7.723 8.597 5.430 1.00 83.50 363 SER A CA 1
ATOM 2827 C C . SER A 1 363 ? 7.146 7.290 5.973 1.00 83.50 363 SER A C 1
ATOM 2829 O O . SER A 1 363 ? 6.544 7.293 7.043 1.00 83.50 363 SER A O 1
ATOM 2831 N N . ALA A 1 364 ? 7.350 6.168 5.276 1.00 77.31 364 ALA A N 1
ATOM 2832 C CA . ALA A 1 364 ? 6.900 4.850 5.727 1.00 77.31 364 ALA A CA 1
ATOM 2833 C C . ALA A 1 364 ? 7.591 4.401 7.031 1.00 77.31 364 ALA A C 1
ATOM 2835 O O . ALA A 1 364 ? 7.009 3.659 7.815 1.00 77.31 364 ALA A O 1
ATOM 2836 N N . LYS A 1 365 ? 8.809 4.888 7.301 1.00 76.75 365 LYS A N 1
ATOM 2837 C CA . LYS A 1 365 ? 9.524 4.691 8.577 1.00 76.75 365 LYS A CA 1
ATOM 2838 C C . LYS A 1 365 ? 9.076 5.647 9.692 1.00 76.75 365 LYS A C 1
ATOM 2840 O O . LYS A 1 365 ? 9.604 5.560 10.798 1.00 76.75 365 LYS A O 1
ATOM 2845 N N . GLY A 1 366 ? 8.158 6.574 9.412 1.00 74.12 366 GLY A N 1
ATOM 2846 C CA . GLY A 1 366 ? 7.736 7.625 10.342 1.00 74.12 366 GLY A CA 1
ATOM 2847 C C . GLY A 1 366 ? 8.712 8.804 10.453 1.00 74.12 366 GLY A C 1
ATOM 2848 O O . GLY A 1 366 ? 8.509 9.699 11.274 1.00 74.12 366 GLY A O 1
ATOM 2849 N N . ASN A 1 367 ? 9.756 8.861 9.619 1.00 82.81 367 ASN A N 1
ATOM 2850 C CA . ASN A 1 367 ? 10.734 9.952 9.587 1.00 82.81 367 ASN A CA 1
ATOM 2851 C C . ASN A 1 367 ? 10.215 11.132 8.746 1.00 82.81 367 ASN A C 1
ATOM 2853 O O . ASN A 1 367 ? 10.823 11.529 7.750 1.00 82.81 367 ASN A O 1
ATOM 2857 N N . PHE A 1 368 ? 9.080 11.710 9.148 1.00 82.69 368 PHE A N 1
ATOM 2858 C CA . PHE A 1 368 ? 8.363 12.724 8.364 1.00 82.69 368 PHE A CA 1
ATOM 2859 C C . PHE A 1 368 ? 9.197 13.966 8.025 1.00 82.69 368 PHE A C 1
ATOM 2861 O O . PHE A 1 368 ? 9.080 14.480 6.918 1.00 82.69 368 PHE A O 1
ATOM 2868 N N . LEU A 1 369 ? 10.082 14.410 8.928 1.00 84.88 369 LEU A N 1
ATOM 2869 C CA . LEU A 1 369 ? 10.979 15.546 8.671 1.00 84.88 369 LEU A CA 1
ATOM 2870 C C . LEU A 1 369 ? 11.971 15.254 7.538 1.00 84.88 369 LEU A C 1
ATOM 2872 O O . LEU A 1 369 ? 12.134 16.068 6.635 1.00 84.88 369 LEU A O 1
ATOM 2876 N N . ALA A 1 370 ? 12.602 14.076 7.553 1.00 88.56 370 ALA A N 1
ATOM 2877 C CA . ALA A 1 370 ? 13.527 13.681 6.493 1.00 88.56 370 ALA A CA 1
ATOM 2878 C C . ALA A 1 370 ? 12.786 13.503 5.159 1.00 88.56 370 ALA A C 1
ATOM 2880 O O . ALA A 1 370 ? 13.275 13.919 4.111 1.00 88.56 370 ALA A O 1
ATOM 2881 N N . ALA A 1 371 ? 11.584 12.922 5.196 1.00 90.75 371 ALA A N 1
ATOM 2882 C CA . ALA A 1 371 ? 10.741 12.778 4.017 1.00 90.75 371 ALA A CA 1
ATOM 2883 C C . ALA A 1 371 ? 10.361 14.139 3.406 1.00 90.75 371 ALA A C 1
ATOM 2885 O O . ALA A 1 371 ? 10.467 14.323 2.194 1.00 90.75 371 ALA A O 1
ATOM 2886 N N . GLU A 1 372 ? 9.978 15.108 4.239 1.00 91.06 372 GLU A N 1
ATOM 2887 C CA . GLU A 1 372 ? 9.674 16.480 3.824 1.00 91.06 372 GLU A CA 1
ATOM 2888 C C . GLU A 1 372 ? 10.883 17.174 3.175 1.00 91.06 372 GLU A C 1
ATOM 2890 O O . GLU A 1 372 ? 10.735 17.815 2.132 1.00 91.06 372 GLU A O 1
ATOM 2895 N N . GLU A 1 373 ? 12.088 17.028 3.733 1.00 93.00 373 GLU A N 1
ATOM 2896 C CA . GLU A 1 373 ? 13.316 17.579 3.141 1.00 93.00 373 GLU A CA 1
ATOM 2897 C C . GLU A 1 373 ? 13.571 17.024 1.732 1.00 93.00 373 GLU A C 1
ATOM 2899 O O . GLU A 1 373 ? 13.835 17.789 0.798 1.00 93.00 373 GLU A O 1
ATOM 2904 N N . TRP A 1 374 ? 13.438 15.706 1.557 1.00 94.19 374 TRP A N 1
ATOM 2905 C CA . TRP A 1 374 ? 13.638 15.053 0.265 1.00 94.19 374 TRP A CA 1
ATOM 2906 C C . TRP A 1 374 ? 12.566 15.428 -0.762 1.00 94.19 374 TRP A C 1
ATOM 2908 O O . TRP A 1 374 ? 12.913 15.746 -1.901 1.00 94.19 374 TRP A O 1
ATOM 2918 N N . TYR A 1 375 ? 11.284 15.473 -0.381 1.00 94.12 375 TYR A N 1
ATOM 2919 C CA . TYR A 1 375 ? 10.232 15.943 -1.288 1.00 94.12 375 TYR A CA 1
ATOM 2920 C C . TYR A 1 375 ? 10.454 17.392 -1.715 1.00 94.12 375 TYR A C 1
ATOM 2922 O O . TYR A 1 375 ? 10.350 17.699 -2.901 1.00 94.12 375 TYR A O 1
ATOM 2930 N N . ASN A 1 376 ? 10.836 18.276 -0.792 1.00 93.19 376 ASN A N 1
ATOM 2931 C CA . ASN A 1 376 ? 11.160 19.659 -1.133 1.00 93.19 376 ASN A CA 1
ATOM 2932 C C . ASN A 1 376 ? 12.346 19.760 -2.105 1.00 93.19 376 ASN A C 1
ATOM 2934 O O . ASN A 1 376 ? 12.344 20.618 -2.989 1.00 93.19 376 ASN A O 1
ATOM 2938 N N . GLU A 1 377 ? 13.352 18.892 -1.987 1.00 93.44 377 GLU A N 1
ATOM 2939 C CA . GLU A 1 377 ? 14.462 18.853 -2.941 1.00 93.44 377 GLU A CA 1
ATOM 2940 C C . GLU A 1 377 ? 14.023 18.356 -4.328 1.00 93.44 377 GLU A C 1
ATOM 2942 O O . GLU A 1 377 ? 14.381 18.966 -5.340 1.00 93.44 377 GLU A O 1
ATOM 2947 N N . ALA A 1 378 ? 13.173 17.325 -4.389 1.00 93.88 378 ALA A N 1
ATOM 2948 C CA . ALA A 1 378 ? 12.570 16.871 -5.641 1.00 93.88 378 ALA A CA 1
ATOM 2949 C C . ALA A 1 378 ? 11.748 17.988 -6.310 1.00 93.88 378 ALA A C 1
ATOM 2951 O O . ALA A 1 378 ? 11.944 18.264 -7.494 1.00 93.88 378 ALA A O 1
ATOM 2952 N N . LEU A 1 379 ? 10.915 18.707 -5.545 1.00 94.31 379 LEU A N 1
ATOM 2953 C CA . LEU A 1 379 ? 10.100 19.825 -6.036 1.00 94.31 379 LEU A CA 1
ATOM 2954 C C . LEU A 1 379 ? 10.950 20.986 -6.581 1.00 94.31 379 LEU A C 1
ATOM 2956 O O . LEU A 1 379 ? 10.592 21.591 -7.598 1.00 94.31 379 LEU A O 1
ATOM 2960 N N . LYS A 1 380 ? 12.100 21.292 -5.959 1.00 93.81 380 LYS A N 1
ATOM 2961 C CA . LYS A 1 380 ? 13.047 22.299 -6.476 1.00 93.81 380 LYS A CA 1
ATOM 2962 C C . LYS A 1 380 ? 13.634 21.886 -7.822 1.00 93.81 380 LYS A C 1
ATOM 2964 O O . LYS A 1 380 ? 13.714 22.717 -8.729 1.00 93.81 380 LYS A O 1
ATOM 2969 N N . LEU A 1 381 ? 14.050 20.625 -7.959 1.00 90.31 381 LEU A N 1
ATOM 2970 C CA . LEU A 1 381 ? 14.562 20.100 -9.225 1.00 90.31 381 LEU A CA 1
ATOM 2971 C C . LEU A 1 381 ? 13.466 20.119 -10.295 1.00 90.31 381 LEU A C 1
ATOM 2973 O O . LEU A 1 381 ? 13.687 20.656 -11.376 1.00 90.31 381 LEU A O 1
ATOM 2977 N N . GLN A 1 382 ? 12.265 19.643 -9.981 1.00 92.00 382 GLN A N 1
ATOM 2978 C CA . GLN A 1 382 ? 11.136 19.639 -10.913 1.00 92.00 382 GLN A CA 1
ATOM 2979 C C . GLN A 1 382 ? 10.767 21.048 -11.381 1.00 92.00 382 GLN A C 1
ATOM 2981 O O . GLN A 1 382 ? 10.625 21.274 -12.580 1.00 92.00 382 GLN A O 1
ATOM 2986 N N . SER A 1 383 ? 10.754 22.027 -10.471 1.00 88.94 383 SER A N 1
ATOM 2987 C CA . SER A 1 383 ? 10.557 23.441 -10.822 1.00 88.94 383 SER A CA 1
ATOM 2988 C C . SER A 1 383 ? 11.654 23.970 -11.753 1.00 88.94 383 SER A C 1
ATOM 2990 O O . SER A 1 383 ? 11.379 24.714 -12.691 1.00 88.94 383 SER A O 1
ATOM 2992 N N . LYS A 1 384 ? 12.917 23.594 -11.513 1.00 91.00 384 LYS A N 1
ATOM 2993 C CA . LYS A 1 384 ? 14.062 24.023 -12.330 1.00 91.00 384 LYS A CA 1
ATOM 2994 C C . LYS A 1 384 ? 14.033 23.430 -13.742 1.00 91.00 384 LYS A C 1
ATOM 2996 O O . LYS A 1 384 ? 14.468 24.095 -14.679 1.00 91.00 384 LYS A O 1
ATOM 3001 N N . TYR A 1 385 ? 13.561 22.194 -13.881 1.00 88.69 385 TYR A N 1
ATOM 3002 C CA . TYR A 1 385 ? 13.528 21.458 -15.148 1.00 88.69 385 TYR A CA 1
ATOM 3003 C C . TYR A 1 385 ? 12.141 21.435 -15.813 1.00 88.69 385 TYR A C 1
ATOM 3005 O O . TYR A 1 385 ? 11.985 20.772 -16.834 1.00 88.69 385 TYR A O 1
ATOM 3013 N N . LEU A 1 386 ? 11.178 22.203 -15.284 1.00 87.44 386 LEU A N 1
ATOM 3014 C CA . LEU A 1 386 ? 9.811 22.354 -15.804 1.00 87.44 386 LEU A CA 1
ATOM 3015 C C . LEU A 1 386 ? 9.042 21.020 -15.906 1.00 87.44 386 LEU A C 1
ATOM 3017 O O . LEU A 1 386 ? 8.264 20.812 -16.835 1.00 87.44 386 LEU A O 1
ATOM 3021 N N . ASP A 1 387 ? 9.267 20.119 -14.947 1.00 86.25 387 ASP A N 1
ATOM 3022 C CA . ASP A 1 387 ? 8.543 18.849 -14.798 1.00 86.25 387 ASP A CA 1
ATOM 3023 C C . ASP A 1 387 ? 7.307 19.046 -13.907 1.00 86.25 387 ASP A C 1
ATOM 3025 O O . ASP A 1 387 ? 7.306 18.724 -12.718 1.00 86.25 387 ASP A O 1
ATOM 3029 N N . GLU A 1 388 ? 6.266 19.658 -14.472 1.00 87.31 388 GLU A N 1
ATOM 3030 C CA . GLU A 1 388 ? 5.043 19.997 -13.733 1.00 87.31 388 GLU A CA 1
ATOM 3031 C C . GLU A 1 388 ? 4.203 18.756 -13.371 1.00 87.31 388 GLU A C 1
ATOM 3033 O O . GLU A 1 388 ? 3.619 18.706 -12.291 1.00 87.31 388 GLU A O 1
ATOM 3038 N N . GLU A 1 389 ? 4.203 17.713 -14.206 1.00 84.25 389 GLU A N 1
ATOM 3039 C CA . GLU A 1 389 ? 3.512 16.444 -13.922 1.00 84.25 389 GLU A CA 1
ATOM 3040 C C . GLU A 1 389 ? 4.113 15.751 -12.688 1.00 84.25 389 GLU A C 1
ATOM 3042 O O . GLU A 1 389 ? 3.417 15.458 -11.708 1.00 84.25 389 GLU A O 1
ATOM 3047 N N . GLY A 1 390 ? 5.440 15.578 -12.675 1.00 86.44 390 GLY A N 1
ATOM 3048 C CA . GLY A 1 390 ? 6.131 15.020 -11.521 1.00 86.44 390 GLY A CA 1
ATOM 3049 C C . GLY A 1 390 ? 5.981 15.894 -10.271 1.00 86.44 390 GLY A C 1
ATOM 3050 O O . GLY A 1 390 ? 5.908 15.367 -9.154 1.00 86.44 390 GLY A O 1
ATOM 3051 N N . ARG A 1 391 ? 5.931 17.223 -10.438 1.00 91.56 391 ARG A N 1
ATOM 3052 C CA . ARG A 1 391 ? 5.716 18.172 -9.338 1.00 91.56 391 ARG A CA 1
ATOM 3053 C C . ARG A 1 391 ? 4.342 17.987 -8.704 1.00 91.56 391 ARG A C 1
ATOM 3055 O O . ARG A 1 391 ? 4.258 17.934 -7.479 1.00 91.56 391 ARG A O 1
ATOM 3062 N N . SER A 1 392 ? 3.293 17.848 -9.517 1.00 92.38 392 SER A N 1
ATOM 3063 C CA . SER A 1 392 ? 1.931 17.574 -9.043 1.00 92.38 392 SER A CA 1
ATOM 3064 C C . SER A 1 392 ? 1.895 16.318 -8.164 1.00 92.38 392 SER A C 1
ATOM 3066 O O . SER A 1 392 ? 1.432 16.368 -7.024 1.00 92.38 392 SER A O 1
ATOM 3068 N N . SER A 1 393 ? 2.502 15.224 -8.633 1.00 90.12 393 SER A N 1
ATOM 3069 C CA . SER A 1 393 ? 2.572 13.960 -7.885 1.00 90.12 393 SER A CA 1
ATOM 3070 C C . SER A 1 393 ? 3.315 14.093 -6.547 1.00 90.12 393 SER A C 1
ATOM 3072 O O . SER A 1 393 ? 2.839 13.632 -5.507 1.00 90.12 393 SER A O 1
ATOM 3074 N N . ASN A 1 394 ? 4.474 14.760 -6.535 1.00 92.31 394 ASN A N 1
ATOM 3075 C CA . ASN A 1 394 ? 5.249 14.965 -5.308 1.00 92.31 394 ASN A CA 1
ATOM 3076 C C . ASN A 1 394 ? 4.556 15.903 -4.309 1.00 92.31 394 ASN A C 1
ATOM 3078 O O . ASN A 1 394 ? 4.694 15.701 -3.103 1.00 92.31 394 ASN A O 1
ATOM 3082 N N . LEU A 1 395 ? 3.785 16.889 -4.780 1.00 96.25 395 LEU A N 1
ATOM 3083 C CA . LEU A 1 395 ? 2.965 17.745 -3.917 1.00 96.25 395 LEU A CA 1
ATOM 3084 C C . LEU A 1 395 ? 1.878 16.943 -3.193 1.00 96.25 395 LEU A C 1
ATOM 3086 O O . LEU A 1 395 ? 1.669 17.152 -1.999 1.00 96.25 395 LEU A O 1
ATOM 3090 N N . LEU A 1 396 ? 1.220 15.994 -3.867 1.00 94.50 396 LEU A N 1
ATOM 3091 C CA . LEU A 1 396 ? 0.232 15.120 -3.221 1.00 94.50 396 LEU A CA 1
ATOM 3092 C C . LEU A 1 396 ? 0.876 14.206 -2.174 1.00 94.50 396 LEU A C 1
ATOM 3094 O O . LEU A 1 396 ? 0.336 14.041 -1.080 1.00 94.50 396 LEU A O 1
ATOM 3098 N N . ASN A 1 397 ? 2.060 13.663 -2.457 1.00 91.44 397 ASN A N 1
ATOM 3099 C CA . ASN A 1 397 ? 2.786 12.861 -1.474 1.00 91.44 397 ASN A CA 1
ATOM 3100 C C . ASN A 1 397 ? 3.233 13.686 -0.258 1.00 91.44 397 ASN A C 1
ATOM 3102 O O . ASN A 1 397 ? 3.105 13.235 0.882 1.00 91.44 397 ASN A O 1
ATOM 3106 N N . LEU A 1 398 ? 3.702 14.915 -0.483 1.00 93.88 398 LEU A N 1
ATOM 3107 C CA . LEU A 1 398 ? 4.030 15.847 0.593 1.00 93.88 398 LEU A CA 1
ATOM 3108 C C . LEU A 1 398 ? 2.784 16.215 1.414 1.00 93.88 398 LEU A C 1
ATOM 3110 O O . LEU A 1 398 ? 2.844 16.274 2.642 1.00 93.88 398 LEU A O 1
ATOM 3114 N N . ALA A 1 399 ? 1.627 16.372 0.766 1.00 93.56 399 ALA A N 1
ATOM 3115 C CA . ALA A 1 399 ? 0.365 16.583 1.461 1.00 93.56 399 ALA A CA 1
ATOM 3116 C C . ALA A 1 399 ? -0.024 15.403 2.362 1.00 93.56 399 ALA A C 1
ATOM 3118 O O . ALA A 1 399 ? -0.527 15.622 3.465 1.00 93.56 399 ALA A O 1
ATOM 3119 N N . ASN A 1 400 ? 0.243 14.163 1.946 1.00 88.88 400 ASN A N 1
ATOM 3120 C CA . ASN A 1 400 ? 0.014 12.980 2.781 1.00 88.88 400 ASN A CA 1
ATOM 3121 C C . ASN A 1 400 ? 0.914 12.979 4.027 1.00 88.88 400 ASN A C 1
ATOM 3123 O O . ASN A 1 400 ? 0.447 12.647 5.120 1.00 88.88 400 ASN A O 1
ATOM 3127 N N . ILE A 1 401 ? 2.171 13.421 3.901 1.00 87.44 401 ILE A N 1
ATOM 3128 C CA . ILE A 1 401 ? 3.070 13.606 5.054 1.00 87.44 401 ILE A CA 1
ATOM 3129 C C . ILE A 1 401 ? 2.536 14.686 5.984 1.00 87.44 401 ILE A C 1
ATOM 3131 O O . ILE A 1 401 ? 2.430 14.465 7.189 1.00 87.44 401 ILE A O 1
ATOM 3135 N N . HIS A 1 402 ? 2.161 15.845 5.443 1.00 88.44 402 HIS A N 1
ATOM 3136 C CA . HIS A 1 402 ? 1.590 16.918 6.248 1.00 88.44 402 HIS A CA 1
ATOM 3137 C C . HIS A 1 402 ? 0.292 16.485 6.937 1.00 88.44 402 HIS A C 1
ATOM 3139 O O . HIS A 1 402 ? 0.102 16.808 8.106 1.00 88.44 402 HIS A O 1
ATOM 3145 N N . THR A 1 403 ? -0.554 15.698 6.272 1.00 85.12 403 THR A N 1
ATOM 3146 C CA . THR A 1 403 ? -1.771 15.121 6.863 1.00 85.12 403 THR A CA 1
ATOM 3147 C C . THR A 1 403 ? -1.426 14.176 8.012 1.00 85.12 403 THR A C 1
ATOM 3149 O O . THR A 1 403 ? -1.970 14.322 9.105 1.00 85.12 403 THR A O 1
ATOM 3152 N N . SER A 1 404 ? -0.465 13.273 7.803 1.00 77.94 404 SER A N 1
ATOM 3153 C CA . SER A 1 404 ? 0.011 12.331 8.829 1.00 77.94 404 SER A CA 1
ATOM 3154 C C . SER A 1 404 ? 0.624 13.056 10.033 1.00 77.94 404 SER A C 1
ATOM 3156 O O . SER A 1 404 ? 0.440 12.643 11.175 1.00 77.94 404 SER A O 1
ATOM 3158 N N . ASN A 1 405 ? 1.285 14.191 9.793 1.00 76.62 405 ASN A N 1
ATOM 3159 C CA . ASN A 1 405 ? 1.860 15.051 10.827 1.00 76.62 405 ASN A CA 1
ATOM 3160 C C . ASN A 1 405 ? 0.879 16.122 11.358 1.00 76.62 405 ASN A C 1
ATOM 3162 O O . ASN A 1 405 ? 1.293 17.045 12.054 1.00 76.62 405 ASN A O 1
ATOM 3166 N N . ARG A 1 406 ? -0.418 16.032 11.022 1.00 77.75 406 ARG A N 1
ATOM 3167 C CA . ARG A 1 406 ? -1.498 16.957 11.437 1.00 77.75 406 ARG A CA 1
ATOM 3168 C C . ARG A 1 406 ? -1.312 18.424 11.019 1.00 77.75 406 ARG A C 1
ATOM 3170 O O . ARG A 1 406 ? -2.022 19.311 11.495 1.00 77.75 406 ARG A O 1
ATOM 3177 N N . ASN A 1 407 ? -0.426 18.686 10.065 1.00 84.25 407 ASN A N 1
ATOM 3178 C CA . ASN A 1 407 ? -0.227 19.983 9.422 1.00 84.25 407 ASN A CA 1
ATOM 3179 C C . ASN A 1 407 ? -1.257 20.185 8.298 1.00 84.25 407 ASN A C 1
ATOM 3181 O O . ASN A 1 407 ? -0.906 20.398 7.138 1.00 84.25 407 ASN A O 1
ATOM 3185 N N . TYR A 1 408 ? -2.547 20.112 8.635 1.00 86.44 408 TYR A N 1
ATOM 3186 C CA . TYR A 1 408 ? -3.637 20.074 7.652 1.00 86.44 408 TYR A CA 1
ATOM 3187 C C . TYR A 1 408 ? -3.691 21.304 6.737 1.00 86.44 408 TYR A C 1
ATOM 3189 O O . TYR A 1 408 ? -4.052 21.176 5.572 1.00 86.44 408 TYR A O 1
ATOM 3197 N N . GLY A 1 409 ? -3.280 22.479 7.227 1.00 89.25 409 GLY A N 1
ATOM 3198 C CA . GLY A 1 409 ? -3.212 23.694 6.408 1.00 89.25 409 GLY A CA 1
ATOM 3199 C C . GLY A 1 409 ? -2.161 23.618 5.295 1.00 89.25 409 GLY A C 1
ATOM 3200 O O . GLY A 1 409 ? -2.436 24.014 4.163 1.00 89.25 409 GLY A O 1
ATOM 3201 N N . GLU A 1 410 ? -0.979 23.062 5.581 1.00 91.62 410 GLU A N 1
ATOM 3202 C CA . GLU A 1 410 ? 0.051 22.855 4.553 1.00 91.62 410 GLU A CA 1
ATOM 3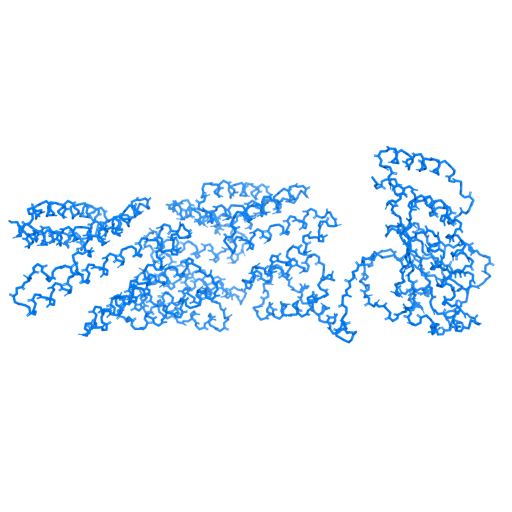203 C C . GLU A 1 410 ? -0.318 21.692 3.623 1.00 91.62 410 GLU A C 1
ATOM 3205 O O . GLU A 1 410 ? -0.084 21.781 2.418 1.00 91.62 410 GLU A O 1
ATOM 3210 N N . ALA A 1 411 ? -0.977 20.645 4.140 1.00 93.69 411 ALA A N 1
ATOM 3211 C CA . ALA A 1 411 ? -1.525 19.573 3.311 1.00 93.69 411 ALA A CA 1
ATOM 3212 C C . ALA A 1 411 ? -2.537 20.111 2.287 1.00 93.69 411 ALA A C 1
ATOM 3214 O O . ALA A 1 411 ? -2.408 19.853 1.092 1.00 93.69 411 ALA A O 1
ATOM 3215 N N . GLU A 1 412 ? -3.501 20.922 2.734 1.00 94.75 412 GLU A N 1
ATOM 3216 C CA . GLU A 1 412 ? -4.511 21.532 1.866 1.00 94.75 412 GLU A CA 1
ATOM 3217 C C . GLU A 1 412 ? -3.869 22.406 0.782 1.00 94.75 412 GLU A C 1
ATOM 3219 O O . GLU A 1 412 ? -4.264 22.353 -0.383 1.00 94.75 412 GLU A O 1
ATOM 3224 N N . LYS A 1 413 ? -2.852 23.193 1.149 1.00 96.00 413 LYS A N 1
ATOM 3225 C CA . LYS A 1 413 ? -2.115 24.044 0.212 1.00 96.00 413 LYS A CA 1
ATOM 3226 C C . LYS A 1 413 ? -1.392 23.224 -0.858 1.00 96.00 413 LYS A C 1
ATOM 3228 O O . LYS A 1 413 ? -1.514 23.552 -2.036 1.00 96.00 413 LYS A O 1
ATOM 3233 N N . CYS A 1 414 ? -0.704 22.150 -0.467 1.00 97.00 414 CYS A N 1
ATOM 3234 C CA . CYS A 1 414 ? -0.026 21.253 -1.404 1.00 97.00 414 CYS A CA 1
ATOM 3235 C C . CYS A 1 414 ? -1.017 20.586 -2.373 1.00 97.00 414 CYS A C 1
ATOM 3237 O O . CYS A 1 414 ? -0.771 20.562 -3.579 1.00 97.00 414 CYS A O 1
ATOM 3239 N N . ILE A 1 415 ? -2.165 20.108 -1.874 1.00 96.81 415 ILE A N 1
ATOM 3240 C CA . ILE A 1 415 ? -3.203 19.486 -2.715 1.00 96.81 415 ILE A CA 1
ATOM 3241 C C . ILE A 1 415 ? -3.786 20.496 -3.706 1.00 96.81 415 ILE A C 1
ATOM 3243 O O . ILE A 1 415 ? -3.936 20.179 -4.883 1.00 96.81 415 ILE A O 1
ATOM 3247 N N . LYS A 1 416 ? -4.082 21.727 -3.267 1.00 96.94 416 LYS A N 1
ATOM 3248 C CA . LYS A 1 416 ? -4.590 22.782 -4.161 1.00 96.94 416 LYS A CA 1
ATOM 3249 C C . LYS A 1 416 ? -3.582 23.165 -5.240 1.00 96.94 416 LYS A C 1
ATOM 3251 O O . LYS A 1 416 ? -3.974 23.361 -6.384 1.00 96.94 416 LYS A O 1
ATOM 3256 N N . GLU A 1 417 ? -2.298 23.241 -4.897 1.00 96.56 417 GLU A N 1
ATOM 3257 C CA . GLU A 1 417 ? -1.248 23.517 -5.879 1.00 96.56 417 GLU A CA 1
ATOM 3258 C C . GLU A 1 417 ? -1.135 22.387 -6.917 1.00 96.56 417 GLU A C 1
ATOM 3260 O O . GLU A 1 417 ? -1.084 22.666 -8.114 1.00 96.56 417 GLU A O 1
ATOM 3265 N N . SER A 1 418 ? -1.184 21.121 -6.487 1.00 96.69 418 SER A N 1
ATOM 3266 C CA . SER A 1 418 ? -1.239 19.961 -7.393 1.00 96.69 418 SER A CA 1
ATOM 3267 C C . SER A 1 418 ? -2.478 19.984 -8.298 1.00 96.69 418 SER A C 1
ATOM 3269 O O . SER A 1 418 ? -2.364 19.762 -9.507 1.00 96.69 418 SER A O 1
ATOM 3271 N N . LEU A 1 419 ? -3.651 20.315 -7.751 1.00 96.94 419 LEU A N 1
ATOM 3272 C CA . LEU A 1 419 ? -4.888 20.439 -8.524 1.00 96.94 419 LEU A CA 1
ATOM 3273 C C . LEU A 1 419 ? -4.774 21.533 -9.595 1.00 96.94 419 LEU A C 1
ATOM 3275 O O . LEU A 1 419 ? -5.153 21.315 -10.745 1.00 96.94 419 LEU A O 1
ATOM 3279 N N . ASP A 1 420 ? -4.220 22.696 -9.246 1.00 96.94 420 ASP A N 1
ATOM 3280 C CA . ASP A 1 420 ? -4.015 23.802 -10.184 1.00 96.94 420 ASP A CA 1
ATOM 3281 C C . ASP A 1 420 ? -3.034 23.438 -11.306 1.00 96.94 420 ASP A C 1
ATOM 3283 O O . ASP A 1 420 ? -3.239 23.835 -12.458 1.00 96.94 420 ASP A O 1
ATOM 3287 N N . ILE A 1 421 ? -1.971 22.694 -10.989 1.00 95.19 421 ILE A N 1
ATOM 3288 C CA . ILE A 1 421 ? -1.020 22.184 -11.983 1.00 95.19 421 ILE A CA 1
ATOM 3289 C C . ILE A 1 421 ? -1.720 21.205 -12.930 1.00 95.19 421 ILE A C 1
ATOM 3291 O O . ILE A 1 421 ? -1.671 21.394 -14.147 1.00 95.19 421 ILE A O 1
ATOM 3295 N N . SER A 1 422 ? -2.433 20.219 -12.384 1.00 94.25 422 SER A N 1
ATOM 3296 C CA . SER A 1 422 ? -3.118 19.181 -13.167 1.00 94.25 422 SER A CA 1
ATOM 3297 C C . SER A 1 422 ? -4.203 19.782 -14.071 1.00 94.25 422 SER A C 1
ATOM 3299 O O . SER A 1 422 ? -4.278 19.460 -15.256 1.00 94.25 422 SER A O 1
ATOM 3301 N N . ARG A 1 423 ? -4.964 20.774 -13.578 1.00 94.69 423 ARG A N 1
ATOM 3302 C CA . ARG A 1 423 ? -5.927 21.543 -14.390 1.00 94.69 423 ARG A CA 1
ATOM 3303 C C . ARG A 1 423 ? -5.264 22.306 -15.536 1.00 94.69 423 ARG A C 1
ATOM 3305 O O . ARG A 1 423 ? -5.777 22.290 -16.651 1.00 94.69 423 ARG A O 1
ATOM 3312 N N . LYS A 1 424 ? -4.122 22.962 -15.301 1.00 94.62 424 LYS A N 1
ATOM 3313 C CA . LYS A 1 424 ? -3.377 23.661 -16.369 1.00 94.62 424 LYS A CA 1
ATOM 3314 C C . LYS A 1 424 ? -2.826 22.695 -17.416 1.00 94.62 424 LYS A C 1
ATOM 3316 O O . LYS A 1 424 ? -2.785 23.053 -18.590 1.00 94.62 424 LYS A O 1
ATOM 3321 N N . ALA A 1 425 ? -2.421 21.501 -16.993 1.00 90.31 425 ALA A N 1
ATOM 3322 C CA . ALA A 1 425 ? -1.944 20.439 -17.871 1.00 90.31 425 ALA A CA 1
ATOM 3323 C C . ALA A 1 425 ? -3.079 19.694 -18.597 1.00 90.31 425 ALA A C 1
ATOM 3325 O O . ALA A 1 425 ? -2.801 18.949 -19.531 1.00 90.31 425 ALA A O 1
ATOM 3326 N N . SER A 1 426 ? -4.345 19.919 -18.213 1.00 90.38 426 SER A N 1
ATOM 3327 C CA . SER A 1 426 ? -5.491 19.103 -18.651 1.00 90.38 426 SER A CA 1
ATOM 3328 C C . SER A 1 426 ? -5.288 17.607 -18.363 1.00 90.38 426 SER A C 1
ATOM 3330 O O . SER A 1 426 ? -5.691 16.753 -19.149 1.00 90.38 426 SER A O 1
ATOM 3332 N N . ASP A 1 427 ? -4.637 17.306 -17.238 1.00 89.38 427 ASP A N 1
ATOM 3333 C CA . ASP A 1 427 ? -4.403 15.952 -16.744 1.00 89.38 427 ASP A CA 1
ATOM 3334 C C . ASP A 1 427 ? -5.596 15.497 -15.893 1.00 89.38 427 ASP A C 1
ATOM 3336 O O . ASP A 1 427 ? -5.684 15.799 -14.701 1.00 89.38 427 ASP A O 1
ATOM 3340 N N . SER A 1 428 ? -6.537 14.789 -16.521 1.00 89.62 428 SER A N 1
ATOM 3341 C CA . SER A 1 428 ? -7.732 14.273 -15.845 1.00 89.62 428 SER A CA 1
ATOM 3342 C C . SER A 1 428 ? -7.399 13.329 -14.687 1.00 89.62 428 SER A C 1
ATOM 3344 O O . SER A 1 428 ? -8.097 13.354 -13.678 1.00 89.62 428 SER A O 1
ATOM 3346 N N . GLU A 1 429 ? -6.340 12.520 -14.784 1.00 89.94 429 GLU A N 1
ATOM 3347 C CA . GLU A 1 429 ? -5.950 11.609 -13.701 1.00 89.94 429 GLU A CA 1
ATOM 3348 C C . GLU A 1 429 ? -5.466 12.398 -12.478 1.00 89.94 429 GLU A C 1
ATOM 3350 O O . GLU A 1 429 ? -5.996 12.217 -11.377 1.00 89.94 429 GLU A O 1
ATOM 3355 N N . GLY A 1 430 ? -4.546 13.346 -12.677 1.00 90.81 430 GLY A N 1
ATOM 3356 C CA . GLY A 1 430 ? -4.070 14.231 -11.614 1.00 90.81 430 GLY A CA 1
ATOM 3357 C C . GLY A 1 430 ? -5.189 15.059 -10.972 1.00 90.81 430 GLY A C 1
ATOM 3358 O O . GLY A 1 430 ? -5.215 15.218 -9.748 1.00 90.81 430 GLY A O 1
ATOM 3359 N N . ILE A 1 431 ? -6.159 15.536 -11.764 1.00 93.94 431 ILE A N 1
ATOM 3360 C CA . ILE A 1 431 ? -7.341 16.258 -11.259 1.00 93.94 431 ILE A CA 1
ATOM 3361 C C . ILE A 1 431 ? -8.166 15.367 -10.325 1.00 93.94 431 ILE A C 1
ATOM 3363 O O . ILE A 1 431 ? -8.468 15.779 -9.203 1.00 93.94 431 ILE A O 1
ATOM 3367 N N . VAL A 1 432 ? -8.500 14.146 -10.756 1.00 93.69 432 VAL A N 1
ATOM 3368 C CA . VAL A 1 432 ? -9.317 13.205 -9.975 1.00 93.69 432 VAL A CA 1
ATOM 3369 C C . VAL A 1 432 ? -8.643 12.864 -8.648 1.00 93.69 432 VAL A C 1
ATOM 3371 O O . VAL A 1 432 ? -9.281 12.950 -7.595 1.00 93.69 432 VAL A O 1
ATOM 3374 N N . ILE A 1 433 ? -7.346 12.538 -8.673 1.00 93.12 433 ILE A N 1
ATOM 3375 C CA . ILE A 1 433 ? -6.587 12.187 -7.465 1.00 93.12 433 ILE A CA 1
ATOM 3376 C C . ILE A 1 433 ? -6.533 13.381 -6.499 1.00 93.12 433 ILE A C 1
ATOM 3378 O O . ILE A 1 433 ? -6.790 13.224 -5.301 1.00 93.12 433 ILE A O 1
ATOM 3382 N N . ALA A 1 434 ? -6.245 14.587 -6.996 1.00 95.38 434 ALA A N 1
ATOM 3383 C CA . ALA A 1 434 ? -6.157 15.778 -6.156 1.00 95.38 434 ALA A CA 1
ATOM 3384 C C . ALA A 1 434 ? -7.514 16.160 -5.532 1.00 95.38 434 ALA A C 1
ATOM 3386 O O . ALA A 1 434 ? -7.569 16.486 -4.343 1.00 95.38 434 ALA A O 1
ATOM 3387 N N . LEU A 1 435 ? -8.614 16.069 -6.289 1.00 96.44 435 LEU A N 1
ATOM 3388 C CA . LEU A 1 435 ? -9.969 16.305 -5.777 1.00 96.44 435 LEU A CA 1
ATOM 3389 C C . LEU A 1 435 ? -10.356 15.290 -4.693 1.00 96.44 435 LEU A C 1
ATOM 3391 O O . LEU A 1 435 ? -10.866 15.687 -3.642 1.00 96.44 435 LEU A O 1
ATOM 3395 N N . CYS A 1 436 ? -10.059 14.002 -4.901 1.00 94.31 436 CYS A N 1
ATOM 3396 C CA . CYS A 1 436 ? -10.312 12.958 -3.905 1.00 94.31 436 CYS A CA 1
ATOM 3397 C C . CYS A 1 436 ? -9.518 13.198 -2.616 1.00 94.31 436 CYS A C 1
ATOM 3399 O O . CYS A 1 436 ? -10.082 13.148 -1.522 1.00 94.31 436 CYS A O 1
ATOM 3401 N N . ASN A 1 437 ? -8.228 13.526 -2.730 1.00 93.44 437 ASN A N 1
ATOM 3402 C CA . ASN A 1 437 ? -7.387 13.831 -1.572 1.00 93.44 437 ASN A CA 1
ATOM 3403 C C . ASN A 1 437 ? -7.886 15.069 -0.816 1.00 93.44 437 ASN A C 1
ATOM 3405 O O . ASN A 1 437 ? -7.900 15.070 0.416 1.00 93.44 437 ASN A O 1
ATOM 3409 N N . LEU A 1 438 ? -8.358 16.099 -1.527 1.00 95.06 438 LEU A N 1
ATOM 3410 C CA . LEU A 1 438 ? -8.931 17.289 -0.900 1.00 95.06 438 LEU A CA 1
ATOM 3411 C C . LEU A 1 438 ? -10.251 16.976 -0.180 1.00 95.06 438 LEU A C 1
ATOM 3413 O O . LEU A 1 438 ? -10.446 17.417 0.953 1.00 95.06 438 LEU A O 1
ATOM 3417 N N . GLY A 1 439 ? -11.136 16.188 -0.797 1.00 93.44 439 GLY A N 1
ATOM 3418 C CA . GLY A 1 439 ? -12.386 15.742 -0.176 1.00 93.44 439 GLY A CA 1
ATOM 3419 C C . GLY A 1 439 ? -12.147 14.893 1.077 1.00 93.44 439 GLY A C 1
ATOM 3420 O O . GLY A 1 439 ? -12.756 15.128 2.126 1.00 93.44 439 GLY A O 1
ATOM 3421 N N . ASN A 1 440 ? -11.188 13.969 1.020 1.00 89.94 440 ASN A N 1
ATOM 3422 C CA . ASN A 1 440 ? -10.775 13.167 2.172 1.00 89.94 440 ASN A CA 1
ATOM 3423 C C . ASN A 1 440 ? -10.177 14.031 3.288 1.00 89.94 440 ASN A C 1
ATOM 3425 O O . ASN A 1 440 ? -10.485 13.819 4.461 1.00 89.94 440 ASN A O 1
ATOM 3429 N N . LEU A 1 441 ? -9.360 15.033 2.953 1.00 90.94 441 LEU A N 1
ATOM 3430 C CA . LEU A 1 441 ? -8.807 15.949 3.947 1.00 90.94 441 LEU A CA 1
ATOM 3431 C C . LEU A 1 441 ? -9.924 16.750 4.632 1.00 90.94 441 LEU A C 1
ATOM 3433 O O . LEU A 1 441 ? -9.985 16.788 5.860 1.00 90.94 441 LEU A O 1
ATOM 3437 N N . LEU A 1 442 ? -10.835 17.357 3.866 1.00 89.81 442 LEU A N 1
ATOM 3438 C CA . LEU A 1 442 ? -11.912 18.199 4.401 1.00 89.81 442 LEU A CA 1
ATOM 3439 C C . LEU A 1 442 ? -12.917 17.425 5.262 1.00 89.81 442 LEU A C 1
ATOM 3441 O O . LEU A 1 442 ? -13.346 17.937 6.301 1.00 89.81 442 LEU A O 1
ATOM 3445 N N . SER A 1 443 ? -13.268 16.201 4.865 1.00 88.00 443 SER A N 1
ATOM 3446 C CA . SER A 1 443 ? -14.182 15.351 5.636 1.00 88.00 443 SER A CA 1
ATOM 3447 C C . SER A 1 443 ? -13.565 14.902 6.961 1.00 88.00 443 SER A C 1
ATOM 3449 O O . SER A 1 443 ? -14.180 15.098 8.006 1.00 88.00 443 SER A O 1
ATOM 3451 N N . ASN A 1 444 ? -12.329 14.393 6.947 1.00 79.25 444 ASN A N 1
ATOM 3452 C CA . ASN A 1 444 ? -11.684 13.847 8.146 1.00 79.25 444 ASN A CA 1
ATOM 3453 C C . ASN A 1 444 ? -11.239 14.910 9.164 1.00 79.25 444 ASN A C 1
ATOM 3455 O O . ASN A 1 444 ? -11.138 14.612 10.351 1.00 79.25 444 ASN A O 1
ATOM 3459 N N . THR A 1 445 ? -10.936 16.137 8.725 1.00 75.44 445 THR A N 1
ATOM 3460 C CA . THR A 1 445 ? -10.284 17.140 9.598 1.00 75.44 445 THR A CA 1
ATOM 3461 C C . THR A 1 445 ? -11.174 18.317 9.968 1.00 75.44 445 THR A C 1
ATOM 3463 O O . THR A 1 445 ? -11.044 18.855 11.067 1.00 75.44 445 THR A O 1
ATOM 3466 N N . HIS A 1 446 ? -12.098 18.710 9.088 1.00 72.19 446 HIS A N 1
ATOM 3467 C CA . HIS A 1 446 ? -12.929 19.898 9.284 1.00 72.19 446 HIS A CA 1
ATOM 3468 C C . HIS A 1 446 ? -14.418 19.572 9.462 1.00 72.19 446 HIS A C 1
ATOM 3470 O O . HIS A 1 446 ? -15.203 20.490 9.696 1.00 72.19 446 HIS A O 1
ATOM 3476 N N . GLY A 1 447 ? -14.824 18.302 9.321 1.00 77.00 447 GLY A N 1
ATOM 3477 C CA . GLY A 1 447 ? -16.236 17.898 9.349 1.00 77.00 447 GLY A CA 1
ATOM 3478 C C . GLY A 1 447 ? -17.068 18.542 8.233 1.00 77.00 447 GLY A C 1
ATOM 3479 O O . GLY A 1 447 ? -18.289 18.648 8.335 1.00 77.00 447 GLY A O 1
ATOM 3480 N N . LYS A 1 448 ? -16.412 19.024 7.169 1.00 88.12 448 LYS A N 1
ATOM 3481 C CA . LYS A 1 448 ? -17.037 19.738 6.051 1.00 88.12 448 LYS A CA 1
ATOM 3482 C C . LYS A 1 448 ? -17.539 18.754 4.998 1.00 88.12 448 LYS A C 1
ATOM 3484 O O . LYS A 1 448 ? -17.057 18.738 3.866 1.00 88.12 448 LYS A O 1
ATOM 3489 N N . TYR A 1 449 ? -18.489 17.910 5.388 1.00 91.81 449 TYR A N 1
ATOM 3490 C CA . TYR A 1 449 ? -18.953 16.800 4.554 1.00 91.81 449 TYR A CA 1
ATOM 3491 C C . TYR A 1 449 ? -19.580 17.265 3.233 1.00 91.81 449 TYR A C 1
ATOM 3493 O O . TYR A 1 449 ? -19.264 16.695 2.197 1.00 91.81 449 TYR A O 1
ATOM 3501 N N . ASP A 1 450 ? -20.355 18.354 3.236 1.00 91.56 450 ASP A N 1
ATOM 3502 C CA . ASP A 1 450 ? -20.983 18.889 2.016 1.00 91.56 450 ASP A CA 1
ATOM 3503 C C . ASP A 1 450 ? -19.962 19.451 1.008 1.00 91.56 450 ASP A C 1
ATOM 3505 O O . ASP A 1 450 ? -20.149 19.355 -0.205 1.00 91.56 450 ASP A O 1
ATOM 3509 N N . GLU A 1 451 ? -18.884 20.084 1.493 1.00 93.31 451 GLU A N 1
ATOM 3510 C CA . GLU A 1 451 ? -17.793 20.564 0.629 1.00 93.31 451 GLU A CA 1
ATOM 3511 C C . GLU A 1 451 ? -16.999 19.373 0.073 1.00 93.31 451 GLU A C 1
ATOM 3513 O O . GLU A 1 451 ? -16.693 19.343 -1.118 1.00 93.31 451 GLU A O 1
ATOM 3518 N N . ALA A 1 452 ? -16.715 18.376 0.918 1.00 94.62 452 ALA A N 1
ATOM 3519 C CA . ALA A 1 452 ? -16.014 17.158 0.530 1.00 94.62 452 ALA A CA 1
ATOM 3520 C C . ALA A 1 452 ? -16.795 16.341 -0.512 1.00 94.62 452 ALA A C 1
ATOM 3522 O O . ALA A 1 452 ? -16.217 15.926 -1.514 1.00 94.62 452 ALA A O 1
ATOM 3523 N N . GLU A 1 453 ? -18.104 16.161 -0.318 1.00 95.31 453 GLU A N 1
ATOM 3524 C CA . GLU A 1 453 ? -18.988 15.467 -1.260 1.00 95.31 453 GLU A CA 1
ATOM 3525 C C . GLU A 1 453 ? -18.939 16.116 -2.645 1.00 95.31 453 GLU A C 1
ATOM 3527 O O . GLU A 1 453 ? -18.750 15.418 -3.636 1.00 95.31 453 GLU A O 1
ATOM 3532 N N . LYS A 1 454 ? -19.050 17.449 -2.728 1.00 96.50 454 LYS A N 1
ATOM 3533 C CA . LYS A 1 454 ? -19.009 18.162 -4.015 1.00 96.50 454 LYS A CA 1
ATOM 3534 C C . LYS A 1 454 ? -17.713 17.912 -4.780 1.00 96.50 454 LYS A C 1
ATOM 3536 O O . LYS A 1 454 ? -17.765 17.686 -5.982 1.00 96.50 454 LYS A O 1
ATOM 3541 N N . LEU A 1 455 ? -16.576 17.940 -4.087 1.00 96.38 455 LEU A N 1
ATOM 3542 C CA . LEU A 1 455 ? -15.266 17.712 -4.703 1.00 96.38 455 LEU A CA 1
ATOM 3543 C C . LEU A 1 455 ? -15.119 16.278 -5.218 1.00 96.38 455 LEU A C 1
ATOM 3545 O O . LEU A 1 455 ? -14.598 16.067 -6.308 1.00 96.38 455 LEU A O 1
ATOM 3549 N N . VAL A 1 456 ? -15.584 15.289 -4.454 1.00 95.62 456 VAL A N 1
ATOM 3550 C CA . VAL A 1 456 ? -15.501 13.884 -4.875 1.00 95.62 456 VAL A CA 1
ATOM 3551 C C . VAL A 1 456 ? -16.492 13.582 -6.003 1.00 95.62 456 VAL A C 1
ATOM 3553 O O . VAL A 1 456 ? -16.161 12.827 -6.911 1.00 95.62 456 VAL A O 1
ATOM 3556 N N . LEU A 1 457 ? -17.674 14.205 -6.010 1.00 95.69 457 LEU A N 1
ATOM 3557 C CA . LEU A 1 457 ? -18.601 14.119 -7.143 1.00 95.69 457 LEU A CA 1
ATOM 3558 C C . LEU A 1 457 ? -18.008 14.746 -8.412 1.00 95.69 457 LEU A C 1
ATOM 3560 O O . LEU A 1 457 ? -18.099 14.128 -9.467 1.00 95.69 457 LEU A O 1
ATOM 3564 N N . GLU A 1 458 ? -17.336 15.899 -8.306 1.00 95.19 458 GLU A N 1
ATOM 3565 C CA . GLU A 1 458 ? -16.570 16.487 -9.418 1.00 95.19 458 GLU A CA 1
ATOM 3566 C C . GLU A 1 458 ? -15.506 15.498 -9.927 1.00 95.19 458 GLU A C 1
ATOM 3568 O O . GLU A 1 458 ? -15.418 15.245 -11.123 1.00 95.19 458 GLU A O 1
ATOM 3573 N N . ALA A 1 459 ? -14.766 14.837 -9.029 1.00 94.62 459 ALA A N 1
ATOM 3574 C CA . ALA A 1 459 ? -13.785 13.816 -9.406 1.00 94.62 459 ALA A CA 1
ATOM 3575 C C . ALA A 1 459 ? -14.420 12.617 -10.145 1.00 94.62 459 ALA A C 1
ATOM 3577 O O . ALA A 1 459 ? -13.849 12.074 -11.090 1.00 94.62 459 ALA A O 1
ATOM 3578 N N . ILE A 1 460 ? -15.620 12.196 -9.739 1.00 94.12 460 ILE A N 1
ATOM 3579 C CA . ILE A 1 460 ? -16.366 11.117 -10.402 1.00 94.12 460 ILE A CA 1
ATOM 3580 C C . ILE A 1 460 ? -16.853 11.551 -11.794 1.00 94.12 460 ILE A C 1
ATOM 3582 O O . ILE A 1 460 ? -16.886 10.718 -12.705 1.00 94.12 460 ILE A O 1
ATOM 3586 N N . GLU A 1 461 ? -17.234 12.819 -11.964 1.00 92.38 461 GLU A N 1
ATOM 3587 C CA . GLU A 1 461 ? -17.654 13.396 -13.248 1.00 92.38 461 GLU A CA 1
ATOM 3588 C C . GLU A 1 461 ? -16.485 13.510 -14.235 1.00 92.38 461 GLU A C 1
ATOM 3590 O O . GLU A 1 461 ? -16.640 13.119 -15.389 1.00 92.38 461 GLU A O 1
ATOM 3595 N N . GLU A 1 462 ? -15.298 13.915 -13.771 1.00 91.69 462 GLU A N 1
ATOM 3596 C CA . GLU A 1 462 ? -14.062 13.966 -14.575 1.00 91.69 462 GLU A CA 1
ATOM 3597 C C . GLU A 1 462 ? -13.635 12.583 -15.113 1.00 91.69 462 GLU A C 1
ATOM 3599 O O . GLU A 1 462 ? -12.914 12.468 -16.109 1.00 91.69 462 GLU A O 1
ATOM 3604 N N . CYS A 1 463 ? -14.120 11.495 -14.507 1.00 89.75 463 CYS A N 1
ATOM 3605 C CA . CYS A 1 463 ? -13.923 10.133 -14.998 1.00 89.75 463 CYS A CA 1
ATOM 3606 C C . CYS A 1 463 ? -14.861 9.797 -16.183 1.00 89.75 463 CYS A C 1
ATOM 3608 O O . CYS A 1 463 ? -15.671 8.866 -16.104 1.00 89.75 463 CYS A O 1
ATOM 3610 N N . GLU A 1 464 ? -14.749 10.530 -17.298 1.00 74.50 464 GLU A N 1
ATOM 3611 C CA . GLU A 1 464 ? -15.613 10.368 -18.485 1.00 74.50 464 GLU A CA 1
ATOM 3612 C C . GLU A 1 464 ? -15.285 9.120 -19.334 1.00 74.50 464 GLU A C 1
ATOM 3614 O O . GLU A 1 464 ? -16.137 8.615 -20.068 1.00 74.50 464 GLU A O 1
ATOM 3619 N N . ASN A 1 465 ? -14.060 8.589 -19.230 1.00 73.06 465 ASN A N 1
ATOM 3620 C CA . ASN A 1 465 ? -13.550 7.516 -20.091 1.00 73.06 465 ASN A CA 1
ATOM 3621 C C . ASN A 1 465 ? -13.337 6.191 -19.346 1.00 73.06 465 ASN A C 1
ATOM 3623 O O . ASN A 1 465 ? -12.957 6.166 -18.177 1.00 73.06 465 ASN A O 1
ATOM 3627 N N . GLU A 1 466 ? -13.454 5.068 -20.068 1.00 72.12 466 GLU A N 1
ATOM 3628 C CA . GLU A 1 466 ? -13.218 3.710 -19.538 1.00 72.12 466 GLU A CA 1
ATOM 3629 C C . GLU A 1 466 ? -11.808 3.536 -18.934 1.00 72.12 466 GLU A C 1
ATOM 3631 O O . GLU A 1 466 ? -11.606 2.720 -18.038 1.00 72.12 466 GLU A O 1
ATOM 3636 N N . LYS A 1 467 ? -10.848 4.371 -19.355 1.00 69.75 467 LYS A N 1
ATOM 3637 C CA . LYS A 1 467 ? -9.476 4.406 -18.827 1.00 69.75 467 LYS A CA 1
ATOM 3638 C C . LYS A 1 467 ? -9.389 4.826 -17.353 1.00 69.75 467 LYS A C 1
ATOM 3640 O O . LYS A 1 467 ? -8.528 4.324 -16.645 1.00 69.75 467 LYS A O 1
ATOM 3645 N N . LEU A 1 468 ? -10.290 5.691 -16.879 1.00 80.62 468 LEU A N 1
ATOM 3646 C CA . LEU A 1 468 ? -10.295 6.200 -15.497 1.00 80.62 468 LEU A CA 1
ATOM 3647 C C . LEU A 1 468 ? -11.257 5.419 -14.592 1.00 80.62 468 LEU A C 1
ATOM 3649 O O . LEU A 1 468 ? -11.530 5.822 -13.464 1.00 80.62 468 LEU A O 1
ATOM 3653 N N . LEU A 1 469 ? -11.775 4.277 -15.061 1.00 83.38 469 LEU A N 1
ATOM 3654 C CA . LEU A 1 469 ? -12.769 3.494 -14.330 1.00 83.38 469 LEU A CA 1
ATOM 3655 C C . LEU A 1 469 ? -12.281 3.088 -12.933 1.00 83.38 469 LEU A C 1
ATOM 3657 O O . LEU A 1 469 ? -13.069 3.072 -11.993 1.00 83.38 469 LEU A O 1
ATOM 3661 N N . ARG A 1 470 ? -10.988 2.784 -12.782 1.00 82.31 470 ARG A N 1
ATOM 3662 C CA . ARG A 1 470 ? -10.393 2.468 -11.480 1.00 82.31 470 ARG A CA 1
ATOM 3663 C C . ARG A 1 470 ? -10.487 3.655 -10.517 1.00 82.31 470 ARG A C 1
ATOM 3665 O O . ARG A 1 470 ? -11.021 3.491 -9.426 1.00 82.31 470 ARG A O 1
ATOM 3672 N N . LEU A 1 471 ? -10.024 4.830 -10.944 1.00 86.31 471 LEU A N 1
ATOM 3673 C CA . LEU A 1 471 ? -10.053 6.051 -10.134 1.00 86.31 471 LEU A CA 1
ATOM 3674 C C . LEU A 1 471 ? -11.482 6.468 -9.796 1.00 86.31 471 LEU A C 1
ATOM 3676 O O . LEU A 1 471 ? -11.743 6.913 -8.686 1.00 86.31 471 LEU A O 1
ATOM 3680 N N . LYS A 1 472 ? -12.433 6.226 -10.704 1.00 90.94 472 LYS A N 1
ATOM 3681 C CA . LYS A 1 472 ? -13.857 6.416 -10.429 1.00 90.94 472 LYS A CA 1
ATOM 3682 C C . LYS A 1 472 ? -14.337 5.584 -9.240 1.00 90.94 472 LYS A C 1
ATOM 3684 O O . LYS A 1 472 ? -15.020 6.114 -8.372 1.00 90.94 472 LYS A O 1
ATOM 3689 N N . TYR A 1 473 ? -14.003 4.294 -9.188 1.00 89.56 473 TYR A N 1
ATOM 3690 C CA . TYR A 1 473 ? -14.383 3.446 -8.052 1.00 89.56 473 TYR A CA 1
ATOM 3691 C C . TYR A 1 473 ? -13.621 3.815 -6.770 1.00 89.56 473 TYR A C 1
ATOM 3693 O O . TYR A 1 473 ? -14.204 3.759 -5.692 1.00 89.56 473 TYR A O 1
ATOM 3701 N N . GLU A 1 474 ? -12.360 4.247 -6.867 1.00 88.50 474 GLU A N 1
ATOM 3702 C CA . GLU A 1 474 ? -11.620 4.785 -5.714 1.00 88.50 474 GLU A CA 1
ATOM 3703 C C . GLU A 1 474 ? -12.293 6.065 -5.167 1.00 88.50 474 GLU A C 1
ATOM 3705 O O . GLU A 1 474 ? -12.503 6.184 -3.958 1.00 88.50 474 GLU A O 1
ATOM 3710 N N . ALA A 1 475 ? -12.737 6.968 -6.048 1.00 92.81 475 ALA A N 1
ATOM 3711 C CA . ALA A 1 475 ? -13.502 8.162 -5.692 1.00 92.81 475 ALA A CA 1
ATOM 3712 C C . ALA A 1 475 ? -14.869 7.814 -5.073 1.00 92.81 475 ALA A C 1
ATOM 3714 O O . ALA A 1 475 ? -15.246 8.376 -4.048 1.00 92.81 475 ALA A O 1
ATOM 3715 N N . GLU A 1 476 ? -15.595 6.840 -5.633 1.00 94.75 476 GLU A N 1
ATOM 3716 C CA . GLU A 1 476 ? -16.846 6.332 -5.051 1.00 94.75 476 GLU A CA 1
ATOM 3717 C C . GLU A 1 476 ? -16.636 5.716 -3.654 1.00 94.75 476 GLU A C 1
ATOM 3719 O O . GLU A 1 476 ? -17.495 5.874 -2.787 1.00 94.75 476 GLU A O 1
ATOM 3724 N N . GLY A 1 477 ? -15.492 5.069 -3.403 1.00 92.94 477 GLY A N 1
ATOM 3725 C CA . GLY A 1 477 ? -15.096 4.599 -2.070 1.00 92.94 477 GLY A CA 1
ATOM 3726 C C . GLY A 1 477 ? -14.851 5.747 -1.090 1.00 92.94 477 GLY A C 1
ATOM 3727 O O . GLY A 1 477 ? -15.351 5.719 0.036 1.00 92.94 477 GLY A O 1
ATOM 3728 N N . GLY A 1 478 ? -14.164 6.803 -1.535 1.00 92.06 478 GLY A N 1
ATOM 3729 C CA . GLY A 1 478 ? -14.023 8.044 -0.767 1.00 92.06 478 GLY A CA 1
ATOM 3730 C C . GLY A 1 478 ? -15.377 8.682 -0.439 1.00 92.06 478 GLY A C 1
ATOM 3731 O O . GLY A 1 478 ? -15.620 9.078 0.701 1.00 92.06 478 GLY A O 1
ATOM 3732 N N . LEU A 1 479 ? -16.300 8.702 -1.404 1.00 95.94 479 LEU A N 1
ATOM 3733 C CA . LEU A 1 479 ? -17.661 9.201 -1.210 1.00 95.94 479 LEU A CA 1
ATOM 3734 C C . LEU A 1 479 ? -18.451 8.356 -0.200 1.00 95.94 479 LEU A C 1
ATOM 3736 O O . LEU A 1 479 ? -19.139 8.915 0.652 1.00 95.94 479 LEU A O 1
ATOM 3740 N N . ALA A 1 480 ? -18.319 7.026 -0.244 1.00 95.62 480 ALA A N 1
ATOM 3741 C CA . ALA A 1 480 ? -18.937 6.132 0.733 1.00 95.62 480 ALA A CA 1
ATOM 3742 C C . ALA A 1 480 ? -18.455 6.434 2.161 1.00 95.62 480 ALA A C 1
ATOM 3744 O O . ALA A 1 480 ? -19.270 6.513 3.082 1.00 95.62 480 ALA A O 1
ATOM 3745 N N . ASN A 1 481 ? -17.154 6.685 2.336 1.00 92.19 481 ASN A N 1
ATOM 3746 C CA . ASN A 1 481 ? -16.590 7.087 3.623 1.00 92.19 481 ASN A CA 1
ATOM 3747 C C . ASN A 1 481 ? -17.114 8.460 4.084 1.00 92.19 481 ASN A C 1
ATOM 3749 O O . ASN A 1 481 ? -17.483 8.618 5.245 1.00 92.19 481 ASN A O 1
ATOM 3753 N N . ILE A 1 482 ? -17.225 9.442 3.181 1.00 93.81 482 ILE A N 1
ATOM 3754 C CA . ILE A 1 482 ? -17.823 10.753 3.493 1.00 93.81 482 ILE A CA 1
ATOM 3755 C C . ILE A 1 482 ? -19.278 10.589 3.952 1.00 93.81 482 ILE A C 1
ATOM 3757 O O . ILE A 1 482 ? -19.676 11.173 4.962 1.00 93.81 482 ILE A O 1
ATOM 3761 N N . TYR A 1 483 ? -20.067 9.767 3.256 1.00 94.88 483 TYR A N 1
ATOM 3762 C CA . TYR A 1 483 ? -21.445 9.477 3.647 1.00 94.88 483 TYR A CA 1
ATOM 3763 C C . TYR A 1 483 ? -21.529 8.811 5.010 1.00 94.88 483 TYR A C 1
ATOM 3765 O O . TYR A 1 483 ? -22.322 9.261 5.838 1.00 94.88 483 TYR A O 1
ATOM 3773 N N . GLN A 1 484 ? -20.667 7.837 5.288 1.00 92.19 484 GLN A N 1
ATOM 3774 C CA . GLN A 1 484 ? -20.605 7.213 6.601 1.00 92.19 484 GLN A CA 1
ATOM 3775 C C . GLN A 1 484 ? -20.281 8.236 7.702 1.00 92.19 484 GLN A C 1
ATOM 3777 O O . GLN A 1 484 ? -21.041 8.360 8.657 1.00 92.19 484 GLN A O 1
ATOM 3782 N N . LEU A 1 485 ? -19.225 9.042 7.536 1.00 89.12 485 LEU A N 1
ATOM 3783 C CA . LEU A 1 485 ? -18.827 10.068 8.513 1.00 89.12 485 LEU A CA 1
ATOM 3784 C C . LEU A 1 485 ? -19.899 11.148 8.732 1.00 89.12 485 LEU A C 1
ATOM 3786 O O . LEU A 1 485 ? -20.009 11.707 9.824 1.00 89.12 485 LEU A O 1
ATOM 3790 N N . SER A 1 486 ? -20.705 11.436 7.708 1.00 90.88 486 SER A N 1
ATOM 3791 C CA . SER A 1 486 ? -21.838 12.367 7.796 1.00 90.88 486 SER A CA 1
ATOM 3792 C C . SER A 1 486 ? -23.116 11.755 8.396 1.00 90.88 486 SER A C 1
ATOM 3794 O O . SER A 1 486 ? -24.103 12.469 8.576 1.00 90.88 486 SER A O 1
ATOM 3796 N N . GLY A 1 487 ? -23.126 10.449 8.695 1.00 90.19 487 GLY A N 1
ATOM 3797 C CA . GLY A 1 487 ? -24.291 9.713 9.199 1.00 90.19 487 GLY A CA 1
ATOM 3798 C C . GLY A 1 487 ? -25.307 9.297 8.125 1.00 90.19 487 GLY A C 1
ATOM 3799 O O . GLY A 1 487 ? -26.388 8.808 8.450 1.00 90.19 487 GLY A O 1
ATOM 3800 N N . ARG A 1 488 ? -24.986 9.461 6.836 1.00 94.50 488 ARG A N 1
ATOM 3801 C CA . ARG A 1 488 ? -25.815 9.056 5.683 1.00 94.50 488 ARG A CA 1
ATOM 3802 C C . ARG A 1 488 ? -25.604 7.572 5.353 1.00 94.50 488 ARG A C 1
ATOM 3804 O O . ARG A 1 488 ? -25.152 7.207 4.266 1.00 94.50 488 ARG A O 1
ATOM 3811 N N . LEU A 1 489 ? -25.923 6.707 6.317 1.00 94.69 489 LEU A N 1
ATOM 3812 C CA . LEU A 1 489 ? -25.573 5.280 6.293 1.00 94.69 489 LEU A CA 1
ATOM 3813 C C . LEU A 1 489 ? -26.183 4.507 5.113 1.00 94.69 489 LEU A C 1
ATOM 3815 O O . LEU A 1 489 ? -25.494 3.700 4.496 1.00 94.69 489 LEU A O 1
ATOM 3819 N N . ASP A 1 490 ? -27.430 4.800 4.732 1.00 95.19 490 ASP A N 1
ATOM 3820 C CA . ASP A 1 490 ? -28.098 4.153 3.590 1.00 95.19 490 ASP A CA 1
ATOM 3821 C C . ASP A 1 490 ? -27.378 4.403 2.254 1.00 95.19 490 ASP A C 1
ATOM 3823 O O . ASP A 1 490 ? -27.346 3.540 1.371 1.00 95.19 490 ASP A O 1
ATOM 3827 N N . GLU A 1 491 ? -26.820 5.600 2.072 1.00 96.12 491 GLU A N 1
ATOM 3828 C CA . GLU A 1 491 ? -26.109 5.975 0.849 1.00 96.12 491 GLU A CA 1
ATOM 3829 C C . GLU A 1 491 ? -24.703 5.381 0.832 1.00 96.12 491 GLU A C 1
ATOM 3831 O O . GLU A 1 491 ? -24.293 4.818 -0.186 1.00 96.12 491 GLU A O 1
ATOM 3836 N N . ALA A 1 492 ? -24.012 5.410 1.976 1.00 96.50 492 ALA A N 1
ATOM 3837 C CA . ALA A 1 492 ? -22.734 4.729 2.155 1.00 96.50 492 ALA A CA 1
ATOM 3838 C C . ALA A 1 492 ? -22.859 3.221 1.879 1.00 96.50 492 ALA A C 1
ATOM 3840 O O . ALA A 1 492 ? -22.084 2.664 1.102 1.00 96.50 492 ALA A O 1
ATOM 3841 N N . ARG A 1 493 ? -23.890 2.570 2.433 1.00 96.69 493 ARG A N 1
ATOM 3842 C CA . ARG A 1 493 ? -24.186 1.143 2.241 1.00 96.69 493 ARG A CA 1
ATOM 3843 C C . ARG A 1 493 ? -24.352 0.787 0.765 1.00 96.69 493 ARG A C 1
ATOM 3845 O O . ARG A 1 493 ? -23.703 -0.140 0.290 1.00 96.69 493 ARG A O 1
ATOM 3852 N N . LYS A 1 494 ? -25.161 1.547 0.017 1.00 97.00 494 LYS A N 1
ATOM 3853 C CA . LYS A 1 494 ? -25.361 1.323 -1.429 1.00 97.00 494 LYS A CA 1
ATOM 3854 C C . LYS A 1 494 ? -24.058 1.425 -2.219 1.00 97.00 494 LYS A C 1
ATOM 3856 O O . LYS A 1 494 ? -23.847 0.640 -3.145 1.00 97.00 494 LYS A O 1
ATOM 3861 N N . LEU A 1 495 ? -23.201 2.387 -1.876 1.00 96.88 495 LEU A N 1
ATOM 3862 C CA . LEU A 1 495 ? -21.903 2.547 -2.529 1.00 96.88 495 LEU A CA 1
ATOM 3863 C C . LEU A 1 495 ? -20.954 1.398 -2.182 1.00 96.88 495 LEU A C 1
ATOM 3865 O O . LEU A 1 495 ? -20.398 0.803 -3.101 1.00 96.88 495 LEU A O 1
ATOM 3869 N N . TYR A 1 496 ? -20.830 1.016 -0.908 1.00 97.12 496 TYR A N 1
ATOM 3870 C CA . TYR A 1 496 ? -20.013 -0.137 -0.521 1.00 97.12 496 TYR A CA 1
ATOM 3871 C C . TYR A 1 496 ? -20.504 -1.432 -1.175 1.00 97.12 496 TYR A C 1
ATOM 3873 O O . TYR A 1 496 ? -19.700 -2.166 -1.735 1.00 97.12 496 TYR A O 1
ATOM 3881 N N . GLU A 1 497 ? -21.810 -1.706 -1.207 1.00 95.31 497 GLU A N 1
ATOM 3882 C CA . GLU A 1 497 ? -22.352 -2.887 -1.895 1.00 95.31 497 GLU A CA 1
ATOM 3883 C C . GLU A 1 497 ? -22.009 -2.894 -3.392 1.00 95.31 497 GLU A C 1
ATOM 3885 O O . GLU A 1 497 ? -21.605 -3.925 -3.940 1.00 95.31 497 GLU A O 1
ATOM 3890 N N . LYS A 1 498 ? -22.107 -1.736 -4.056 1.00 95.44 498 LYS A N 1
ATOM 3891 C CA . LYS A 1 498 ? -21.679 -1.575 -5.450 1.00 95.44 498 LYS A CA 1
ATOM 3892 C C . LYS A 1 498 ? -20.181 -1.863 -5.603 1.00 95.44 498 LYS A C 1
ATOM 3894 O O . LYS A 1 498 ? -19.814 -2.655 -6.475 1.00 95.44 498 LYS A O 1
ATOM 3899 N N . LEU A 1 499 ? -19.334 -1.282 -4.754 1.00 95.00 499 LEU A N 1
ATOM 3900 C CA . LEU A 1 499 ? -17.880 -1.476 -4.766 1.00 95.00 499 LEU A CA 1
ATOM 3901 C C . LEU A 1 499 ? -17.509 -2.945 -4.557 1.00 95.00 499 LEU A C 1
ATOM 3903 O O . LEU A 1 499 ? -16.801 -3.507 -5.390 1.00 95.00 499 LEU A O 1
ATOM 3907 N N . LEU A 1 500 ? -18.107 -3.614 -3.568 1.00 95.19 500 LEU A N 1
ATOM 3908 C CA . LEU A 1 500 ? -17.886 -5.035 -3.286 1.00 95.19 500 LEU A CA 1
ATOM 3909 C C . LEU A 1 500 ? -18.146 -5.914 -4.516 1.00 95.19 500 LEU A C 1
ATOM 3911 O O . LEU A 1 500 ? -17.382 -6.843 -4.793 1.00 95.19 500 LEU A O 1
ATOM 3915 N N . THR A 1 501 ? -19.210 -5.642 -5.284 1.00 92.62 501 THR A N 1
ATOM 3916 C CA . THR A 1 501 ? -19.487 -6.413 -6.510 1.00 92.62 501 THR A CA 1
ATOM 3917 C C . THR A 1 501 ? -18.407 -6.220 -7.573 1.00 92.62 501 THR A C 1
ATOM 3919 O O . THR A 1 501 ? -17.986 -7.192 -8.210 1.00 92.62 501 THR A O 1
ATOM 3922 N N . PHE A 1 502 ? -17.926 -4.988 -7.746 1.00 87.81 502 PHE A N 1
ATOM 3923 C CA . PHE A 1 502 ? -16.861 -4.662 -8.687 1.00 87.81 502 PHE A CA 1
ATOM 3924 C C . PHE A 1 502 ? -15.517 -5.260 -8.248 1.00 87.81 502 PHE A C 1
ATOM 3926 O O . PHE A 1 502 ? -14.841 -5.923 -9.038 1.00 87.81 502 PHE A O 1
ATOM 3933 N N . GLU A 1 503 ? -15.146 -5.094 -6.985 1.00 89.50 503 GLU A N 1
ATOM 3934 C CA . GLU A 1 503 ? -13.879 -5.552 -6.419 1.00 89.50 503 GLU A CA 1
ATOM 3935 C C . GLU A 1 503 ? -13.781 -7.076 -6.409 1.00 89.50 503 GLU A C 1
ATOM 3937 O O . GLU A 1 503 ? -12.748 -7.619 -6.803 1.00 89.50 503 GLU A O 1
ATOM 3942 N N . ARG A 1 504 ? -14.865 -7.787 -6.059 1.00 89.00 504 ARG A N 1
ATOM 3943 C CA . ARG A 1 504 ? -14.921 -9.256 -6.152 1.00 89.00 504 ARG A CA 1
ATOM 3944 C C . ARG A 1 504 ? -14.761 -9.732 -7.590 1.00 89.00 504 ARG A C 1
ATOM 3946 O O . ARG A 1 504 ? -13.981 -10.647 -7.847 1.00 89.00 504 ARG A O 1
ATOM 3953 N N . ARG A 1 505 ? -15.452 -9.095 -8.543 1.00 85.94 505 ARG A N 1
ATOM 3954 C CA . ARG A 1 505 ? -15.378 -9.459 -9.968 1.00 85.94 505 ARG A CA 1
ATOM 3955 C C . ARG A 1 505 ? -13.979 -9.257 -10.553 1.00 85.94 505 ARG A C 1
ATOM 3957 O O . ARG A 1 505 ? -13.559 -10.050 -11.392 1.00 85.94 505 ARG A O 1
ATOM 3964 N N . ASN A 1 506 ? -13.266 -8.221 -10.116 1.00 78.75 506 ASN A N 1
ATOM 3965 C CA . ASN A 1 506 ? -11.923 -7.889 -10.601 1.00 78.75 506 ASN A CA 1
ATOM 3966 C C . ASN A 1 506 ? -10.796 -8.449 -9.704 1.00 78.75 506 ASN A C 1
ATOM 3968 O O . ASN A 1 506 ? -9.611 -8.366 -10.034 1.00 78.75 506 ASN A O 1
ATOM 3972 N N . GLY A 1 507 ? -11.144 -9.065 -8.571 1.00 79.69 507 GLY A N 1
ATOM 3973 C CA . GLY A 1 507 ? -10.211 -9.588 -7.576 1.00 79.69 507 GLY A CA 1
ATOM 3974 C C . GLY A 1 507 ? -9.318 -8.510 -6.948 1.00 79.69 507 GLY A C 1
ATOM 3975 O O . GLY A 1 507 ? -8.123 -8.749 -6.760 1.00 79.69 507 GLY A O 1
ATOM 3976 N N . LEU A 1 508 ? -9.860 -7.325 -6.670 1.00 80.88 508 LEU A N 1
ATOM 3977 C CA . LEU A 1 508 ? -9.151 -6.213 -6.028 1.00 80.88 508 LEU A CA 1
ATOM 3978 C C . LEU A 1 508 ? -9.137 -6.414 -4.509 1.00 80.88 508 LEU A C 1
ATOM 3980 O O . LEU A 1 508 ? -9.908 -5.800 -3.785 1.00 80.88 508 LEU A O 1
ATOM 3984 N N . LYS A 1 509 ? -8.281 -7.321 -4.024 1.00 85.25 509 LYS A N 1
ATOM 3985 C CA . LYS A 1 509 ? -8.308 -7.783 -2.624 1.00 85.25 509 LYS A CA 1
ATOM 3986 C C . LYS A 1 509 ? -8.087 -6.671 -1.589 1.00 85.25 509 LYS A C 1
ATOM 3988 O O . LYS A 1 509 ? -8.759 -6.681 -0.569 1.00 85.25 509 LYS A O 1
ATOM 3993 N N . SER A 1 510 ? -7.187 -5.717 -1.845 1.00 83.25 510 SER A N 1
ATOM 3994 C CA . SER A 1 510 ? -6.932 -4.611 -0.902 1.00 83.25 510 SER A CA 1
ATOM 3995 C C . SER A 1 510 ? -8.139 -3.678 -0.760 1.00 83.25 510 SER A C 1
ATOM 3997 O O . SER A 1 510 ? -8.540 -3.383 0.360 1.00 83.25 510 SER A O 1
ATOM 3999 N N . SER A 1 511 ? -8.748 -3.271 -1.879 1.00 87.06 511 SER A N 1
ATOM 4000 C CA . SER A 1 511 ? -9.955 -2.429 -1.886 1.00 87.06 511 SER A CA 1
ATOM 4001 C C . SER A 1 511 ? -11.167 -3.177 -1.326 1.00 87.06 511 SER A C 1
ATOM 4003 O O . SER A 1 511 ? -11.921 -2.629 -0.533 1.00 87.06 511 SER A O 1
ATOM 4005 N N . LEU A 1 512 ? -11.277 -4.478 -1.630 1.00 91.12 512 LEU A N 1
ATOM 4006 C CA . LEU A 1 512 ? -12.301 -5.359 -1.068 1.00 91.12 512 LEU A CA 1
ATOM 4007 C C . LEU A 1 512 ? -12.269 -5.371 0.464 1.00 91.12 512 LEU A C 1
ATOM 4009 O O . LEU A 1 512 ? -13.316 -5.329 1.101 1.00 91.12 512 LEU A O 1
ATOM 4013 N N . VAL A 1 513 ? -11.075 -5.395 1.063 1.00 94.06 513 VAL A N 1
ATOM 4014 C CA . VAL A 1 513 ? -10.913 -5.293 2.519 1.00 94.06 513 VAL A CA 1
ATOM 4015 C C . VAL A 1 513 ? -11.443 -3.956 3.049 1.00 94.06 513 VAL A C 1
ATOM 4017 O O . VAL A 1 513 ? -12.125 -3.951 4.076 1.00 94.06 513 VAL A O 1
ATOM 4020 N N . ASP A 1 514 ? -11.184 -2.845 2.357 1.00 91.44 514 ASP A N 1
ATOM 4021 C CA . ASP A 1 514 ? -11.661 -1.516 2.769 1.00 91.44 514 ASP A CA 1
ATOM 4022 C C . ASP A 1 514 ? -13.187 -1.435 2.704 1.00 91.44 514 ASP A C 1
ATOM 4024 O O . ASP A 1 514 ? -13.826 -1.063 3.687 1.00 91.44 514 ASP A O 1
ATOM 4028 N N . SER A 1 515 ? -13.781 -1.876 1.594 1.00 95.44 515 SER A N 1
ATOM 4029 C CA . SER A 1 515 ? -15.231 -1.883 1.394 1.00 95.44 515 SER A CA 1
ATOM 4030 C C . SER A 1 515 ? -15.959 -2.823 2.363 1.00 95.44 515 SER A C 1
ATOM 4032 O O . SER A 1 515 ? -17.015 -2.468 2.891 1.00 95.44 515 SER A O 1
ATOM 4034 N N . LEU A 1 516 ? -15.396 -4.004 2.659 1.00 97.62 516 LEU A N 1
ATOM 4035 C CA . LEU A 1 516 ? -15.941 -4.922 3.671 1.00 97.62 516 LEU A CA 1
ATOM 4036 C C . LEU A 1 516 ? -15.883 -4.306 5.071 1.00 97.62 516 LEU A C 1
ATOM 4038 O O . LEU A 1 516 ? -16.840 -4.430 5.833 1.00 97.62 516 LEU A O 1
ATOM 4042 N N . THR A 1 517 ? -14.778 -3.637 5.404 1.00 96.44 517 THR A N 1
ATOM 4043 C CA . THR A 1 517 ? -14.597 -2.983 6.706 1.00 96.44 517 THR A CA 1
ATOM 4044 C C . THR A 1 517 ? -15.528 -1.780 6.853 1.00 96.44 517 THR A C 1
ATOM 4046 O O . THR A 1 517 ? -16.155 -1.625 7.897 1.00 96.44 517 THR A O 1
ATOM 4049 N N . GLY A 1 518 ? -15.678 -0.965 5.804 1.00 95.19 518 GLY A N 1
ATOM 4050 C CA . GLY A 1 518 ? -16.620 0.154 5.763 1.00 95.19 518 GLY A CA 1
ATOM 4051 C C . GLY A 1 518 ? -18.063 -0.306 5.954 1.00 95.19 518 GLY A C 1
ATOM 4052 O O . GLY A 1 518 ? -18.757 0.185 6.844 1.00 95.19 518 GLY A O 1
ATOM 4053 N N . LEU A 1 519 ? -18.491 -1.333 5.212 1.00 97.00 519 LEU A N 1
ATOM 4054 C CA . LEU A 1 519 ? -19.818 -1.921 5.393 1.00 97.00 519 LEU A CA 1
ATOM 4055 C C . LEU A 1 519 ? -19.988 -2.526 6.794 1.00 97.00 519 LEU A C 1
ATOM 4057 O O . LEU A 1 519 ? -21.025 -2.326 7.415 1.00 97.00 519 LEU A O 1
ATOM 4061 N N . ALA A 1 520 ? -18.975 -3.213 7.330 1.00 97.38 520 ALA A N 1
ATOM 4062 C CA . ALA A 1 520 ? -19.035 -3.750 8.686 1.00 97.38 520 ALA A CA 1
ATOM 4063 C C . ALA A 1 520 ? -19.186 -2.656 9.748 1.00 97.38 520 ALA A C 1
ATOM 4065 O O . ALA A 1 520 ? -19.924 -2.849 10.709 1.00 97.38 520 ALA A O 1
ATOM 4066 N N . ASN A 1 521 ? -18.526 -1.510 9.576 1.00 95.38 521 ASN A N 1
ATOM 4067 C CA . ASN A 1 521 ? -18.671 -0.378 10.484 1.00 95.38 521 ASN A CA 1
ATOM 4068 C C . ASN A 1 521 ? -20.106 0.174 10.460 1.00 95.38 521 ASN A C 1
ATOM 4070 O O . ASN A 1 521 ? -20.655 0.431 11.527 1.00 95.38 521 ASN A O 1
ATOM 4074 N N . ILE A 1 522 ? -20.748 0.252 9.286 1.00 95.81 522 ILE A N 1
ATOM 4075 C CA . ILE A 1 522 ? -22.178 0.601 9.184 1.00 95.81 522 ILE A CA 1
ATOM 4076 C C . ILE A 1 522 ? -23.038 -0.409 9.956 1.00 95.81 522 ILE A C 1
ATOM 4078 O O . ILE A 1 522 ? -23.910 -0.018 10.726 1.00 95.81 522 ILE A O 1
ATOM 4082 N N . GLU A 1 523 ? -22.773 -1.711 9.806 1.00 96.19 523 GLU A N 1
ATOM 4083 C CA . GLU A 1 523 ? -23.510 -2.738 10.554 1.00 96.19 523 GLU A CA 1
ATOM 4084 C C . GLU A 1 523 ? -23.285 -2.640 12.069 1.00 96.19 523 GLU A C 1
ATOM 4086 O O . GLU A 1 523 ? -24.201 -2.919 12.838 1.00 96.19 523 GLU A O 1
ATOM 4091 N N . ILE A 1 524 ? -22.094 -2.235 12.520 1.00 93.81 524 ILE A N 1
ATOM 4092 C CA . ILE A 1 524 ? -21.822 -1.968 13.941 1.00 93.81 524 ILE A CA 1
ATOM 4093 C C . ILE A 1 524 ? -22.645 -0.768 14.420 1.00 93.81 524 ILE A C 1
ATOM 4095 O O . ILE A 1 524 ? -23.271 -0.854 15.476 1.00 93.81 524 ILE A O 1
ATOM 4099 N N . GLU A 1 525 ? -22.666 0.327 13.656 1.00 91.62 525 GLU A N 1
ATOM 4100 C CA . GLU A 1 525 ? -23.420 1.546 13.983 1.00 91.62 525 GLU A CA 1
ATOM 4101 C C . GLU A 1 525 ? -24.937 1.291 14.055 1.00 91.62 525 GLU A C 1
ATOM 4103 O O . GLU A 1 525 ? -25.613 1.816 14.939 1.00 91.62 525 GLU A O 1
ATOM 4108 N N . GLU A 1 526 ? -25.465 0.416 13.196 1.00 92.94 526 GLU A N 1
ATOM 4109 C CA . GLU A 1 526 ? -26.868 -0.026 13.218 1.00 92.94 526 GLU A CA 1
ATOM 4110 C C . GLU A 1 526 ? -27.141 -1.185 14.194 1.00 92.94 526 GLU A C 1
ATOM 4112 O O . GLU A 1 526 ? -28.274 -1.660 14.300 1.00 92.94 526 GLU A O 1
ATOM 4117 N N . ASN A 1 527 ? -26.124 -1.636 14.938 1.00 92.44 527 ASN A N 1
ATOM 4118 C CA . ASN A 1 527 ? -26.190 -2.742 15.897 1.00 92.44 527 ASN A CA 1
ATOM 4119 C C . ASN A 1 527 ? -26.559 -4.113 15.270 1.00 92.44 527 ASN A C 1
ATOM 4121 O O . ASN A 1 527 ? -27.027 -5.028 15.953 1.00 92.44 527 ASN A O 1
ATOM 4125 N N . ASN A 1 528 ? -26.286 -4.303 13.978 1.00 95.44 528 ASN A N 1
ATOM 4126 C CA . ASN A 1 528 ? -26.403 -5.565 13.238 1.00 95.44 528 ASN A CA 1
ATOM 4127 C C . ASN A 1 528 ? -25.135 -6.425 13.401 1.00 95.44 528 ASN A C 1
ATOM 4129 O O . ASN A 1 528 ? -24.470 -6.815 12.434 1.00 95.44 528 ASN A O 1
ATOM 4133 N N . LEU A 1 529 ? -24.788 -6.737 14.650 1.00 95.06 529 LEU A N 1
ATOM 4134 C CA . LEU A 1 529 ? -23.472 -7.279 15.003 1.00 95.06 529 LEU A CA 1
ATOM 4135 C C . LEU A 1 529 ? -23.143 -8.634 14.345 1.00 95.06 529 LEU A C 1
ATOM 4137 O O . LEU A 1 529 ? -21.987 -8.894 14.028 1.00 95.06 529 LEU A O 1
ATOM 4141 N N . ASP A 1 530 ? -24.142 -9.479 14.070 1.00 95.31 530 ASP A N 1
ATOM 4142 C CA . ASP A 1 530 ? -23.930 -10.766 13.385 1.00 95.31 530 ASP A CA 1
ATOM 4143 C C . ASP A 1 530 ? -23.484 -10.596 11.927 1.00 95.31 530 ASP A C 1
ATOM 4145 O O . ASP A 1 530 ? -22.738 -11.421 11.396 1.00 95.31 530 ASP A O 1
ATOM 4149 N N . GLN A 1 531 ? -23.964 -9.549 11.252 1.00 96.38 531 GLN A N 1
ATOM 4150 C CA . GLN A 1 531 ? -23.531 -9.232 9.893 1.00 96.38 531 GLN A CA 1
ATOM 4151 C C . GLN A 1 531 ? -22.143 -8.582 9.915 1.00 96.38 531 GLN A C 1
ATOM 4153 O O . GLN A 1 531 ? -21.298 -8.963 9.104 1.00 96.38 531 GLN A O 1
ATOM 4158 N N . ALA A 1 532 ? -21.880 -7.693 10.879 1.00 97.56 532 ALA A N 1
ATOM 4159 C CA . ALA A 1 532 ? -20.552 -7.120 11.097 1.00 97.56 532 ALA A CA 1
ATOM 4160 C C . ALA A 1 532 ? -19.487 -8.205 11.337 1.00 97.56 532 ALA A C 1
ATOM 4162 O O . ALA A 1 532 ? -18.435 -8.183 10.702 1.00 97.56 532 ALA A O 1
ATOM 4163 N N . GLU A 1 533 ? -19.776 -9.198 12.187 1.00 97.62 533 GLU A N 1
ATOM 4164 C CA . GLU A 1 533 ? -18.880 -10.329 12.471 1.00 97.62 533 GLU A CA 1
ATOM 4165 C C . GLU A 1 533 ? -18.500 -11.088 11.189 1.00 97.62 533 GLU A C 1
ATOM 4167 O O . GLU A 1 533 ? -17.321 -11.370 10.958 1.00 97.62 533 GLU A O 1
ATOM 4172 N N . ARG A 1 534 ? -19.482 -11.376 10.319 1.00 98.00 534 ARG A N 1
ATOM 4173 C CA . ARG A 1 534 ? -19.246 -12.057 9.033 1.00 98.00 534 ARG A CA 1
ATOM 4174 C C . ARG A 1 534 ? -18.350 -11.240 8.106 1.00 98.00 534 ARG A C 1
ATOM 4176 O O . ARG A 1 534 ? -17.386 -11.781 7.572 1.00 98.00 534 ARG A O 1
ATOM 4183 N N . LEU A 1 535 ? -18.660 -9.955 7.937 1.00 98.25 535 LEU A N 1
ATOM 4184 C CA . LEU A 1 535 ? -17.910 -9.052 7.060 1.00 98.25 535 LEU A CA 1
ATOM 4185 C C . LEU A 1 535 ? -16.464 -8.865 7.540 1.00 98.25 535 LEU A C 1
ATOM 4187 O O . LEU A 1 535 ? -15.538 -8.947 6.739 1.00 98.25 535 LEU A O 1
ATOM 4191 N N . LEU A 1 536 ? -16.258 -8.684 8.848 1.00 98.31 536 LEU A N 1
ATOM 4192 C CA . LEU A 1 536 ? -14.926 -8.526 9.440 1.00 98.31 536 LEU A CA 1
ATOM 4193 C C . LEU A 1 536 ? -14.108 -9.817 9.402 1.00 98.31 536 LEU A C 1
ATOM 4195 O O . LEU A 1 536 ? -12.891 -9.759 9.252 1.00 98.31 536 LEU A O 1
ATOM 4199 N N . THR A 1 537 ? -14.757 -10.977 9.515 1.00 98.06 537 THR A N 1
ATOM 4200 C CA . THR A 1 537 ? -14.077 -12.269 9.355 1.00 98.06 537 THR A CA 1
ATOM 4201 C C . THR A 1 537 ? -13.583 -12.438 7.919 1.00 98.06 537 THR A C 1
ATOM 4203 O O . THR A 1 537 ? -12.405 -12.714 7.719 1.00 98.06 537 THR A O 1
ATOM 4206 N N . GLU A 1 538 ? -14.436 -12.169 6.922 1.00 97.75 538 GLU A N 1
ATOM 4207 C CA . GLU A 1 538 ? -14.036 -12.195 5.507 1.00 97.75 538 GLU A CA 1
ATOM 4208 C C . GLU A 1 538 ? -12.900 -11.197 5.221 1.00 97.75 538 GLU A C 1
ATOM 4210 O O . GLU A 1 538 ? -11.894 -11.558 4.610 1.00 97.75 538 GLU A O 1
ATOM 4215 N N . ALA A 1 539 ? -13.020 -9.956 5.707 1.00 97.56 539 ALA A N 1
ATOM 4216 C CA . ALA A 1 539 ? -11.990 -8.934 5.541 1.00 97.56 539 ALA A CA 1
ATOM 4217 C C . ALA A 1 539 ? -10.659 -9.348 6.191 1.00 97.56 539 ALA A C 1
ATOM 4219 O O . ALA A 1 539 ? -9.598 -9.156 5.600 1.00 97.56 539 ALA A O 1
ATOM 4220 N N . GLY A 1 540 ? -10.708 -9.940 7.388 1.00 96.94 540 GLY A N 1
ATOM 4221 C CA . GLY A 1 540 ? -9.531 -10.399 8.124 1.00 96.94 540 GLY A CA 1
ATOM 4222 C C . GLY A 1 540 ? -8.821 -11.564 7.438 1.00 96.94 540 GLY A C 1
ATOM 4223 O O . GLY A 1 540 ? -7.593 -11.556 7.346 1.00 96.94 540 GLY A O 1
ATOM 4224 N N . ASP A 1 541 ? -9.578 -12.525 6.905 1.00 96.00 541 ASP A N 1
ATOM 4225 C CA . ASP A 1 541 ? -9.030 -13.660 6.158 1.00 96.00 541 ASP A CA 1
ATOM 4226 C C . ASP A 1 541 ? -8.323 -13.188 4.882 1.00 96.00 541 ASP A C 1
ATOM 4228 O O . ASP A 1 541 ? -7.186 -13.584 4.620 1.00 96.00 541 ASP A O 1
ATOM 4232 N N . ILE A 1 542 ? -8.949 -12.276 4.125 1.00 90.19 542 ILE A N 1
ATOM 4233 C CA . ILE A 1 542 ? -8.339 -11.689 2.926 1.00 90.19 542 ILE A CA 1
ATOM 4234 C C . ILE A 1 542 ? -7.093 -10.888 3.309 1.00 90.19 542 ILE A C 1
ATOM 4236 O O . ILE A 1 542 ? -6.039 -11.097 2.714 1.00 90.19 542 ILE A O 1
ATOM 4240 N N . ALA A 1 543 ? -7.175 -10.006 4.310 1.00 89.06 543 ALA A N 1
ATOM 4241 C CA . ALA A 1 543 ? -6.043 -9.192 4.752 1.00 89.06 543 ALA A CA 1
ATOM 4242 C C . ALA A 1 543 ? -4.854 -10.054 5.206 1.00 89.06 543 ALA A C 1
ATOM 4244 O O . ALA A 1 543 ? -3.712 -9.728 4.886 1.00 89.06 543 ALA A O 1
ATOM 4245 N N . SER A 1 544 ? -5.116 -11.175 5.885 1.00 89.44 544 SER A N 1
ATOM 4246 C CA . SER A 1 544 ? -4.087 -12.152 6.248 1.00 89.44 544 SER A CA 1
ATOM 4247 C C . SER A 1 544 ? -3.512 -12.882 5.032 1.00 89.44 544 SER A C 1
ATOM 4249 O O . SER A 1 544 ? -2.323 -13.188 5.027 1.00 89.44 544 SER A O 1
ATOM 4251 N N . GLU A 1 545 ? -4.324 -13.186 4.017 1.00 87.25 545 GLU A N 1
ATOM 4252 C CA . GLU A 1 545 ? -3.875 -13.863 2.795 1.00 87.25 545 GLU A CA 1
ATOM 4253 C C . GLU A 1 545 ? -2.902 -12.995 1.981 1.00 87.25 545 GLU A C 1
ATOM 4255 O O . GLU A 1 545 ? -1.931 -13.509 1.426 1.00 87.25 545 GLU A O 1
ATOM 4260 N N . ILE A 1 546 ? -3.151 -11.683 1.914 1.00 80.69 546 ILE A N 1
ATOM 4261 C CA . ILE A 1 546 ? -2.325 -10.726 1.157 1.00 80.69 546 ILE A CA 1
ATOM 4262 C C . ILE A 1 546 ? -1.322 -9.939 2.017 1.00 80.69 546 ILE A C 1
ATOM 4264 O O . ILE A 1 546 ? -0.756 -8.965 1.532 1.00 80.69 546 ILE A O 1
ATOM 4268 N N . ASP A 1 547 ? -1.091 -10.368 3.263 1.00 81.00 547 ASP A N 1
ATOM 4269 C CA . ASP A 1 547 ? -0.120 -9.788 4.212 1.00 81.00 547 ASP A CA 1
ATOM 4270 C C . ASP A 1 547 ? -0.306 -8.274 4.463 1.00 81.00 547 ASP A C 1
ATOM 4272 O O . ASP A 1 547 ? 0.649 -7.525 4.652 1.00 81.00 547 ASP A O 1
ATOM 4276 N N . LEU A 1 548 ? -1.557 -7.793 4.490 1.00 82.44 548 LEU A N 1
ATOM 4277 C CA . LEU A 1 548 ? -1.884 -6.399 4.822 1.00 82.44 548 LEU A CA 1
ATOM 4278 C C . LEU A 1 548 ? -1.944 -6.189 6.339 1.00 82.44 548 LEU A C 1
ATOM 4280 O O . LEU A 1 548 ? -3.010 -5.929 6.908 1.00 82.44 548 LEU A O 1
ATOM 4284 N N . LYS A 1 549 ? -0.791 -6.294 7.006 1.00 85.06 549 LYS A N 1
ATOM 4285 C CA . LYS A 1 549 ? -0.702 -6.258 8.474 1.00 85.06 549 LYS A CA 1
ATOM 4286 C C . LYS A 1 549 ? -1.323 -5.010 9.136 1.00 85.06 549 LYS A C 1
ATOM 4288 O O . LYS A 1 549 ? -2.064 -5.203 10.102 1.00 85.06 549 LYS A O 1
ATOM 4293 N N . PRO A 1 550 ? -1.123 -3.765 8.646 1.00 84.31 550 PRO A N 1
ATOM 4294 C CA . PRO A 1 550 ? -1.746 -2.589 9.264 1.00 84.31 550 PRO A CA 1
ATOM 4295 C C . PRO A 1 550 ? -3.280 -2.660 9.260 1.00 84.31 550 PRO A C 1
ATOM 4297 O O . PRO A 1 550 ? -3.924 -2.495 10.294 1.00 84.31 550 PRO A O 1
ATOM 4300 N N . LYS A 1 551 ? -3.881 -3.016 8.114 1.00 88.25 551 LYS A N 1
ATOM 4301 C CA . LYS A 1 551 ? -5.341 -3.172 8.001 1.00 88.25 551 LYS A CA 1
ATOM 4302 C C . LYS A 1 551 ? -5.850 -4.330 8.854 1.00 88.25 551 LYS A C 1
ATOM 4304 O O . LYS A 1 551 ? -6.897 -4.214 9.487 1.00 88.25 551 LYS A O 1
ATOM 4309 N N . LEU A 1 552 ? -5.098 -5.430 8.920 1.00 93.38 552 LEU A N 1
ATOM 4310 C CA . LEU A 1 552 ? -5.442 -6.578 9.753 1.00 93.38 552 LEU A CA 1
ATOM 4311 C C . LEU A 1 552 ? -5.547 -6.198 11.238 1.00 93.38 552 LEU A C 1
ATOM 4313 O O . LEU A 1 552 ? -6.466 -6.666 11.905 1.00 93.38 552 LEU A O 1
ATOM 4317 N N . ALA A 1 553 ? -4.673 -5.324 11.751 1.00 93.19 553 ALA A N 1
ATOM 4318 C CA . ALA A 1 553 ? -4.760 -4.850 13.134 1.00 93.19 553 ALA A CA 1
ATOM 4319 C C . ALA A 1 553 ? -6.092 -4.124 13.407 1.00 93.19 553 ALA A C 1
ATOM 4321 O O . ALA A 1 553 ? -6.782 -4.436 14.381 1.00 93.19 553 ALA A O 1
ATOM 4322 N N . ILE A 1 554 ? -6.507 -3.230 12.504 1.00 94.06 554 ILE A N 1
ATOM 4323 C CA . ILE A 1 554 ? -7.781 -2.498 12.601 1.00 94.06 554 ILE A CA 1
ATOM 4324 C C . ILE A 1 554 ? -8.971 -3.467 12.547 1.00 94.06 554 ILE A C 1
ATOM 4326 O O . ILE A 1 554 ? -9.871 -3.403 13.388 1.00 94.06 554 ILE A O 1
ATOM 4330 N N . ILE A 1 555 ? -8.957 -4.414 11.606 1.00 97.56 555 ILE A N 1
ATOM 4331 C CA . ILE A 1 555 ? -10.028 -5.408 11.437 1.00 97.56 555 ILE A CA 1
ATOM 4332 C C . ILE A 1 555 ? -10.144 -6.303 12.672 1.00 97.56 555 ILE A C 1
ATOM 4334 O O . ILE A 1 555 ? -11.249 -6.539 13.157 1.00 97.56 555 ILE A O 1
ATOM 4338 N N . LEU A 1 556 ? -9.020 -6.773 13.222 1.00 97.88 556 LEU A N 1
ATOM 4339 C CA . LEU A 1 556 ? -8.995 -7.584 14.440 1.00 97.88 556 LEU A CA 1
ATOM 4340 C C . LEU A 1 556 ? -9.545 -6.818 15.644 1.00 97.88 556 LEU A C 1
ATOM 4342 O O . LEU A 1 556 ? -10.268 -7.401 16.453 1.00 97.88 556 LEU A O 1
ATOM 4346 N N . ASN A 1 557 ? -9.252 -5.521 15.753 1.00 97.56 557 ASN A N 1
ATOM 4347 C CA . ASN A 1 557 ? -9.831 -4.673 16.788 1.00 97.56 557 ASN A CA 1
ATOM 4348 C C . ASN A 1 557 ? -11.351 -4.541 16.625 1.00 97.56 557 ASN A C 1
ATOM 4350 O O . ASN A 1 557 ? -12.087 -4.723 17.595 1.00 97.56 557 ASN A O 1
ATOM 4354 N N . ASN A 1 558 ? -11.829 -4.256 15.412 1.00 97.38 558 ASN A N 1
ATOM 4355 C CA . ASN A 1 558 ? -13.260 -4.094 15.147 1.00 97.38 558 ASN A CA 1
ATOM 4356 C C . ASN A 1 558 ? -14.012 -5.415 15.353 1.00 97.38 558 ASN A C 1
ATOM 4358 O O . ASN A 1 558 ? -15.090 -5.425 15.950 1.00 97.38 558 ASN A O 1
ATOM 4362 N N . LEU A 1 559 ? -13.418 -6.540 14.948 1.00 98.06 559 LEU A N 1
ATOM 4363 C CA . LEU A 1 559 ? -13.958 -7.879 15.183 1.00 98.06 559 LEU A CA 1
ATOM 4364 C C . LEU A 1 559 ? -13.985 -8.198 16.678 1.00 98.06 559 LEU A C 1
ATOM 4366 O O . LEU A 1 559 ? -14.995 -8.672 17.191 1.00 98.06 559 LEU A O 1
ATOM 4370 N N . GLY A 1 560 ? -12.898 -7.900 17.391 1.00 96.94 560 GLY A N 1
ATOM 4371 C CA . GLY A 1 560 ? -12.815 -8.086 18.834 1.00 96.94 560 GLY A CA 1
ATOM 4372 C C . GLY A 1 560 ? -13.873 -7.284 19.583 1.00 96.94 560 GLY A C 1
ATOM 4373 O O . GLY A 1 560 ? -14.563 -7.836 20.438 1.00 96.94 560 GLY A O 1
ATOM 4374 N N . ASN A 1 561 ? -14.070 -6.017 19.210 1.00 96.38 561 ASN A N 1
ATOM 4375 C CA . ASN A 1 561 ? -15.126 -5.177 19.764 1.00 96.38 561 ASN A CA 1
ATOM 4376 C C . ASN A 1 561 ? -16.526 -5.724 19.447 1.00 96.38 561 ASN A C 1
ATOM 4378 O O . ASN A 1 561 ? -17.344 -5.848 20.351 1.00 96.38 561 ASN A O 1
ATOM 4382 N N . THR A 1 562 ? -16.782 -6.118 18.197 1.00 97.19 562 THR A N 1
ATOM 4383 C CA . THR A 1 562 ? -18.073 -6.685 17.763 1.00 97.19 562 THR A CA 1
ATOM 4384 C C . THR A 1 562 ? -18.433 -7.933 18.568 1.00 97.19 562 THR A C 1
ATOM 4386 O O . THR A 1 562 ? -19.537 -8.031 19.102 1.00 97.19 562 THR A O 1
ATOM 4389 N N . LEU A 1 563 ? -17.477 -8.852 18.736 1.00 96.38 563 LEU A N 1
ATOM 4390 C CA . LEU A 1 563 ? -17.649 -10.065 19.538 1.00 96.38 563 LEU A CA 1
ATOM 4391 C C . LEU A 1 563 ? -17.894 -9.739 21.017 1.00 96.38 563 LEU A C 1
ATOM 4393 O O . LEU A 1 563 ? -18.763 -10.344 21.649 1.00 96.38 563 LEU A O 1
ATOM 4397 N N . CYS A 1 564 ? -17.163 -8.765 21.569 1.00 94.25 564 CYS A N 1
ATOM 4398 C CA . CYS A 1 564 ? -17.388 -8.278 22.927 1.00 94.25 564 CYS A CA 1
ATOM 4399 C C . CYS A 1 564 ? -18.797 -7.685 23.087 1.00 94.25 564 CYS A C 1
ATOM 4401 O O . CYS A 1 564 ? -19.457 -8.007 24.068 1.00 94.25 564 CYS A O 1
ATOM 4403 N N . GLU A 1 565 ? -19.297 -6.879 22.148 1.00 93.44 565 GLU A N 1
ATOM 4404 C CA . GLU A 1 565 ? -20.660 -6.326 22.207 1.00 93.44 565 GLU A CA 1
ATOM 4405 C C . GLU A 1 565 ? -21.736 -7.411 22.056 1.00 93.44 565 GLU A C 1
ATOM 4407 O O . GLU A 1 565 ? -22.672 -7.452 22.856 1.00 93.44 565 GLU A O 1
ATOM 4412 N N . GLN A 1 566 ? -21.574 -8.361 21.127 1.00 92.81 566 GLN A N 1
ATOM 4413 C CA . GLN A 1 566 ? -22.488 -9.505 21.002 1.00 92.81 566 GLN A CA 1
ATOM 4414 C C . GLN A 1 566 ? -22.546 -10.312 22.297 1.00 92.81 566 GLN A C 1
ATOM 4416 O O . GLN A 1 566 ? -23.626 -10.719 22.717 1.00 92.81 566 GLN A O 1
ATOM 4421 N N . SER A 1 567 ? -21.405 -10.500 22.969 1.00 92.06 567 SER A N 1
ATOM 4422 C CA . SER A 1 567 ? -21.363 -11.233 24.235 1.00 92.06 567 SER A CA 1
ATOM 4423 C C . SER A 1 567 ? -22.240 -10.595 25.321 1.00 92.06 567 SER A C 1
ATOM 4425 O O . SER A 1 567 ? -22.812 -11.311 26.139 1.00 92.06 567 SER A O 1
ATOM 4427 N N . LYS A 1 568 ? -22.429 -9.267 25.307 1.00 88.44 568 LYS A N 1
ATOM 4428 C CA . LYS A 1 568 ? -23.306 -8.573 26.268 1.00 88.44 568 LYS A CA 1
ATOM 4429 C C . LYS A 1 568 ? -24.788 -8.869 26.032 1.00 88.44 568 LYS A C 1
ATOM 4431 O O . LYS A 1 568 ? -25.579 -8.749 26.963 1.00 88.44 568 LYS A O 1
ATOM 4436 N N . MET A 1 569 ? -25.152 -9.265 24.812 1.00 87.62 569 MET A N 1
ATOM 4437 C CA . MET A 1 569 ? -26.517 -9.630 24.421 1.00 87.62 569 MET A CA 1
ATOM 4438 C C . MET A 1 569 ? -26.830 -11.114 24.678 1.00 87.62 569 MET A C 1
ATOM 4440 O O . MET A 1 569 ? -27.991 -11.522 24.605 1.00 87.62 569 MET A O 1
ATOM 4444 N N . GLU A 1 570 ? -25.817 -11.928 24.992 1.00 87.00 570 GLU A N 1
ATOM 4445 C CA . GLU A 1 570 ? -25.981 -13.363 25.212 1.00 87.00 570 GLU A CA 1
ATOM 4446 C C . GLU A 1 570 ? -26.727 -13.674 26.511 1.00 87.00 570 GLU A C 1
ATOM 4448 O O . GLU A 1 570 ? -26.428 -13.161 27.592 1.00 87.00 570 GLU A O 1
ATOM 4453 N N . ARG A 1 571 ? -27.693 -14.594 26.416 1.00 82.38 571 ARG A N 1
ATOM 4454 C CA . ARG A 1 571 ? -28.541 -14.971 27.556 1.00 82.38 571 ARG A CA 1
ATOM 4455 C C . ARG A 1 571 ? -27.855 -15.946 28.511 1.00 82.38 571 ARG A C 1
ATOM 4457 O O . ARG A 1 571 ? -28.173 -15.965 29.701 1.00 82.38 571 ARG A O 1
ATOM 4464 N N . TYR A 1 572 ? -26.978 -16.800 27.990 1.00 83.12 572 TYR A N 1
ATOM 4465 C CA . TYR A 1 572 ? -26.332 -17.866 28.749 1.00 83.12 572 TYR A CA 1
ATOM 4466 C C . TYR A 1 572 ? -24.898 -17.478 29.107 1.00 83.12 572 TYR A C 1
ATOM 4468 O O . TYR A 1 572 ? -24.120 -17.082 28.243 1.00 83.12 572 TYR A O 1
ATOM 4476 N N . ALA A 1 573 ? -24.538 -17.630 30.385 1.00 79.62 573 ALA A N 1
ATOM 4477 C CA . ALA A 1 573 ? -23.233 -17.220 30.901 1.00 79.62 573 ALA A CA 1
ATOM 4478 C C . ALA A 1 573 ? -22.057 -17.907 30.186 1.00 79.62 573 ALA A C 1
ATOM 4480 O O . ALA A 1 573 ? -21.058 -17.249 29.920 1.00 79.62 573 ALA A O 1
ATOM 4481 N N . ASP A 1 574 ? -22.185 -19.187 29.827 1.00 80.00 574 ASP A N 1
ATOM 4482 C CA . ASP A 1 574 ? -21.118 -19.924 29.138 1.00 80.00 574 ASP A CA 1
ATOM 4483 C C . ASP A 1 574 ? -20.834 -19.343 27.743 1.00 80.00 574 ASP A C 1
ATOM 4485 O O . ASP A 1 574 ? -19.686 -19.043 27.428 1.00 80.00 574 ASP A O 1
ATOM 4489 N N . GLN A 1 575 ? -21.885 -19.089 26.953 1.00 85.62 575 GLN A N 1
ATOM 4490 C CA . GLN A 1 575 ? -21.784 -18.492 25.612 1.00 85.62 575 GLN A CA 1
ATOM 4491 C C . GLN A 1 575 ? -21.241 -17.063 25.672 1.00 85.62 575 GLN A C 1
ATOM 4493 O O . GLN A 1 575 ? -20.347 -16.695 24.913 1.00 85.62 575 GLN A O 1
ATOM 4498 N N . ARG A 1 576 ? -21.734 -16.276 26.633 1.00 89.38 576 ARG A N 1
ATOM 4499 C CA . ARG A 1 576 ? -21.241 -14.928 26.920 1.00 89.38 576 ARG A CA 1
ATOM 4500 C C . ARG A 1 576 ? -19.745 -14.926 27.238 1.00 89.38 576 ARG A C 1
ATOM 4502 O O . ARG A 1 576 ? -18.991 -14.188 26.613 1.00 89.38 576 ARG A O 1
ATOM 4509 N N . ASN A 1 577 ? -19.305 -15.776 28.165 1.00 84.56 577 ASN A N 1
ATOM 4510 C CA . ASN A 1 577 ? -17.904 -15.856 28.581 1.00 84.56 577 ASN A CA 1
ATOM 4511 C C . ASN A 1 577 ? -16.991 -16.335 27.445 1.00 84.56 577 ASN A C 1
ATOM 4513 O O . ASN A 1 577 ? -15.897 -15.798 27.266 1.00 84.56 577 ASN A O 1
ATOM 4517 N N . GLU A 1 578 ? -17.434 -17.328 26.671 1.00 88.44 578 GLU A N 1
ATOM 4518 C CA . GLU A 1 578 ? -16.707 -17.826 25.504 1.00 88.44 578 GLU A CA 1
ATOM 4519 C C . GLU A 1 578 ? -16.538 -16.723 24.453 1.00 88.44 578 GLU A C 1
ATOM 4521 O O . GLU A 1 578 ? -15.411 -16.413 24.057 1.00 88.44 578 GLU A O 1
ATOM 4526 N N . LYS A 1 579 ? -17.631 -16.057 24.062 1.00 92.38 579 LYS A N 1
ATOM 4527 C CA . LYS A 1 579 ? -17.599 -14.998 23.046 1.00 92.38 579 LYS A CA 1
ATOM 4528 C C . LYS A 1 579 ? -16.774 -13.791 23.499 1.00 92.38 579 LYS A C 1
ATOM 4530 O O . LYS A 1 579 ? -15.961 -13.284 22.726 1.00 92.38 579 LYS A O 1
ATOM 4535 N N . MET A 1 580 ? -16.880 -13.405 24.774 1.00 92.38 580 MET A N 1
ATOM 4536 C CA . MET A 1 580 ? -16.047 -12.358 25.377 1.00 92.38 580 MET A CA 1
ATOM 4537 C C . MET A 1 580 ? -14.553 -12.720 25.354 1.00 92.38 580 MET A C 1
ATOM 4539 O O . MET A 1 580 ? -13.700 -11.881 25.058 1.00 92.38 580 MET A O 1
ATOM 4543 N N . MET A 1 581 ? -14.205 -13.979 25.638 1.00 90.62 581 MET A N 1
ATOM 4544 C CA . MET A 1 581 ? -12.818 -14.448 25.581 1.00 90.62 581 MET A CA 1
ATOM 4545 C C . MET A 1 581 ? -12.255 -14.388 24.157 1.00 90.62 581 MET A C 1
ATOM 4547 O O . MET A 1 581 ? -11.121 -13.938 23.970 1.00 90.62 581 MET A O 1
ATOM 4551 N N . ILE A 1 582 ? -13.038 -14.803 23.156 1.00 94.31 582 ILE A N 1
ATOM 4552 C CA . ILE A 1 582 ? -12.640 -14.717 21.745 1.00 94.31 582 ILE A CA 1
ATOM 4553 C C . ILE A 1 582 ? -12.458 -13.247 21.344 1.00 94.31 582 ILE A C 1
ATOM 4555 O O . ILE A 1 582 ? -11.424 -12.908 20.767 1.00 94.31 582 ILE A O 1
ATOM 4559 N N . GLY A 1 583 ? -13.400 -12.370 21.707 1.00 95.19 583 GLY A N 1
ATOM 4560 C CA . GLY A 1 583 ? -13.322 -10.933 21.433 1.00 95.19 583 GLY A CA 1
ATOM 4561 C C . GLY A 1 583 ? -12.061 -10.290 22.013 1.00 95.19 583 GLY A C 1
ATOM 4562 O O . GLY A 1 583 ? -11.296 -9.650 21.290 1.00 95.19 583 GLY A O 1
ATOM 4563 N N . ARG A 1 584 ? -11.752 -10.566 23.287 1.00 94.75 584 ARG A N 1
ATOM 4564 C CA . ARG A 1 584 ? -10.498 -10.122 23.917 1.00 94.75 584 ARG A CA 1
ATOM 4565 C C . ARG A 1 584 ? -9.260 -10.619 23.193 1.00 94.75 584 ARG A C 1
ATOM 4567 O O . ARG A 1 584 ? -8.352 -9.831 22.961 1.00 94.75 584 ARG A O 1
ATOM 4574 N N . LYS A 1 585 ? -9.224 -11.899 22.811 1.00 96.75 585 LYS A N 1
ATOM 4575 C CA . LYS A 1 585 ? -8.087 -12.467 22.076 1.00 96.75 585 LYS A CA 1
ATOM 4576 C C . LYS A 1 585 ? -7.845 -11.716 20.765 1.00 96.75 585 LYS A C 1
ATOM 4578 O O . LYS A 1 585 ? -6.695 -11.448 20.437 1.00 96.75 585 LYS A O 1
ATOM 4583 N N . LYS A 1 586 ? -8.908 -11.343 20.045 1.00 97.75 586 LYS A N 1
ATOM 4584 C CA . LYS A 1 586 ? -8.810 -10.540 18.816 1.00 97.75 586 LYS A CA 1
ATOM 4585 C C . LYS A 1 586 ? -8.280 -9.128 19.092 1.00 97.75 586 LYS A C 1
ATOM 4587 O O . LYS A 1 586 ? -7.355 -8.705 18.407 1.00 97.75 586 LYS A O 1
ATOM 4592 N N . CYS A 1 587 ? -8.755 -8.449 20.140 1.00 97.31 587 CYS A N 1
ATOM 4593 C CA . CYS A 1 587 ? -8.197 -7.153 20.552 1.00 97.31 587 CYS A CA 1
ATOM 4594 C C . CYS A 1 587 ? -6.719 -7.253 20.975 1.00 97.31 587 CYS A C 1
ATOM 4596 O O . CYS A 1 587 ? -5.926 -6.379 20.640 1.00 97.31 587 CYS A O 1
ATOM 4598 N N . THR A 1 588 ? -6.316 -8.319 21.675 1.00 97.00 588 THR A N 1
ATOM 4599 C CA . THR A 1 588 ? -4.906 -8.551 22.030 1.00 97.00 588 THR A CA 1
ATOM 4600 C C . THR A 1 588 ? -4.047 -8.740 20.784 1.00 97.00 588 THR A C 1
ATOM 4602 O O . THR A 1 588 ? -3.013 -8.093 20.670 1.00 97.00 588 THR A O 1
ATOM 4605 N N . GLN A 1 589 ? -4.500 -9.548 19.820 1.00 97.19 589 GLN A N 1
ATOM 4606 C CA . GLN A 1 589 ? -3.802 -9.723 18.541 1.00 97.19 589 GLN A CA 1
ATOM 4607 C C . GLN A 1 589 ? -3.674 -8.402 17.772 1.00 97.19 589 GLN A C 1
ATOM 4609 O O . GLN A 1 589 ? -2.615 -8.125 17.218 1.00 97.19 589 GLN A O 1
ATOM 4614 N N . ALA A 1 590 ? -4.721 -7.571 17.770 1.00 97.00 590 ALA A N 1
ATOM 4615 C CA . ALA A 1 590 ? -4.681 -6.241 17.166 1.00 97.00 590 ALA A CA 1
ATOM 4616 C C . ALA A 1 590 ? -3.618 -5.340 17.816 1.00 97.00 590 ALA A C 1
ATOM 4618 O O . ALA A 1 590 ? -2.816 -4.734 17.110 1.00 97.00 590 ALA A O 1
ATOM 4619 N N . TYR A 1 591 ? -3.581 -5.290 19.153 1.00 96.94 591 TYR A N 1
ATOM 4620 C CA . TYR A 1 591 ? -2.586 -4.518 19.904 1.00 96.94 591 TYR A CA 1
ATOM 4621 C C . TYR A 1 591 ? -1.157 -5.012 19.644 1.00 96.94 591 TYR A C 1
ATOM 4623 O O . TYR A 1 591 ? -0.271 -4.207 19.371 1.00 96.94 591 TYR A O 1
ATOM 4631 N N . GLU A 1 592 ? -0.925 -6.326 19.718 1.00 96.00 592 GLU A N 1
ATOM 4632 C CA . GLU A 1 592 ? 0.396 -6.922 19.495 1.00 96.00 592 GLU A CA 1
ATOM 4633 C C . GLU A 1 592 ? 0.903 -6.646 18.078 1.00 96.00 592 GLU A C 1
ATOM 4635 O O . GLU A 1 592 ? 2.061 -6.266 17.912 1.00 96.00 592 GLU A O 1
ATOM 4640 N N . LEU A 1 593 ? 0.027 -6.759 17.076 1.00 92.00 593 LEU A N 1
ATOM 4641 C CA . LEU A 1 593 ? 0.366 -6.482 15.685 1.00 92.00 593 LEU A CA 1
ATOM 4642 C C . LEU A 1 593 ? 0.667 -4.995 15.456 1.00 92.00 593 LEU A C 1
ATOM 4644 O O . LEU A 1 593 ? 1.685 -4.666 14.857 1.00 92.00 593 LEU A O 1
ATOM 4648 N N . ALA A 1 594 ? -0.164 -4.087 15.976 1.00 89.44 594 ALA A N 1
ATOM 4649 C CA . ALA A 1 594 ? 0.094 -2.648 15.885 1.00 89.44 594 ALA A CA 1
ATOM 4650 C C . ALA A 1 594 ? 1.419 -2.265 16.570 1.00 89.44 594 ALA A C 1
ATOM 4652 O O . ALA A 1 594 ? 2.194 -1.469 16.040 1.00 89.44 594 ALA A O 1
ATOM 4653 N N . LYS A 1 595 ? 1.721 -2.890 17.714 1.00 90.62 595 LYS A N 1
ATOM 4654 C CA . LYS A 1 595 ? 2.974 -2.696 18.451 1.00 90.62 595 LYS A CA 1
ATOM 4655 C C . LYS A 1 595 ? 4.195 -3.227 17.700 1.00 90.62 595 LYS A C 1
ATOM 4657 O O . LYS A 1 595 ? 5.221 -2.554 17.699 1.00 90.62 595 LYS A O 1
ATOM 4662 N N . GLU A 1 596 ? 4.099 -4.398 17.064 1.00 88.12 596 GLU A N 1
ATOM 4663 C CA . GLU A 1 596 ? 5.153 -4.950 16.192 1.00 88.12 596 GLU A CA 1
ATOM 4664 C C . GLU A 1 596 ? 5.497 -3.973 15.061 1.00 88.12 596 GLU A C 1
ATOM 4666 O O . GLU A 1 596 ? 6.669 -3.784 14.741 1.00 88.12 596 GLU A O 1
ATOM 4671 N N . LEU A 1 597 ? 4.477 -3.324 14.498 1.00 78.25 597 LEU A N 1
ATOM 4672 C CA . LEU A 1 597 ? 4.606 -2.395 13.376 1.00 78.25 597 LEU A CA 1
ATOM 4673 C C . LEU A 1 597 ? 4.970 -0.959 13.793 1.00 78.25 597 LEU A C 1
ATOM 4675 O O . LEU A 1 597 ? 5.199 -0.119 12.929 1.00 78.25 597 LEU A O 1
ATOM 4679 N N . GLY A 1 598 ? 5.003 -0.649 15.093 1.00 80.44 598 GLY A N 1
ATOM 4680 C CA . GLY A 1 598 ? 5.224 0.716 15.584 1.00 80.44 598 GLY A CA 1
ATOM 4681 C C . GLY A 1 598 ? 4.069 1.687 15.289 1.00 80.44 598 GLY A C 1
ATOM 4682 O O . GLY A 1 598 ? 4.269 2.900 15.300 1.00 80.44 598 GLY A O 1
ATOM 4683 N N . LEU A 1 599 ? 2.862 1.173 15.033 1.00 82.00 599 LEU A N 1
ATOM 4684 C CA . LEU A 1 599 ? 1.668 1.958 14.713 1.00 82.00 599 LEU A CA 1
ATOM 4685 C C . LEU A 1 599 ? 0.971 2.419 16.000 1.00 82.00 599 LEU A C 1
ATOM 4687 O O . LEU A 1 599 ? -0.045 1.865 16.416 1.00 82.00 599 LEU A O 1
ATOM 4691 N N . GLU A 1 600 ? 1.525 3.443 16.652 1.00 86.38 600 GLU A N 1
ATOM 4692 C CA . GLU A 1 600 ? 1.040 3.920 17.960 1.00 86.38 600 GLU A CA 1
ATOM 4693 C C . GLU A 1 600 ? -0.440 4.331 17.960 1.00 86.38 600 GLU A C 1
ATOM 4695 O O . GLU A 1 600 ? -1.134 4.119 18.954 1.00 86.38 600 GLU A O 1
ATOM 4700 N N . GLN A 1 601 ? -0.944 4.872 16.848 1.00 84.94 601 GLN A N 1
ATOM 4701 C CA . GLN A 1 601 ? -2.353 5.249 16.701 1.00 84.94 601 GLN A CA 1
ATOM 4702 C C . GLN A 1 601 ? -3.281 4.026 16.729 1.00 84.94 601 GLN A C 1
ATOM 4704 O O . GLN A 1 601 ? -4.308 4.033 17.413 1.00 84.94 601 GLN A O 1
ATOM 4709 N N . ASP A 1 602 ? -2.889 2.942 16.060 1.00 87.94 602 ASP A N 1
ATOM 4710 C CA . ASP A 1 602 ? -3.689 1.719 15.972 1.00 87.94 602 ASP A CA 1
ATOM 4711 C C . ASP A 1 602 ? -3.651 0.894 17.267 1.00 87.94 602 ASP A C 1
ATOM 4713 O O . ASP A 1 602 ? -4.493 0.021 17.470 1.00 87.94 602 ASP A O 1
ATOM 4717 N N . MET A 1 603 ? -2.737 1.205 18.196 1.00 93.62 603 MET A N 1
ATOM 4718 C CA . MET A 1 603 ? -2.698 0.606 19.536 1.00 93.62 603 MET A CA 1
ATOM 4719 C C . MET A 1 603 ? -3.798 1.148 20.467 1.00 93.62 603 MET A C 1
ATOM 4721 O O . MET A 1 603 ? -4.208 0.457 21.404 1.00 93.62 603 MET A O 1
ATOM 4725 N N . VAL A 1 604 ? -4.302 2.365 20.223 1.00 95.25 604 VAL A N 1
ATOM 4726 C CA . VAL A 1 604 ? -5.204 3.082 21.142 1.00 95.25 604 VAL A CA 1
ATOM 4727 C C . VAL A 1 604 ? -6.556 2.376 21.300 1.00 95.25 604 VAL A C 1
ATOM 4729 O O . VAL A 1 604 ? -7.018 2.141 22.421 1.00 95.25 604 VAL A O 1
ATOM 4732 N N . ASN A 1 605 ? -7.202 2.011 20.189 1.00 94.94 605 ASN A N 1
ATOM 4733 C CA . ASN A 1 605 ? -8.527 1.379 20.213 1.00 94.94 605 ASN A CA 1
ATOM 4734 C C . ASN A 1 605 ? -8.514 -0.030 20.844 1.00 94.94 605 ASN A C 1
ATOM 4736 O O . ASN A 1 605 ? -9.363 -0.284 21.705 1.00 94.94 605 ASN A O 1
ATOM 4740 N N . PRO A 1 606 ? -7.550 -0.919 20.520 1.00 97.50 606 PRO A N 1
ATOM 4741 C CA . PRO A 1 606 ? -7.388 -2.198 21.206 1.00 97.50 606 PRO A CA 1
ATOM 4742 C C . PRO A 1 606 ? -7.274 -2.069 22.725 1.00 97.50 606 PRO A C 1
ATOM 4744 O O . PRO A 1 606 ? -7.966 -2.785 23.446 1.00 97.50 606 PRO A O 1
ATOM 4747 N N . LEU A 1 607 ? -6.454 -1.134 23.223 1.00 97.56 607 LEU A N 1
ATOM 4748 C CA . LEU A 1 607 ? -6.283 -0.894 24.661 1.00 97.56 607 LEU A CA 1
ATOM 4749 C C . LEU A 1 607 ? -7.594 -0.457 25.322 1.00 97.56 607 LEU A C 1
ATOM 4751 O O . LEU A 1 607 ? -7.960 -0.962 26.387 1.00 97.56 607 LEU A O 1
ATOM 4755 N N . PHE A 1 608 ? -8.332 0.443 24.668 1.00 97.31 608 PHE A N 1
ATOM 4756 C CA . PHE A 1 608 ? -9.643 0.881 25.139 1.00 97.31 608 PHE A CA 1
ATOM 4757 C C . PHE A 1 608 ? -10.632 -0.292 25.224 1.00 97.31 608 PHE A C 1
ATOM 4759 O O . PHE A 1 608 ? -11.262 -0.505 26.263 1.00 97.31 608 PHE A O 1
ATOM 4766 N N . ASN A 1 609 ? -10.723 -1.095 24.163 1.00 96.62 609 ASN A N 1
ATOM 4767 C CA . ASN A 1 609 ? -11.646 -2.226 24.078 1.00 96.62 609 ASN A CA 1
ATOM 4768 C C . ASN A 1 609 ? -11.281 -3.349 25.064 1.00 96.62 609 ASN A C 1
ATOM 4770 O O . ASN A 1 609 ? -12.164 -3.912 25.715 1.00 96.62 609 ASN A O 1
ATOM 4774 N N . LEU A 1 610 ? -9.986 -3.630 25.255 1.00 96.44 610 LEU A N 1
ATOM 4775 C CA . LEU A 1 610 ? -9.496 -4.567 26.271 1.00 96.44 610 LEU A CA 1
ATOM 4776 C C . LEU A 1 610 ? -9.900 -4.117 27.678 1.00 96.44 610 LEU A C 1
ATOM 4778 O O . LEU A 1 610 ? -10.495 -4.901 28.421 1.00 96.44 610 LEU A O 1
ATOM 4782 N N . GLY A 1 611 ? -9.663 -2.851 28.030 1.00 94.88 611 GLY A N 1
ATOM 4783 C CA . GLY A 1 611 ? -10.075 -2.307 29.324 1.00 94.88 611 GLY A CA 1
ATOM 4784 C C . GLY A 1 611 ? -11.593 -2.376 29.536 1.00 94.88 611 GLY A C 1
ATOM 4785 O O . GLY A 1 611 ? -12.052 -2.824 30.589 1.00 94.88 611 GLY A O 1
ATOM 4786 N N . CYS A 1 612 ? -12.390 -2.007 28.527 1.00 94.31 612 CYS A N 1
ATOM 4787 C CA . CYS A 1 612 ? -13.852 -2.072 28.600 1.00 94.31 612 CYS A CA 1
ATOM 4788 C C . CYS A 1 612 ? -14.375 -3.506 28.772 1.00 94.31 612 CYS A C 1
ATOM 4790 O O . CYS A 1 612 ? -15.255 -3.731 29.603 1.00 94.31 612 CYS A O 1
ATOM 4792 N N . SER A 1 613 ? -13.812 -4.478 28.049 1.00 93.06 613 SER A N 1
ATOM 4793 C CA . SER A 1 613 ? -14.199 -5.892 28.162 1.00 93.06 613 SER A CA 1
ATOM 4794 C C . SER A 1 613 ? -13.938 -6.470 29.562 1.00 93.06 613 SER A C 1
ATOM 4796 O O . SER A 1 613 ? -14.752 -7.221 30.092 1.00 93.06 613 SER A O 1
ATOM 4798 N N . LEU A 1 614 ? -12.829 -6.084 30.206 1.00 91.50 614 LEU A N 1
ATOM 4799 C CA . LEU A 1 614 ? -12.491 -6.507 31.570 1.00 91.50 614 LEU A CA 1
ATOM 4800 C C . LEU A 1 614 ? -13.420 -5.885 32.611 1.00 91.50 614 LEU A C 1
ATOM 4802 O O . LEU A 1 614 ? -13.825 -6.553 33.563 1.00 91.50 614 LEU A O 1
ATOM 4806 N N . MET A 1 615 ? -13.769 -4.611 32.428 1.00 91.19 615 MET A N 1
ATOM 4807 C CA . MET A 1 615 ? -14.708 -3.929 33.316 1.00 91.19 615 MET A CA 1
ATOM 4808 C C . MET A 1 615 ? -16.115 -4.515 33.227 1.00 91.19 615 MET A C 1
ATOM 4810 O O . MET A 1 615 ? -16.779 -4.633 34.255 1.00 91.19 615 MET A O 1
ATOM 4814 N N . PHE A 1 616 ? -16.546 -4.937 32.036 1.00 88.69 616 PHE A N 1
ATOM 4815 C CA . PHE A 1 616 ? -17.816 -5.637 31.867 1.00 88.69 616 PHE A CA 1
ATOM 4816 C C . PHE A 1 616 ? -17.837 -6.972 32.627 1.00 88.69 616 PHE A C 1
ATOM 4818 O O . PHE A 1 616 ? -18.731 -7.196 33.441 1.00 88.69 616 PHE A O 1
ATOM 4825 N N . ASP A 1 617 ? -16.816 -7.819 32.452 1.00 84.12 617 ASP A N 1
ATOM 4826 C CA . ASP A 1 617 ? -16.726 -9.099 33.171 1.00 84.12 617 ASP A CA 1
ATOM 4827 C C . ASP A 1 617 ? -16.688 -8.912 34.690 1.00 84.12 617 ASP A C 1
ATOM 4829 O O . ASP A 1 617 ? -17.261 -9.714 35.430 1.00 84.12 617 ASP A O 1
ATOM 4833 N N . PHE A 1 618 ? -16.028 -7.859 35.174 1.00 84.94 618 PHE A N 1
ATOM 4834 C CA . PHE A 1 618 ? -16.043 -7.513 36.591 1.00 84.94 618 PHE A CA 1
ATOM 4835 C C . PHE A 1 618 ? -17.466 -7.220 37.084 1.00 84.94 618 PHE A C 1
ATOM 4837 O O . PHE A 1 618 ? -17.889 -7.787 38.092 1.00 84.94 618 PHE A O 1
ATOM 4844 N N . GLN A 1 619 ? -18.215 -6.382 36.365 1.00 79.94 619 GLN A N 1
ATOM 4845 C CA . GLN A 1 619 ? -19.579 -5.993 36.733 1.00 79.94 619 GLN A CA 1
ATOM 4846 C C . GLN A 1 619 ? -20.560 -7.170 36.684 1.00 79.94 619 GLN A C 1
ATOM 4848 O O . GLN A 1 619 ? -21.296 -7.383 37.647 1.00 79.94 619 GLN A O 1
ATOM 4853 N N . GLU A 1 620 ? -20.532 -7.979 35.623 1.00 77.56 620 GLU A N 1
ATOM 4854 C CA . GLU A 1 620 ? -21.411 -9.149 35.492 1.00 77.56 620 GLU A CA 1
ATOM 4855 C C . GLU A 1 620 ? -21.128 -10.200 36.570 1.00 77.56 620 GLU A C 1
ATOM 4857 O O . GLU A 1 620 ? -22.050 -10.691 37.223 1.00 77.56 620 GLU A O 1
ATOM 4862 N N . ASN A 1 621 ? -19.853 -10.497 36.849 1.00 71.19 621 ASN A N 1
ATOM 4863 C CA . ASN A 1 621 ? -19.507 -11.443 37.912 1.00 71.19 621 ASN A CA 1
ATOM 4864 C C . ASN A 1 621 ? -19.928 -10.944 39.301 1.00 71.19 621 ASN A C 1
ATOM 4866 O O . ASN A 1 621 ? -20.286 -11.759 40.156 1.00 71.19 621 ASN A O 1
ATOM 4870 N N . LEU A 1 622 ? -19.895 -9.631 39.548 1.00 68.38 622 LEU A N 1
ATOM 4871 C CA . LEU A 1 622 ? -20.430 -9.055 40.782 1.00 68.38 622 LEU A CA 1
ATOM 4872 C C . LEU A 1 622 ? -21.947 -9.175 40.855 1.00 68.38 622 LEU A C 1
ATOM 4874 O O . LEU A 1 622 ? -22.479 -9.564 41.899 1.00 68.38 622 LEU A O 1
ATOM 4878 N N . TYR A 1 623 ? -22.633 -8.879 39.754 1.00 60.56 623 TYR A N 1
ATOM 4879 C CA . TYR A 1 623 ? -24.083 -8.951 39.667 1.00 60.56 623 TYR A CA 1
ATOM 4880 C C . TYR A 1 623 ? -24.589 -10.383 39.891 1.00 60.56 623 TYR A C 1
ATOM 4882 O O . TYR A 1 623 ? -25.400 -10.613 40.794 1.00 60.56 623 TYR A O 1
ATOM 4890 N N . ASP A 1 624 ? -24.038 -11.366 39.177 1.00 58.59 624 ASP A N 1
ATOM 4891 C CA . ASP A 1 624 ? -24.418 -12.776 39.312 1.00 58.59 624 ASP A CA 1
ATOM 4892 C C . ASP A 1 624 ? -24.147 -13.306 40.729 1.00 58.59 624 ASP A C 1
ATOM 4894 O O . ASP A 1 624 ? -24.995 -13.977 41.329 1.00 58.59 624 ASP A O 1
ATOM 4898 N N . ARG A 1 625 ? -23.010 -12.943 41.339 1.00 56.84 625 ARG A N 1
ATOM 4899 C CA . ARG A 1 625 ? -22.679 -13.364 42.713 1.00 56.84 625 ARG A CA 1
ATOM 4900 C C . ARG A 1 625 ? -23.557 -12.675 43.762 1.00 56.84 625 ARG A C 1
ATOM 4902 O O . ARG A 1 625 ? -23.922 -13.315 44.750 1.00 56.84 625 ARG A O 1
ATOM 4909 N N . SER A 1 626 ? -23.963 -11.423 43.540 1.00 57.16 626 SER A N 1
ATOM 4910 C CA . SER A 1 626 ? -24.916 -10.718 44.412 1.00 57.16 626 SER A CA 1
ATOM 4911 C C . SER A 1 626 ? -26.302 -11.378 44.410 1.00 57.16 626 SER A C 1
ATOM 4913 O O . SER A 1 626 ? -26.918 -11.526 45.469 1.00 57.16 626 SER A O 1
ATOM 4915 N N . ARG A 1 627 ? -26.747 -11.864 43.242 1.00 54.62 627 ARG A N 1
ATOM 4916 C CA . ARG A 1 627 ? -28.041 -12.527 43.040 1.00 54.62 627 ARG A CA 1
ATOM 4917 C C . ARG A 1 627 ? -28.080 -13.943 43.615 1.00 54.62 627 ARG A C 1
ATOM 4919 O O . ARG A 1 627 ? -29.109 -14.352 44.146 1.00 54.62 627 ARG A O 1
ATOM 4926 N N . ILE A 1 628 ? -26.980 -14.692 43.516 1.00 52.38 628 ILE A N 1
ATOM 4927 C CA . ILE A 1 628 ? -26.912 -16.090 43.976 1.00 52.38 628 ILE A CA 1
ATOM 4928 C C . ILE A 1 628 ? -26.814 -16.183 45.502 1.00 52.38 628 ILE A C 1
ATOM 4930 O O . ILE A 1 628 ? -27.463 -17.033 46.109 1.00 52.38 628 ILE A O 1
ATOM 4934 N N . PHE A 1 629 ? -26.015 -15.327 46.142 1.00 49.31 629 PHE A N 1
ATOM 4935 C CA . PHE A 1 629 ? -25.679 -15.512 47.556 1.00 49.31 629 PHE A CA 1
ATOM 4936 C C . PHE A 1 629 ? -26.486 -14.637 48.524 1.00 49.31 629 PHE A C 1
ATOM 4938 O O . PHE A 1 629 ? -26.334 -14.797 49.736 1.00 49.31 629 PHE A O 1
ATOM 4945 N N . ASN A 1 630 ? -27.315 -13.695 48.042 1.00 47.00 630 ASN A N 1
ATOM 4946 C CA . ASN A 1 630 ? -27.971 -12.645 48.856 1.00 47.00 630 ASN A CA 1
ATOM 4947 C C . ASN A 1 630 ? -27.003 -11.844 49.766 1.00 47.00 630 ASN A C 1
ATOM 4949 O O . ASN A 1 630 ? -27.426 -11.029 50.587 1.00 47.00 630 ASN A O 1
ATOM 4953 N N . ARG A 1 631 ? -25.697 -12.094 49.633 1.00 50.97 631 ARG A N 1
ATOM 4954 C CA . ARG A 1 631 ? -24.550 -11.513 50.322 1.00 50.97 631 ARG A CA 1
ATOM 4955 C C . ARG A 1 631 ? -23.334 -11.787 49.454 1.00 50.97 631 ARG A C 1
ATOM 4957 O O . ARG A 1 631 ? -22.996 -12.937 49.201 1.00 50.97 631 ARG A O 1
ATOM 4964 N N . ILE A 1 632 ? -22.651 -10.733 49.044 1.00 54.28 632 ILE A N 1
ATOM 4965 C CA . ILE A 1 632 ? -21.328 -10.861 48.445 1.00 54.28 632 ILE A CA 1
ATOM 4966 C C . ILE A 1 632 ? -20.376 -11.307 49.575 1.00 54.28 632 ILE A C 1
ATOM 4968 O O . ILE A 1 632 ?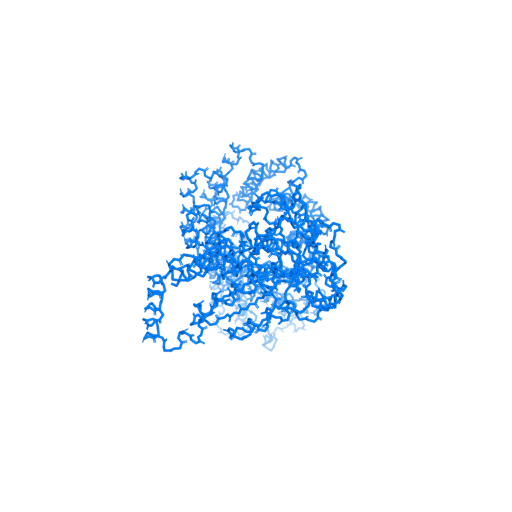 -20.452 -10.762 50.679 1.00 54.28 632 ILE A O 1
ATOM 4972 N N . THR A 1 633 ? -19.536 -12.325 49.356 1.00 54.50 633 THR A N 1
ATOM 4973 C CA . THR A 1 633 ? -18.530 -12.812 50.329 1.00 54.50 633 THR A CA 1
ATOM 4974 C C . THR A 1 633 ? -17.099 -12.515 49.854 1.00 54.50 633 THR A C 1
ATOM 4976 O O . THR A 1 633 ? -16.874 -12.370 48.652 1.00 54.50 633 THR A O 1
ATOM 4979 N N . PRO A 1 634 ? -16.096 -12.424 50.744 1.00 54.34 634 PRO A N 1
ATOM 4980 C CA . PRO A 1 634 ? -14.691 -12.258 50.348 1.00 54.34 634 PRO A CA 1
ATOM 4981 C C . PRO A 1 634 ? -14.188 -13.335 49.369 1.00 54.34 634 PRO A C 1
ATOM 4983 O O . PRO A 1 634 ? -13.446 -13.026 48.439 1.00 54.34 634 PRO A O 1
ATOM 4986 N N . GLU A 1 635 ? -14.648 -14.580 49.507 1.00 54.19 635 GLU A N 1
ATOM 4987 C CA . GLU A 1 635 ? -14.322 -15.692 48.602 1.00 54.19 635 GLU A CA 1
ATOM 4988 C C . GLU A 1 635 ? -14.937 -15.490 47.207 1.00 54.19 635 GLU A C 1
ATOM 4990 O O . GLU A 1 635 ? -14.336 -15.839 46.190 1.00 54.19 635 GLU A O 1
ATOM 4995 N N . SER A 1 636 ? -16.102 -14.836 47.143 1.00 51.28 636 SER A N 1
ATOM 4996 C CA . SER A 1 636 ? -16.768 -14.453 45.897 1.00 51.28 636 SER A CA 1
ATOM 4997 C C . SER A 1 636 ? -16.054 -13.307 45.151 1.00 51.28 636 SER A C 1
ATOM 4999 O O . SER A 1 636 ? -16.395 -13.024 44.009 1.00 51.28 636 SER A O 1
ATOM 5001 N N . TYR A 1 637 ? -15.011 -12.699 45.721 1.00 54.84 637 TYR A N 1
ATOM 5002 C CA . TYR A 1 637 ? -14.174 -11.706 45.035 1.00 54.84 637 TYR A CA 1
ATOM 5003 C C . TYR A 1 637 ? -12.850 -12.267 44.503 1.00 54.84 637 TYR A C 1
ATOM 5005 O O . TYR A 1 637 ? -12.261 -11.673 43.601 1.00 54.84 637 TYR A O 1
ATOM 5013 N N . ALA A 1 638 ? -12.374 -13.405 45.018 1.00 56.00 638 ALA A N 1
ATOM 5014 C CA . ALA A 1 638 ? -11.010 -13.882 44.770 1.00 56.00 638 ALA A CA 1
ATOM 5015 C C . ALA A 1 638 ? -10.681 -14.116 43.280 1.00 56.00 638 ALA A C 1
ATOM 5017 O O . ALA A 1 638 ? -9.560 -13.850 42.869 1.00 56.00 638 ALA A O 1
ATOM 5018 N N . GLY A 1 639 ? -11.652 -14.554 42.470 1.00 59.09 639 GLY A N 1
ATOM 5019 C CA . GLY A 1 639 ? -11.448 -14.856 41.042 1.00 59.09 639 GLY A CA 1
ATOM 5020 C C . GLY A 1 639 ? -11.663 -13.694 40.064 1.00 59.09 639 GLY A C 1
ATOM 5021 O O . GLY A 1 639 ? -11.421 -13.868 38.880 1.00 59.09 639 GLY A O 1
ATOM 5022 N N . VAL A 1 640 ? -12.144 -12.536 40.531 1.00 65.56 640 VAL A N 1
ATOM 5023 C CA . VAL A 1 640 ? -12.456 -11.366 39.675 1.00 65.56 640 VAL A CA 1
ATOM 5024 C C . VAL A 1 640 ? -11.828 -10.067 40.163 1.00 65.56 640 VAL A C 1
ATOM 5026 O O . VAL A 1 640 ? -11.894 -9.043 39.485 1.00 65.56 640 VAL A O 1
ATOM 5029 N N . ARG A 1 641 ? -11.164 -10.104 41.324 1.00 69.25 641 ARG A N 1
ATOM 5030 C CA . ARG A 1 641 ? -10.482 -8.948 41.897 1.00 69.25 641 ARG A CA 1
ATOM 5031 C C . ARG A 1 641 ? -9.436 -8.369 40.953 1.00 69.25 641 ARG A C 1
ATOM 5033 O O . ARG A 1 641 ? -9.192 -7.188 41.037 1.00 69.25 641 ARG A O 1
ATOM 5040 N N . GLU A 1 642 ? -8.828 -9.132 40.060 1.00 80.56 642 GLU A N 1
ATOM 5041 C CA . GLU A 1 642 ? -7.724 -8.629 39.233 1.00 80.56 642 GLU A CA 1
ATOM 5042 C C . GLU A 1 642 ? -8.190 -7.743 38.063 1.00 80.56 642 GLU A C 1
ATOM 5044 O O . GLU A 1 642 ? -7.429 -6.890 37.601 1.00 80.56 642 GLU A O 1
ATOM 5049 N N . PHE A 1 643 ? -9.452 -7.861 37.628 1.00 87.25 643 PHE A N 1
ATOM 5050 C CA . PHE A 1 643 ? -9.946 -7.182 36.425 1.00 87.25 643 PHE A CA 1
ATOM 5051 C C . PHE A 1 643 ? -9.860 -5.650 36.479 1.00 87.25 643 PHE A C 1
ATOM 5053 O O . PHE A 1 643 ? -9.323 -5.086 35.527 1.00 87.25 643 PHE A O 1
ATOM 5060 N N . PRO A 1 644 ? -10.257 -4.942 37.561 1.00 90.38 644 PRO A N 1
ATOM 5061 C CA . PRO A 1 644 ? -10.096 -3.487 37.617 1.00 90.38 644 PRO A CA 1
ATOM 5062 C C . PRO A 1 644 ? -8.634 -3.025 37.586 1.00 90.38 644 PRO A C 1
ATOM 5064 O O . PRO A 1 644 ? -8.350 -1.904 37.179 1.00 90.38 644 PRO A O 1
ATOM 5067 N N . TRP A 1 645 ? -7.683 -3.847 38.040 1.00 91.56 645 TRP A N 1
ATOM 5068 C CA . TRP A 1 645 ? -6.257 -3.507 37.975 1.00 91.56 645 TRP A CA 1
ATOM 5069 C C . TRP A 1 645 ? -5.688 -3.718 36.579 1.00 91.56 645 TRP A C 1
ATOM 5071 O O . TRP A 1 645 ? -4.954 -2.860 36.098 1.00 91.56 645 TRP A O 1
ATOM 5081 N N . LEU A 1 646 ? -6.075 -4.804 35.913 1.00 92.06 646 LEU A N 1
ATOM 5082 C CA . LEU A 1 646 ? -5.679 -5.048 34.532 1.00 92.06 646 LEU A CA 1
ATOM 5083 C C . LEU A 1 646 ? -6.324 -4.035 33.568 1.00 92.06 646 LEU A C 1
ATOM 5085 O O . LEU A 1 646 ? -5.655 -3.523 32.677 1.00 92.06 646 LEU A O 1
ATOM 5089 N N . ALA A 1 647 ? -7.590 -3.673 33.792 1.00 94.12 647 ALA A N 1
ATOM 5090 C CA . ALA A 1 647 ? -8.257 -2.614 33.039 1.00 94.12 647 ALA A CA 1
ATOM 5091 C C . ALA A 1 647 ? -7.576 -1.252 33.248 1.00 94.12 647 ALA A C 1
ATOM 5093 O O . ALA A 1 647 ? -7.361 -0.529 32.280 1.00 94.12 647 ALA A O 1
ATOM 5094 N N . GLU A 1 648 ? -7.183 -0.914 34.487 1.00 96.25 648 GLU A N 1
ATOM 5095 C CA . GLU A 1 648 ? -6.413 0.310 34.754 1.00 96.25 648 GLU A CA 1
ATOM 5096 C C . GLU A 1 648 ? -5.109 0.344 33.954 1.00 96.25 648 GLU A C 1
ATOM 5098 O O . GLU A 1 648 ? -4.775 1.385 33.400 1.00 96.25 648 GLU A O 1
ATOM 5103 N N . HIS A 1 649 ? -4.387 -0.779 33.881 1.00 96.00 649 HIS A N 1
ATOM 5104 C CA . HIS A 1 649 ? -3.144 -0.869 33.118 1.00 96.00 649 HIS A CA 1
ATOM 5105 C C . HIS A 1 649 ? -3.361 -0.507 31.643 1.00 96.00 649 HIS A C 1
ATOM 5107 O O . HIS A 1 649 ? -2.711 0.415 31.152 1.00 96.00 649 HIS A O 1
ATOM 5113 N N . PHE A 1 650 ? -4.331 -1.145 30.977 1.00 96.62 650 PHE A N 1
ATOM 5114 C CA . PHE A 1 650 ? -4.634 -0.851 29.573 1.00 96.62 650 PHE A CA 1
ATOM 5115 C C . PHE A 1 650 ? -5.119 0.587 29.359 1.00 96.62 650 PHE A C 1
ATOM 5117 O O . PHE A 1 650 ? -4.696 1.246 28.412 1.00 96.62 650 PHE A O 1
ATOM 5124 N N . PHE A 1 651 ? -5.973 1.112 30.244 1.00 98.19 651 PHE A N 1
ATOM 5125 C CA . PHE A 1 651 ? -6.448 2.488 30.112 1.00 98.19 651 PHE A CA 1
ATOM 5126 C C . PHE A 1 651 ? -5.355 3.530 30.366 1.00 98.19 651 PHE A C 1
ATOM 5128 O O . PHE A 1 651 ? -5.379 4.579 29.729 1.00 98.19 651 PHE A O 1
ATOM 5135 N N . ARG A 1 652 ? -4.403 3.273 31.271 1.00 97.56 652 ARG A N 1
ATOM 5136 C CA . ARG A 1 652 ? -3.262 4.173 31.497 1.00 97.56 652 ARG A CA 1
ATOM 5137 C C . ARG A 1 652 ? -2.320 4.193 30.306 1.00 97.56 652 ARG A C 1
ATOM 5139 O O . ARG A 1 652 ? -1.962 5.275 29.860 1.00 97.56 652 ARG A O 1
ATOM 5146 N N . GLU A 1 653 ? -1.985 3.027 29.764 1.00 97.00 653 GLU A N 1
ATOM 5147 C CA . GLU A 1 653 ? -1.167 2.944 28.553 1.00 97.00 653 GLU A CA 1
ATOM 5148 C C . GLU A 1 653 ? -1.852 3.658 27.375 1.00 97.00 653 GLU A C 1
ATOM 5150 O O . GLU A 1 653 ? -1.239 4.474 26.689 1.00 97.00 653 GLU A O 1
ATOM 5155 N N . GLY A 1 654 ? -3.158 3.436 27.192 1.00 96.38 654 GLY A N 1
ATOM 5156 C CA . GLY A 1 654 ? -3.937 4.115 26.157 1.00 96.38 654 GLY A CA 1
ATOM 5157 C C . GLY A 1 654 ? -4.031 5.631 26.364 1.00 96.38 654 GLY A C 1
ATOM 5158 O O . GLY A 1 654 ? -3.981 6.386 25.392 1.00 96.38 654 GLY A O 1
ATOM 5159 N N . LEU A 1 655 ? -4.113 6.095 27.617 1.00 97.44 655 LEU A N 1
ATOM 5160 C CA . LEU A 1 655 ? -4.076 7.517 27.965 1.00 97.44 655 LEU A CA 1
ATOM 5161 C C . LEU A 1 655 ? -2.724 8.148 27.613 1.00 97.44 655 LEU A C 1
ATOM 5163 O O . LEU A 1 655 ? -2.708 9.209 26.995 1.00 97.44 655 LEU A O 1
ATOM 5167 N N . GLU A 1 656 ? -1.613 7.504 27.977 1.00 96.56 656 GLU A N 1
ATOM 5168 C CA . GLU A 1 656 ? -0.256 7.980 27.673 1.00 96.56 656 GLU A CA 1
ATOM 5169 C C . GLU A 1 656 ? -0.037 8.104 26.158 1.00 96.56 656 GLU A C 1
ATOM 5171 O O . GLU A 1 656 ? 0.426 9.142 25.679 1.00 96.56 656 GLU A O 1
ATOM 5176 N N . LEU A 1 657 ? -0.453 7.093 25.388 1.00 93.81 657 LEU A N 1
ATOM 5177 C CA . LEU A 1 657 ? -0.410 7.134 23.923 1.00 93.81 657 LEU A CA 1
ATOM 5178 C C . LEU A 1 657 ? -1.301 8.247 23.358 1.00 93.81 657 LEU A C 1
ATOM 5180 O O . LEU A 1 657 ? -0.852 9.041 22.536 1.00 93.81 657 LEU A O 1
ATOM 5184 N N . SER A 1 658 ? -2.539 8.377 23.842 1.00 93.12 658 SER A N 1
ATOM 5185 C CA . SER A 1 658 ? -3.466 9.424 23.379 1.00 93.12 658 SER A CA 1
ATOM 5186 C C . SER A 1 658 ? -2.948 10.837 23.679 1.00 93.12 658 SER A C 1
ATOM 5188 O O . SER A 1 658 ? -3.168 11.757 22.891 1.00 93.12 658 SER A O 1
ATOM 5190 N N . GLN A 1 659 ? -2.245 11.021 24.802 1.00 92.88 659 GLN A N 1
ATOM 5191 C CA . GLN A 1 659 ? -1.573 12.274 25.157 1.00 92.88 659 GLN A CA 1
ATOM 5192 C C . GLN A 1 659 ? -0.402 12.566 24.220 1.00 92.88 659 GLN A C 1
ATOM 5194 O O . GLN A 1 659 ? -0.293 13.688 23.727 1.00 92.88 659 GLN A O 1
ATOM 5199 N N . LYS A 1 660 ? 0.429 11.557 23.926 1.00 89.94 660 LYS A N 1
ATOM 5200 C CA . LYS A 1 660 ? 1.520 11.667 22.949 1.00 89.94 660 LYS A CA 1
ATOM 5201 C C . LYS A 1 660 ? 1.002 12.056 21.558 1.00 89.94 660 LYS A C 1
ATOM 5203 O O . LYS A 1 660 ? 1.621 12.879 20.891 1.00 89.94 660 LYS A O 1
ATOM 5208 N N . LEU A 1 661 ? -0.148 11.514 21.157 1.00 83.56 661 LEU A N 1
ATOM 5209 C CA . LEU A 1 661 ? -0.801 11.774 19.866 1.00 83.56 661 LEU A CA 1
ATOM 5210 C C . LEU A 1 661 ? -1.677 13.045 19.846 1.00 83.56 661 LEU A C 1
ATOM 5212 O O . LEU A 1 661 ? -2.247 13.380 18.807 1.00 83.56 661 LEU A O 1
ATOM 5216 N N . ALA A 1 662 ? -1.802 13.754 20.974 1.00 86.19 662 ALA A N 1
ATOM 5217 C CA . ALA A 1 662 ? -2.658 14.933 21.139 1.00 86.19 662 ALA A CA 1
ATOM 5218 C C . ALA A 1 662 ? -4.147 14.707 20.768 1.00 86.19 662 ALA A C 1
ATOM 5220 O O . ALA A 1 662 ? -4.836 15.610 20.285 1.00 86.19 662 ALA A O 1
ATOM 5221 N N . GLU A 1 663 ? -4.684 13.510 21.026 1.00 84.25 663 GLU A N 1
ATOM 5222 C CA . GLU A 1 663 ? -6.067 13.140 20.698 1.00 84.25 663 GLU A CA 1
ATOM 5223 C C . GLU A 1 663 ? -7.048 13.489 21.821 1.00 84.25 663 GLU A C 1
ATOM 5225 O O . GLU A 1 663 ? -7.501 12.621 22.569 1.00 84.25 663 GLU A O 1
ATOM 5230 N N . LYS A 1 664 ? -7.419 14.771 21.934 1.00 88.75 664 LYS A N 1
ATOM 5231 C CA . LYS A 1 664 ? -8.315 15.264 23.002 1.00 88.75 664 LYS A CA 1
ATOM 5232 C C . LYS A 1 664 ? -9.563 14.389 23.250 1.00 88.75 664 LYS A C 1
ATOM 5234 O O . LYS A 1 664 ? -9.797 14.050 24.412 1.00 88.75 664 LYS A O 1
ATOM 5239 N N . PRO A 1 665 ? -10.336 13.952 22.231 1.00 89.38 665 PRO A N 1
ATOM 5240 C CA . PRO A 1 665 ? -11.512 13.107 22.467 1.00 89.38 665 PRO A CA 1
ATOM 5241 C C . PRO A 1 665 ? -11.175 11.750 23.104 1.00 89.38 665 PRO A C 1
ATOM 5243 O O . PRO A 1 665 ? -11.905 11.264 23.975 1.00 89.38 665 PRO A O 1
ATOM 5246 N N . ARG A 1 666 ? -10.049 11.138 22.711 1.00 92.12 666 ARG A N 1
ATOM 5247 C CA . ARG A 1 666 ? -9.591 9.867 23.285 1.00 92.12 666 ARG A CA 1
ATOM 5248 C C . ARG A 1 666 ? -9.021 10.048 24.683 1.00 92.12 666 ARG A C 1
ATOM 5250 O O . ARG A 1 666 ? -9.386 9.268 25.558 1.00 92.12 666 ARG A O 1
ATOM 5257 N N . ILE A 1 667 ? -8.256 11.112 24.936 1.00 95.81 667 ILE A N 1
ATOM 5258 C CA . ILE A 1 667 ? -7.788 11.472 26.286 1.00 95.81 667 ILE A CA 1
ATOM 5259 C C . ILE A 1 667 ? -8.983 11.564 27.249 1.00 95.81 667 ILE A C 1
ATOM 5261 O O . ILE A 1 667 ? -8.986 10.902 28.287 1.00 95.81 667 ILE A O 1
ATOM 5265 N N . ALA A 1 668 ? -10.038 12.297 26.875 1.00 95.31 668 ALA A N 1
ATOM 5266 C CA . ALA A 1 668 ? -11.253 12.415 27.685 1.00 95.31 668 ALA A CA 1
ATOM 5267 C C . ALA A 1 668 ? -11.953 11.060 27.907 1.00 95.31 668 ALA A C 1
ATOM 5269 O O . ALA A 1 668 ? -12.404 10.762 29.015 1.00 95.31 668 ALA A O 1
ATOM 5270 N N . SER A 1 669 ? -11.996 10.207 26.878 1.00 94.88 669 SER A N 1
ATOM 5271 C CA . SER A 1 669 ? -12.575 8.859 26.965 1.00 94.88 669 SER A CA 1
ATOM 5272 C C . SER A 1 669 ? -11.807 7.950 27.935 1.00 94.88 669 SER A C 1
ATOM 5274 O O . SER A 1 669 ? -12.429 7.248 28.733 1.00 94.88 669 SER A O 1
ATOM 5276 N N . PHE A 1 670 ? -10.470 7.963 27.910 1.00 97.81 670 PHE A N 1
ATOM 5277 C CA . PHE A 1 670 ? -9.652 7.179 28.843 1.00 97.81 670 PHE A CA 1
ATOM 5278 C C . PHE A 1 670 ? -9.753 7.695 30.276 1.00 97.81 670 PHE A C 1
ATOM 5280 O O . PHE A 1 670 ? -9.906 6.888 31.191 1.00 97.81 670 PHE A O 1
ATOM 5287 N N . LEU A 1 671 ? -9.727 9.016 30.482 1.00 97.62 671 LEU A N 1
ATOM 5288 C CA . LEU A 1 671 ? -9.915 9.619 31.805 1.00 97.62 671 LEU A CA 1
ATOM 5289 C C . LEU A 1 671 ? -11.273 9.228 32.400 1.00 97.62 671 LEU A C 1
ATOM 5291 O O . LEU A 1 671 ? -11.338 8.779 33.542 1.00 97.62 671 LEU A O 1
ATOM 5295 N N . LEU A 1 672 ? -12.341 9.290 31.600 1.00 96.06 672 LEU A N 1
ATOM 5296 C CA . LEU A 1 672 ? -13.666 8.823 32.004 1.00 96.06 672 LEU A CA 1
ATOM 5297 C C . LEU A 1 672 ? -13.629 7.353 32.453 1.00 96.06 672 LEU A C 1
ATOM 5299 O O . LEU A 1 672 ? -14.079 7.021 33.551 1.00 96.06 672 LEU A O 1
ATOM 5303 N N . ARG A 1 673 ? -13.039 6.458 31.649 1.00 96.44 673 ARG A N 1
ATOM 5304 C CA . ARG A 1 673 ? -12.920 5.031 31.999 1.00 96.44 673 ARG A CA 1
ATOM 5305 C C . ARG A 1 673 ? -12.049 4.781 33.234 1.00 96.44 673 ARG A C 1
ATOM 5307 O O . ARG A 1 673 ? -12.421 3.946 34.056 1.00 96.44 673 ARG A O 1
ATOM 5314 N N . LEU A 1 674 ? -10.962 5.524 33.427 1.00 97.50 674 LEU A N 1
ATOM 5315 C CA . LEU A 1 674 ? -10.138 5.460 34.641 1.00 97.50 674 LEU A CA 1
ATOM 5316 C C . LEU A 1 674 ? -10.909 5.912 35.887 1.00 97.50 674 LEU A C 1
ATOM 5318 O O . LEU A 1 674 ? -10.773 5.292 36.943 1.00 97.50 674 LEU A O 1
ATOM 5322 N N . GLY A 1 675 ? -11.775 6.921 35.760 1.00 94.81 675 GLY A N 1
ATOM 5323 C CA . GLY A 1 675 ? -12.696 7.321 36.823 1.00 94.81 675 GLY A CA 1
ATOM 5324 C C . GLY A 1 675 ? -13.655 6.192 37.216 1.00 94.81 675 GLY A C 1
ATOM 5325 O O . GLY A 1 675 ? -13.790 5.878 38.401 1.00 94.81 675 GLY A O 1
ATOM 5326 N N . HIS A 1 676 ? -14.239 5.492 36.236 1.00 92.56 676 HIS A N 1
ATOM 5327 C CA . HIS A 1 676 ? -15.069 4.306 36.498 1.00 92.56 676 HIS A CA 1
ATOM 5328 C C . HIS A 1 676 ? -14.291 3.175 37.185 1.00 92.56 676 HIS A C 1
ATOM 5330 O O . HIS A 1 676 ? -14.800 2.558 38.124 1.00 92.56 676 HIS A O 1
ATOM 5336 N N . VAL A 1 677 ? -13.054 2.908 36.751 1.00 93.75 677 VAL A N 1
ATOM 5337 C CA . VAL A 1 677 ? -12.177 1.909 37.382 1.00 93.75 677 VAL A CA 1
ATOM 5338 C C . VAL A 1 677 ? -11.906 2.262 38.844 1.00 93.75 677 VAL A C 1
ATOM 5340 O O . VAL A 1 677 ? -12.023 1.397 39.714 1.00 93.75 677 VAL A O 1
ATOM 5343 N N . ALA A 1 678 ? -11.580 3.523 39.134 1.00 92.75 678 ALA A N 1
ATOM 5344 C CA . ALA A 1 678 ? -11.346 3.994 40.496 1.00 92.75 678 ALA A CA 1
ATOM 5345 C C . ALA A 1 678 ? -12.611 3.881 41.367 1.00 92.75 678 ALA A C 1
ATOM 5347 O O . ALA A 1 678 ? -12.531 3.403 42.499 1.00 92.75 678 ALA A O 1
ATOM 5348 N N . GLY A 1 679 ? -13.791 4.204 40.824 1.00 88.88 679 GLY A N 1
ATOM 5349 C CA . GLY A 1 679 ? -15.076 3.973 41.494 1.00 88.88 679 GLY A CA 1
ATOM 5350 C C . GLY A 1 679 ? -15.287 2.500 41.867 1.00 88.88 679 GLY A C 1
ATOM 5351 O O . GLY A 1 679 ? -15.544 2.181 43.027 1.00 88.88 679 GLY A O 1
ATOM 5352 N N . CYS A 1 680 ? -15.047 1.583 40.926 1.00 87.00 680 CYS A N 1
ATOM 5353 C CA . CYS A 1 680 ? -15.132 0.138 41.172 1.00 87.00 680 CYS A CA 1
ATOM 5354 C C . CYS A 1 680 ? -14.132 -0.336 42.245 1.00 87.00 680 CYS A C 1
ATOM 5356 O O . CYS A 1 680 ? -14.447 -1.180 43.089 1.00 87.00 680 CYS A O 1
ATOM 5358 N N . LYS A 1 681 ? -12.914 0.222 42.261 1.00 87.50 681 LYS A N 1
ATOM 5359 C CA . LYS A 1 681 ? -11.917 -0.063 43.307 1.00 87.50 681 LYS A CA 1
ATOM 5360 C C . LYS A 1 681 ? -12.332 0.477 44.672 1.00 87.50 681 LYS A C 1
ATOM 5362 O O . LYS A 1 681 ? -12.017 -0.159 45.678 1.00 87.50 681 LYS A O 1
ATOM 5367 N N . ALA A 1 682 ? -13.042 1.603 44.727 1.00 85.75 682 ALA A N 1
ATOM 5368 C CA . ALA A 1 682 ? -13.587 2.156 45.964 1.00 85.75 682 ALA A CA 1
ATOM 5369 C C . ALA A 1 682 ? -14.674 1.251 46.561 1.00 85.75 682 ALA A C 1
ATOM 5371 O O . ALA A 1 682 ? -14.641 0.962 47.759 1.00 85.75 682 ALA A O 1
ATOM 5372 N N . GLU A 1 683 ? -15.589 0.745 45.732 1.00 80.38 683 GLU A N 1
ATOM 5373 C CA . GLU A 1 683 ? -16.616 -0.219 46.150 1.00 80.38 683 GLU A CA 1
ATOM 5374 C C . GLU A 1 683 ? -15.988 -1.504 46.696 1.00 80.38 683 GLU A C 1
ATOM 5376 O O . GLU A 1 683 ? -16.336 -1.983 47.780 1.00 80.38 683 GLU A O 1
ATOM 5381 N N . LEU A 1 684 ? -14.979 -2.019 45.995 1.00 79.56 684 LEU A N 1
ATOM 5382 C CA . LEU A 1 684 ? -14.222 -3.180 46.435 1.00 79.56 684 LEU A CA 1
ATOM 5383 C C . LEU A 1 684 ? -13.470 -2.920 47.751 1.00 79.56 684 LEU A C 1
ATOM 5385 O O . LEU A 1 684 ? -13.456 -3.770 48.640 1.00 79.56 684 LEU A O 1
ATOM 5389 N N . ALA A 1 685 ? -12.846 -1.751 47.903 1.00 81.88 685 ALA A N 1
ATOM 5390 C CA . ALA A 1 685 ? -12.164 -1.345 49.129 1.00 81.88 685 ALA A CA 1
ATOM 5391 C C . ALA A 1 685 ? -13.127 -1.240 50.321 1.00 81.88 685 ALA A C 1
ATOM 5393 O O . ALA A 1 685 ? -12.802 -1.690 51.426 1.00 81.88 685 ALA A O 1
ATOM 5394 N N . HIS A 1 686 ? -14.324 -0.694 50.088 1.00 81.44 686 HIS A N 1
ATOM 5395 C CA . HIS A 1 686 ? -15.398 -0.648 51.073 1.00 81.44 686 HIS A CA 1
ATOM 5396 C C . HIS A 1 686 ? -15.799 -2.058 51.511 1.00 81.44 686 HIS A C 1
ATOM 5398 O O . HIS A 1 686 ? -15.845 -2.350 52.708 1.00 81.44 686 HIS A O 1
ATOM 5404 N N . PHE A 1 687 ? -16.011 -2.947 50.541 1.00 73.38 687 PHE A N 1
ATOM 5405 C CA . PHE A 1 687 ? -16.388 -4.330 50.793 1.00 73.38 687 PHE A CA 1
ATOM 5406 C C . PHE A 1 687 ? -15.310 -5.098 51.577 1.00 73.38 687 PHE A C 1
ATOM 5408 O O . PHE A 1 687 ? -15.608 -5.774 52.563 1.00 73.38 687 PHE A O 1
ATOM 5415 N N . LEU A 1 688 ? -14.043 -4.953 51.182 1.00 76.75 688 LEU A N 1
ATOM 5416 C CA . LEU A 1 688 ? -12.896 -5.596 51.831 1.00 76.75 688 LEU A CA 1
ATOM 5417 C C . LEU A 1 688 ? -12.501 -4.949 53.168 1.00 76.75 688 LEU A C 1
ATOM 5419 O O . LEU A 1 688 ? -11.622 -5.474 53.849 1.00 76.75 688 LEU A O 1
ATOM 5423 N N . LYS A 1 689 ? -13.121 -3.822 53.547 1.00 80.88 689 LYS A N 1
ATOM 5424 C CA . LYS A 1 689 ? -12.821 -3.055 54.770 1.00 80.88 689 LYS A CA 1
ATOM 5425 C C . LYS A 1 689 ? -11.332 -2.722 54.924 1.00 80.88 689 LYS A C 1
ATOM 5427 O O . LYS A 1 689 ? -10.786 -2.773 56.022 1.00 80.88 689 LYS A O 1
ATOM 5432 N N . ASN A 1 690 ? -10.668 -2.375 53.822 1.00 80.50 690 ASN A N 1
ATOM 5433 C CA . ASN A 1 690 ? -9.219 -2.137 53.795 1.00 80.50 690 ASN A CA 1
ATOM 5434 C C . ASN A 1 690 ? -8.821 -0.649 53.923 1.00 80.50 690 ASN A C 1
ATOM 5436 O O . ASN A 1 690 ? -7.648 -0.320 53.762 1.00 80.50 690 ASN A O 1
ATOM 5440 N N . GLY A 1 691 ? -9.782 0.245 54.186 1.00 84.69 691 GLY A N 1
ATOM 5441 C CA . GLY A 1 691 ? -9.546 1.676 54.431 1.00 84.69 691 GLY A CA 1
ATOM 5442 C C . GLY A 1 691 ? -9.171 2.510 53.199 1.00 84.69 691 GLY A C 1
ATOM 5443 O O . GLY A 1 691 ? -8.778 3.659 53.350 1.00 84.69 691 GLY A O 1
ATOM 5444 N N . GLN A 1 692 ? -9.267 1.956 51.985 1.00 87.94 692 GLN A N 1
ATOM 5445 C CA . GLN A 1 692 ? -8.885 2.647 50.742 1.00 87.94 692 GLN A CA 1
ATOM 5446 C C . GLN A 1 692 ? -10.069 3.322 50.022 1.00 87.94 692 GLN A C 1
ATOM 5448 O O . GLN A 1 692 ? -9.868 3.944 48.981 1.00 87.94 692 GLN A O 1
ATOM 5453 N N . LYS A 1 693 ? -11.301 3.200 50.540 1.00 86.44 693 LYS A N 1
ATOM 5454 C CA . LYS A 1 693 ? -12.534 3.650 49.867 1.00 86.44 693 LYS A CA 1
ATOM 5455 C C . LYS A 1 693 ? -12.474 5.139 49.510 1.00 86.44 693 LYS A C 1
ATOM 5457 O O . LYS A 1 693 ? -12.640 5.509 48.353 1.00 86.44 693 LYS A O 1
ATOM 5462 N N . GLU A 1 694 ? -12.206 5.987 50.496 1.00 88.25 694 GLU A N 1
ATOM 5463 C CA . GLU A 1 694 ? -12.213 7.445 50.357 1.00 88.25 694 GLU A CA 1
ATOM 5464 C C . GLU A 1 694 ? -11.105 7.929 49.415 1.00 88.25 694 GLU A C 1
ATOM 5466 O O . GLU A 1 694 ? -11.317 8.867 48.647 1.00 88.25 694 GLU A O 1
ATOM 5471 N N . ILE A 1 695 ? -9.952 7.250 49.431 1.00 90.88 695 ILE A N 1
ATOM 5472 C CA . ILE A 1 695 ? -8.824 7.522 48.530 1.00 90.88 695 ILE A CA 1
ATOM 5473 C C . ILE A 1 695 ? -9.23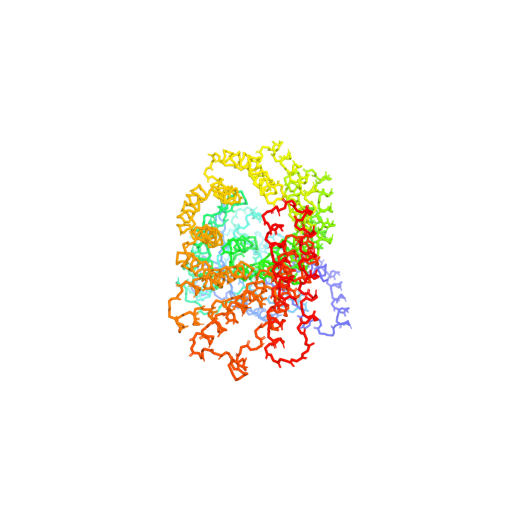8 7.243 47.081 1.00 90.88 695 ILE A C 1
ATOM 5475 O O . ILE A 1 695 ? -9.056 8.093 46.214 1.00 90.88 695 ILE A O 1
ATOM 5479 N N . GLN A 1 696 ? -9.837 6.078 46.820 1.00 91.06 696 GLN A N 1
ATOM 5480 C CA . GLN A 1 696 ? -10.259 5.684 45.474 1.00 91.06 696 GLN A CA 1
ATOM 5481 C C . GLN A 1 696 ? -11.393 6.570 44.932 1.00 91.06 696 GLN A C 1
ATOM 5483 O O . GLN A 1 696 ? -11.375 6.922 43.756 1.00 91.06 696 GLN A O 1
ATOM 5488 N N . TYR A 1 697 ? -12.327 7.022 45.778 1.00 91.12 697 TYR A N 1
ATOM 5489 C CA . TYR A 1 697 ? -13.321 8.023 45.370 1.00 91.12 697 TYR A CA 1
ATOM 5490 C C . TYR A 1 697 ? -12.719 9.398 45.069 1.00 91.12 697 TYR A C 1
ATOM 5492 O O . TYR A 1 697 ? -13.204 10.078 44.167 1.00 91.12 697 TYR A O 1
ATOM 5500 N N . GLY A 1 698 ? -11.665 9.806 45.783 1.00 92.31 698 GLY A N 1
ATOM 5501 C CA . GLY A 1 698 ? -10.891 10.998 45.427 1.00 92.31 698 GLY A CA 1
ATOM 5502 C C . GLY A 1 698 ? -10.296 10.879 44.024 1.00 92.31 698 GLY A C 1
ATOM 5503 O O . GLY A 1 698 ? -10.560 11.723 43.175 1.00 92.31 698 GLY A O 1
ATOM 5504 N N . ILE A 1 699 ? -9.608 9.766 43.751 1.00 94.25 699 ILE A N 1
ATOM 5505 C CA . ILE A 1 699 ? -9.010 9.476 42.437 1.00 94.25 699 ILE A CA 1
ATOM 5506 C C . ILE A 1 699 ? -10.072 9.466 41.326 1.00 94.25 699 ILE A C 1
ATOM 5508 O O . ILE A 1 699 ? -9.858 10.043 40.262 1.00 94.25 699 ILE A O 1
ATOM 5512 N N . ALA A 1 700 ? -11.228 8.836 41.564 1.00 94.12 700 ALA A N 1
ATOM 5513 C CA . ALA A 1 700 ? -12.321 8.799 40.594 1.00 94.12 700 ALA A CA 1
ATOM 5514 C C . ALA A 1 700 ? -12.816 10.208 40.238 1.00 94.12 700 ALA A C 1
ATOM 5516 O O . ALA A 1 700 ? -12.979 10.532 39.061 1.00 94.12 700 ALA A O 1
ATOM 5517 N N . ARG A 1 701 ? -12.999 11.059 41.255 1.00 94.31 701 ARG A N 1
ATOM 5518 C CA . ARG A 1 701 ? -13.427 12.449 41.078 1.00 94.31 701 ARG A CA 1
ATOM 5519 C C . ARG A 1 701 ? -12.407 13.262 40.282 1.00 94.31 701 ARG A C 1
ATOM 5521 O O . ARG A 1 701 ? -12.813 14.006 39.396 1.00 94.31 701 ARG A O 1
ATOM 5528 N N . ASP A 1 702 ? -11.117 13.095 40.559 1.00 96.12 702 ASP A N 1
ATOM 5529 C CA . ASP A 1 702 ? -10.050 13.814 39.854 1.00 96.12 702 ASP A CA 1
ATOM 5530 C C . ASP A 1 702 ? -10.001 13.444 38.364 1.00 96.12 702 ASP A C 1
ATOM 5532 O O . ASP A 1 702 ? -9.802 14.313 37.513 1.00 96.12 702 ASP A O 1
ATOM 5536 N N . PHE A 1 703 ? -10.215 12.168 38.027 1.00 97.38 703 PHE A N 1
ATOM 5537 C CA . PHE A 1 703 ? -10.293 11.726 36.633 1.00 97.38 703 PHE A CA 1
ATOM 5538 C C . PHE A 1 703 ? -11.538 12.252 35.915 1.00 97.38 703 PHE A C 1
ATOM 5540 O O . PHE A 1 703 ? -11.431 12.734 34.786 1.00 97.38 703 PHE A O 1
ATOM 5547 N N . PHE A 1 704 ? -12.707 12.201 36.560 1.00 96.56 704 PHE A N 1
ATOM 5548 C CA . PHE A 1 704 ? -13.935 12.762 35.993 1.00 96.56 704 PHE A CA 1
ATOM 5549 C C . PHE A 1 704 ? -13.826 14.273 35.776 1.00 96.56 704 PHE A C 1
ATOM 5551 O O . PHE A 1 704 ? -14.218 14.757 34.719 1.00 96.56 704 PHE A O 1
ATOM 5558 N N . GLN A 1 705 ? -13.221 15.00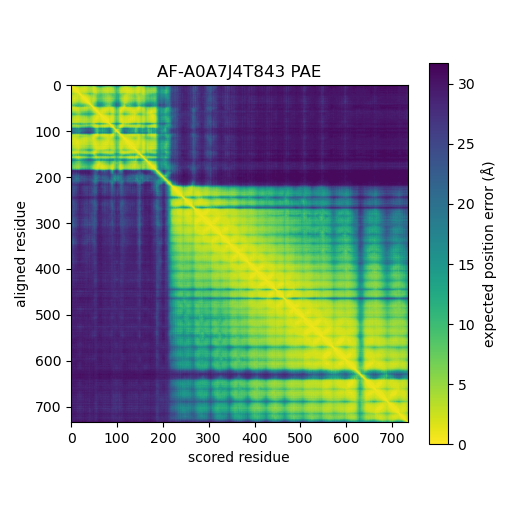7 36.711 1.00 96.31 705 GLN A N 1
ATOM 5559 C CA . GLN A 1 705 ? -13.002 16.445 36.569 1.00 96.31 705 GLN A CA 1
ATOM 5560 C C . GLN A 1 705 ? -12.124 16.774 35.349 1.00 96.31 705 GLN A C 1
ATOM 5562 O O . GLN A 1 705 ? -12.496 17.620 34.540 1.00 96.31 705 GLN A O 1
ATOM 5567 N N . GLN A 1 706 ? -11.011 16.058 35.159 1.00 97.00 706 GLN A N 1
ATOM 5568 C CA . GLN A 1 706 ? -10.155 16.241 33.979 1.00 97.00 706 GLN A CA 1
ATOM 5569 C C . GLN A 1 706 ? -10.883 15.886 32.673 1.00 97.00 706 GLN A C 1
ATOM 5571 O O . GLN A 1 706 ? -10.747 16.588 31.673 1.00 97.00 706 GLN A O 1
ATOM 5576 N N . ALA A 1 707 ? -11.679 14.809 32.663 1.00 95.88 707 ALA A N 1
ATOM 5577 C CA . ALA A 1 707 ? -12.481 14.449 31.495 1.00 95.88 707 ALA A CA 1
ATOM 5578 C C . ALA A 1 707 ? -13.517 15.539 31.161 1.00 95.88 707 ALA A C 1
ATOM 5580 O O . ALA A 1 707 ? -13.693 15.878 29.991 1.00 95.88 707 ALA A O 1
ATOM 5581 N N . LEU A 1 708 ? -14.173 16.107 32.181 1.00 95.81 708 LEU A N 1
ATOM 5582 C CA . LEU A 1 708 ? -15.160 17.177 32.034 1.00 95.81 708 LEU A CA 1
ATOM 5583 C C . LEU A 1 708 ? -14.553 18.425 31.390 1.00 95.81 708 LEU A C 1
ATOM 5585 O O . LEU A 1 708 ? -15.143 18.967 30.460 1.00 95.81 708 LEU A O 1
ATOM 5589 N N . GLU A 1 709 ? -13.378 18.853 31.851 1.00 95.69 709 GLU A N 1
ATOM 5590 C CA . GLU A 1 709 ? -12.660 20.011 31.301 1.00 95.69 709 GLU A CA 1
ATOM 5591 C C . GLU A 1 709 ? -12.381 19.831 29.804 1.00 95.69 709 GLU A C 1
ATOM 5593 O O . GLU A 1 709 ? -12.678 20.713 28.999 1.00 95.69 709 GLU A O 1
ATOM 5598 N N . ILE A 1 710 ? -11.920 18.647 29.396 1.00 94.25 710 ILE A N 1
ATOM 5599 C CA . ILE A 1 710 ? -11.663 18.366 27.979 1.00 94.25 710 ILE A CA 1
ATOM 5600 C C . ILE A 1 710 ? -12.973 18.311 27.176 1.00 94.25 710 ILE A C 1
ATOM 5602 O O . ILE A 1 710 ? -13.041 18.862 26.079 1.00 94.25 710 ILE A O 1
ATOM 5606 N N . TYR A 1 711 ? -14.042 17.697 27.695 1.00 94.38 711 TYR A N 1
ATOM 5607 C CA . TYR A 1 711 ? -15.337 17.695 27.000 1.00 94.38 711 TYR A CA 1
ATOM 5608 C C . TYR A 1 711 ? -15.967 19.092 26.894 1.00 94.38 711 TYR A C 1
ATOM 5610 O O . TYR A 1 711 ? -16.712 19.345 25.942 1.00 94.38 711 TYR A O 1
ATOM 5618 N N . GLN A 1 712 ? -15.671 20.002 27.829 1.00 91.88 712 GLN A N 1
ATOM 5619 C CA . GLN A 1 712 ? -16.035 21.419 27.739 1.00 91.88 712 GLN A CA 1
ATOM 5620 C C . GLN A 1 712 ? -15.287 22.117 26.606 1.00 91.88 712 GLN A C 1
ATOM 5622 O O . GLN A 1 712 ? -15.922 22.785 25.792 1.00 91.88 712 GLN A O 1
ATOM 5627 N N . GLU A 1 713 ? -13.974 21.903 26.492 1.00 91.25 713 GLU A N 1
ATOM 5628 C CA . GLU A 1 713 ? -13.182 22.420 25.368 1.00 91.25 713 GLU A CA 1
ATOM 5629 C C . GLU A 1 713 ? -13.672 21.897 24.011 1.00 91.25 713 GLU A C 1
ATOM 5631 O O . GLU A 1 713 ? -13.658 22.627 23.023 1.00 91.25 713 GLU A O 1
ATOM 5636 N N . LEU A 1 714 ? -14.120 20.639 23.963 1.00 87.81 714 LEU A N 1
ATOM 5637 C CA . LEU A 1 714 ? -14.652 20.000 22.756 1.00 87.81 714 LEU A CA 1
ATOM 5638 C C . LEU A 1 714 ? -16.107 20.388 22.442 1.00 87.81 714 LEU A C 1
ATOM 5640 O O . LEU A 1 714 ? -16.618 20.001 21.394 1.00 87.81 714 LEU A O 1
ATOM 5644 N N . GLY A 1 715 ? -16.801 21.099 23.338 1.00 87.12 715 GLY A N 1
ATOM 5645 C CA . GLY A 1 715 ? -18.212 21.457 23.158 1.00 87.12 715 GLY A CA 1
ATOM 5646 C C . GLY A 1 715 ? -19.188 20.270 23.187 1.00 87.12 715 GLY A C 1
ATOM 5647 O O . GLY A 1 715 ? -20.315 20.399 22.714 1.00 87.12 715 GLY A O 1
ATOM 5648 N N . ASN A 1 716 ? -18.791 19.117 23.739 1.00 85.75 716 ASN A N 1
ATOM 5649 C CA . ASN A 1 716 ? -19.628 17.913 23.786 1.00 85.75 716 ASN A CA 1
ATOM 5650 C C . ASN A 1 716 ? -20.563 17.929 25.012 1.00 85.75 716 ASN A C 1
ATOM 5652 O O . ASN A 1 716 ? -20.228 17.397 26.071 1.00 85.75 716 ASN A O 1
ATOM 5656 N N . SER A 1 717 ? -21.731 18.562 24.876 1.00 84.69 717 SER A N 1
ATOM 5657 C CA . SER A 1 717 ? -22.692 18.761 25.974 1.00 84.69 717 SER A CA 1
ATOM 5658 C C . SER A 1 717 ? -23.282 17.462 26.534 1.00 84.69 717 SER A C 1
ATOM 5660 O O . SER A 1 717 ? -23.537 17.374 27.734 1.00 84.69 717 SER A O 1
ATOM 5662 N N . GLU A 1 718 ? -23.460 16.437 25.701 1.00 89.56 718 GLU A N 1
ATOM 5663 C CA . GLU A 1 718 ? -23.964 15.128 26.127 1.00 89.56 718 GLU A CA 1
ATOM 5664 C C . GLU A 1 718 ? -22.985 14.456 27.096 1.00 89.56 718 GLU A C 1
ATOM 5666 O O . GLU A 1 718 ? -23.360 14.086 28.210 1.00 89.56 718 GLU A O 1
ATOM 5671 N N . LYS A 1 719 ? -21.703 14.387 26.717 1.00 89.25 719 LYS A N 1
ATOM 5672 C CA . LYS A 1 719 ? -20.660 13.818 27.578 1.00 89.25 719 LYS A CA 1
ATOM 5673 C C . LYS A 1 719 ? -20.395 14.658 28.819 1.00 89.25 719 LYS A C 1
ATOM 5675 O O . LYS A 1 719 ? -20.109 14.095 29.870 1.00 89.25 719 LYS A O 1
ATOM 5680 N N . GLN A 1 720 ? -20.538 15.980 28.743 1.00 89.31 720 GLN A N 1
ATOM 5681 C CA . GLN A 1 720 ? -20.469 16.831 29.935 1.00 89.31 720 GLN A CA 1
ATOM 5682 C C . GLN A 1 720 ? -21.541 16.445 30.962 1.00 89.31 720 GLN A C 1
ATOM 5684 O O . GLN A 1 720 ? -21.218 16.267 32.136 1.00 89.31 720 GLN A O 1
ATOM 5689 N N . ASN A 1 721 ? -22.791 16.273 30.523 1.00 89.75 721 ASN A N 1
ATOM 5690 C CA . ASN A 1 721 ? -23.887 15.884 31.410 1.00 89.75 721 ASN A CA 1
ATOM 5691 C C . ASN A 1 721 ? -23.647 14.504 32.036 1.00 89.75 721 ASN A C 1
ATOM 5693 O O . ASN A 1 721 ? -23.787 14.366 33.249 1.00 89.75 721 ASN A O 1
ATOM 5697 N N . GLU A 1 722 ? -23.200 13.522 31.245 1.00 91.12 722 GLU A N 1
ATOM 5698 C CA . GLU A 1 722 ? -22.844 12.183 31.742 1.00 91.12 722 GLU A CA 1
ATOM 5699 C C . GLU A 1 722 ? -21.789 12.257 32.859 1.00 91.12 722 GLU A C 1
ATOM 5701 O O . GLU A 1 722 ? -21.952 11.663 33.926 1.00 91.12 722 GLU A O 1
ATOM 5706 N N . VAL A 1 723 ? -20.718 13.030 32.655 1.00 90.19 723 VAL A N 1
ATOM 5707 C CA . VAL A 1 723 ? -19.643 13.166 33.650 1.00 90.19 723 VAL A CA 1
ATOM 5708 C C . VAL A 1 723 ? -20.134 13.862 34.923 1.00 90.19 723 VAL A C 1
ATOM 5710 O O . VAL A 1 723 ? -19.788 13.436 36.027 1.00 90.19 723 VAL A O 1
ATOM 5713 N N . VAL A 1 724 ? -20.971 14.896 34.798 1.00 90.06 724 VAL A N 1
ATOM 5714 C CA . VAL A 1 724 ? -21.563 15.591 35.954 1.00 90.06 724 VAL A CA 1
ATOM 5715 C C . VAL A 1 724 ? -22.466 14.655 36.762 1.00 90.06 724 VAL A C 1
ATOM 5717 O O . VAL A 1 724 ? -22.385 14.643 37.992 1.00 90.06 724 VAL A O 1
ATOM 5720 N N . GLU A 1 725 ? -23.284 13.834 36.102 1.00 89.56 725 GLU A N 1
ATOM 5721 C CA . GLU A 1 725 ? -24.121 12.836 36.777 1.00 89.56 725 GLU A CA 1
ATOM 5722 C C . GLU A 1 725 ? -23.280 11.804 37.538 1.00 89.56 725 GLU A C 1
ATOM 5724 O O . GLU A 1 725 ? -23.577 11.499 38.697 1.00 89.56 725 GLU A O 1
ATOM 5729 N N . LEU A 1 726 ? -22.185 11.324 36.941 1.00 89.25 726 LEU A N 1
ATOM 5730 C CA . LEU A 1 726 ? -21.256 10.401 37.598 1.00 89.25 726 LEU A CA 1
ATOM 5731 C C . LEU A 1 726 ? -20.597 11.026 38.835 1.00 89.25 726 LEU A C 1
ATOM 5733 O O . LEU A 1 726 ? -20.487 10.374 39.877 1.00 89.25 726 LEU A O 1
ATOM 5737 N N . MET A 1 727 ? -20.201 12.299 38.757 1.00 87.44 727 MET A N 1
ATOM 5738 C CA . MET A 1 727 ? -19.637 13.028 39.897 1.00 87.44 727 MET A CA 1
ATOM 5739 C C . MET A 1 727 ? -20.661 13.235 41.021 1.00 87.44 727 MET A C 1
ATOM 5741 O O . MET A 1 727 ? -20.323 13.039 42.189 1.00 87.44 727 MET A O 1
ATOM 5745 N N . HIS A 1 728 ? -21.915 13.568 40.695 1.00 85.88 728 HIS A N 1
ATOM 5746 C CA . HIS A 1 728 ? -22.995 13.637 41.686 1.00 85.88 728 HIS A CA 1
ATOM 5747 C C . HIS A 1 728 ? -23.273 12.275 42.333 1.00 85.88 728 HIS A C 1
ATOM 5749 O O . HIS A 1 728 ? -23.499 12.204 43.542 1.00 85.88 728 HIS A O 1
ATOM 5755 N N . GLY A 1 729 ? -23.208 11.191 41.554 1.00 80.62 729 GLY A N 1
ATOM 5756 C CA . GLY A 1 729 ? -23.318 9.827 42.065 1.00 80.62 729 GLY A CA 1
ATOM 5757 C C . GLY A 1 729 ? -22.260 9.523 43.127 1.00 80.62 729 GLY A C 1
ATOM 5758 O O . GLY A 1 729 ? -22.602 9.059 44.214 1.00 80.62 729 GLY A O 1
ATOM 5759 N N . LEU A 1 730 ? -20.990 9.857 42.868 1.00 78.88 730 LEU A N 1
ATOM 5760 C CA . LEU A 1 730 ? -19.901 9.684 43.841 1.00 78.88 730 LEU A CA 1
ATOM 5761 C C . LEU A 1 730 ? -20.148 10.443 45.152 1.00 78.88 730 LEU A C 1
ATOM 5763 O O . LEU A 1 730 ? -19.863 9.918 46.231 1.00 78.88 730 LEU A O 1
ATOM 5767 N N . ASP A 1 731 ? -20.695 11.656 45.065 1.00 73.94 731 ASP A N 1
ATOM 5768 C CA . ASP A 1 731 ? -20.989 12.493 46.231 1.00 73.94 731 ASP A CA 1
ATOM 5769 C C . ASP A 1 731 ? -22.162 11.968 47.066 1.00 73.94 731 ASP A C 1
ATOM 5771 O O . ASP A 1 731 ? -22.226 12.248 48.260 1.00 73.94 731 ASP A O 1
ATOM 5775 N N . HIS A 1 732 ? -23.047 11.156 46.482 1.00 67.00 732 HIS A N 1
ATOM 5776 C CA . HIS A 1 732 ? -24.120 10.484 47.216 1.00 67.00 732 HIS A CA 1
ATOM 5777 C C . HIS A 1 732 ? -23.652 9.217 47.961 1.00 67.00 732 HIS A C 1
ATOM 5779 O O . HIS A 1 732 ? -24.311 8.777 48.902 1.00 67.00 732 HIS A O 1
ATOM 5785 N N . PHE A 1 733 ? -22.520 8.624 47.553 1.00 57.62 733 PHE A N 1
ATOM 5786 C CA . PHE A 1 733 ? -21.929 7.415 48.156 1.00 57.62 733 PHE A CA 1
ATOM 5787 C C . PHE A 1 733 ? -20.833 7.687 49.210 1.00 57.62 733 PHE A C 1
ATOM 5789 O O . PHE A 1 733 ? -20.389 6.744 49.897 1.00 57.62 733 PHE A O 1
ATOM 5796 N N . LYS A 1 734 ? -20.364 8.938 49.297 1.00 49.28 734 LYS A N 1
ATOM 5797 C CA . LYS A 1 734 ? -19.571 9.475 50.413 1.00 49.28 734 LYS A CA 1
ATOM 5798 C C . LYS A 1 734 ? -20.460 9.691 51.628 1.00 49.28 734 LYS A C 1
ATOM 5800 O O . LYS A 1 734 ? -19.997 9.303 52.724 1.00 49.28 734 LYS A O 1
#

Nearest PDB structures (foldseek):
  3q15-assembly1_A-2  TM=6.897E-01  e=1.201E-05  Bacillus subtilis
  4gyo-assembly2_A  TM=5.789E-01  e=5.012E-06  Bacillus subtilis subsp. subtilis str. 168
  3gw4-assembly1_A  TM=7.727E-01  e=1.289E-04  Deinococcus radiodurans R1 = ATCC 13939 = DSM 20539
  8rte-assembly1_B  TM=6.609E-01  e=7.197E-05  Bacillus phage phi105
  8qah-assembly2_B  TM=1.558E-01  e=8.862E-05  synthetic construct

Radius of gyration: 38.73 Å; Cα contacts (8 Å, |Δi|>4): 1052; chains: 1; bounding box: 87×61×117 Å

pLDDT: mean 80.51, std 16.67, range [25.0, 98.31]

Solvent-accessible surface area (backbone atoms only — not comparable to full-atom values): 37909 Å² total; per-residue (Å²): 112,69,77,60,52,50,52,53,47,52,54,42,51,50,38,47,58,36,77,85,55,85,52,66,70,58,52,52,53,53,52,52,52,54,54,53,45,30,76,78,35,84,55,41,58,82,68,42,61,43,37,40,38,42,69,42,59,32,51,25,33,70,92,56,59,84,37,54,42,36,53,44,51,51,48,52,43,49,55,34,38,72,53,62,26,49,60,48,73,40,42,44,68,49,52,32,18,44,85,85,69,48,75,72,29,73,46,23,37,36,40,36,23,45,25,35,50,75,39,55,75,70,42,32,67,53,51,37,43,47,45,37,62,41,42,26,60,66,52,62,43,67,41,42,56,63,30,45,66,81,40,72,64,87,72,67,37,48,78,62,72,79,77,62,92,69,78,83,57,78,90,53,42,50,63,67,24,67,61,38,45,73,59,52,73,44,70,91,77,83,83,80,83,75,90,79,84,80,79,88,60,80,80,58,49,39,78,80,86,78,82,83,82,92,77,91,79,82,90,73,56,67,71,60,49,53,53,37,50,55,50,48,53,54,47,51,62,53,54,72,69,54,47,96,92,45,82,70,52,72,67,55,45,49,54,50,51,54,50,53,58,72,28,52,92,56,49,87,77,56,52,45,66,58,28,40,50,52,14,50,47,28,40,77,71,66,39,30,71,60,11,37,51,28,20,52,57,16,26,57,48,21,57,76,67,69,35,37,57,51,35,11,54,24,26,37,53,36,12,54,35,29,41,77,66,72,36,44,74,62,11,43,52,27,13,50,52,8,28,54,28,9,56,74,54,66,36,64,69,46,30,38,52,15,34,44,48,36,16,52,42,32,41,74,72,67,38,49,69,62,13,50,54,30,37,53,51,31,44,53,52,23,65,74,70,70,37,58,70,63,33,26,56,47,28,42,55,49,15,51,48,25,46,76,71,67,38,50,71,61,13,51,51,28,26,51,52,21,29,54,46,18,57,75,67,68,34,57,67,49,32,29,54,28,28,35,52,48,17,52,49,33,32,76,73,67,68,37,38,74,64,15,48,54,35,23,50,49,25,40,60,66,40,78,48,83,88,37,49,65,59,31,53,54,29,45,50,52,45,20,51,42,27,45,79,67,66,40,47,74,60,15,45,53,40,28,58,53,46,41,56,53,24,63,74,70,63,38,64,73,60,34,31,51,33,30,44,52,44,19,50,51,25,50,76,72,64,40,41,75,59,18,47,52,31,26,49,56,25,36,54,51,25,61,73,71,66,38,60,75,62,30,22,55,34,28,26,53,38,10,47,41,33,38,55,51,20,74,72,46,89,47,69,68,61,18,53,52,35,33,51,53,9,45,51,29,15,49,53,9,27,54,50,17,58,74,70,66,36,66,75,62,29,36,60,18,24,47,49,47,19,51,55,32,47,48,55,40,50,51,55,49,51,54,43,39,70,74,57,80,49,77,49,78,77,78,38,69,89,49,62,59,29,53,58,55,20,45,51,30,31,49,54,28,29,55,49,24,57,75,70,66,36,62,73,54,34,27,51,28,30,40,51,49,13,52,38,26,42,55,52,14,55,49,21,55,72,69,68,68,81,43,26,69,60,25,46,50,54,14,48,55,25,32,51,56,18,35,54,48,28,57,77,69,67,40,64,70,61,34,50,54,41,52,52,53,52,52,51,54,65,73,75,107

Foldseek 3Di:
DVVLLVLLQVLLVVCLQPVPDDCPVSVVVSVVVVVVVCVVPVCQLVPAWKKKKKKQAQWAAQVGDFCLSVVLVVLLQVLLVVLPFHKDKDWAAAWKAAQVRHGLGGTIIMIMGTGRPVCSVVVNVVSSCSVPVRRCPSRVAQFMFMDMRLDTDDDTGGPCPCVDVDRDDSVSIHGGRPNCVVSNPPDDDDDDDPDDDPDDDGGMHGDDRDGDDDDDADDDDPVLVVVLVVLVVVLVVLLVVDDPLDDDALVSLVSSLVSCVSNVRVCVPDALVSLQSNLVSCVVVLVLVSSLVSLVSSLVRCVVVVPLQSVLSSLLSNLVSCVSVVVLVSSLVSLVSSLVSCVVVVPLVSNLSSLQSNLVSCVLVVVLVSSLVSLVVSLVSCVVVVVLVSNLVSLQVNLVSCVVVVVLVSSLVSLVSSCVSCVVVVPLVSNLSSLLSNLLSCCVPVVPLVSSLVSLVVSLVSCPDPSCVVSNLVSLLSNLVSCVSNVVLVSSLVSLVVSCVVCVVSVVLVVNLSSLQSNLVSCVVVVVLVSSLVSLVVSLVSCVVSVVLLSNLVSLLSNLLSLLVVLVVDPDPVSSVVSLVSSLVSLVSSLVSCVVSVVLVSNLSSLLSNLVSLVVVLVVLVVVCCVVPVDCDPVSCPVNVCSLVSSLVSLVSSLVSCVVVVPLVSVLVSLQSNLVSLCVVLVVCVVVVVPCNVVSLVSSLVSLVVSLVSCVVVVPVVSNVVSVVVNVVSVVVD

Mean predicted aligned error: 17.38 Å

Sequence (734 aa):
MSPFRDAIRFAIFEKVSDESKDISQTETQINLIIEEYKKKFPNFADVEKINIELTVPTQLPPGGEEGDCKKVVDTVVKSFNELGGGSTIIPAKGSWLDQDGASVSDHCLIIFTSMLIKNWYKSIPVLTTLIGDEIQTKLYQKCVYLRIDDNAYGKPINLLGGIVESFPEQEEFGEVDSACIPMMIGYEEQISSGADDITAIGEGAIAVKGDVKIIQNQGIDPEKYAQLMAENMRLKDKLAKVTDEQEPSKKEMEELLQTAEKIEHIIPDLDPWELTKLGKIARLQGRYKRAIDYYRMALNKFLAMEDFGGISASYLNIGSAQSSLDKNDDAIESARISYVFASLSLDVKGVIRAISNIATIESAKGNFLAAEEWYNEALKLQSKYLDEEGRSSNLLNLANIHTSNRNYGEAEKCIKESLDISRKASDSEGIVIALCNLGNLLSNTHGKYDEAEKLVLEAIEECENEKLLRLKYEAEGGLANIYQLSGRLDEARKLYEKLLTFERRNGLKSSLVDSLTGLANIEIEENNLDQAERLLTEAGDIASEIDLKPKLAIILNNLGNTLCEQSKMERYADQRNEKMMIGRKKCTQAYELAKELGLEQDMVNPLFNLGCSLMFDFQENLYDRSRIFNRITPESYAGVREFPWLAEHFFREGLELSQKLAEKPRIASFLLRLGHVAGCKAELAHFLKNGQKEIQYGIARDFFQQALEIYQELGNSEKQNEVVELMHGLDHFK